Protein AF-A0A938T4F0-F1 (afdb_monomer)

Sequence (403 aa):
MKPKLIPVFLPGLLMVWSATAEQETPVAPSNDVLQAMVRTHTEGALIQEITDLEQAQARAQSGSAAELELRPGVSKTDADLSLRIYLPDRWSKTKLRNQLLLVKEAGTLRVEALEWTELMMVYRNFCTYRMLQKQIELYDQELALIAPYLAQANLGVQQHQLAVLDRAKLFGGYLALANDRDKANIARLEIIQDLYGLLGHDADLDALSREAFVEMPTQLDIEQLIQHALENRRDYRQLDVEAQSYHAATAVARSEDGFRFKYIEPGYNVDHETGDEAWNISAAFSLWGTRNPDVSVYQQQQLLALSTMHWRRKQIENRLRTLLKTTEAYHEQAVLRKDQVNPLVAQLQQDAEFLKNVPMSQLRDYLLVREHVLAAGLQESKVLCTRELLAVDLAEELGSLAP

Mean predicted aligned error: 16.48 Å

pLDDT: mean 72.39, std 22.49, range [22.62, 98.25]

Foldseek 3Di:
DDDDDDDDDDDDDDDDDDDDDDDPDDDDDDPVVVVVVVVPDDPVRVVVVVVVVVVVVCVVPPPDQWDWDWDFDDDPVDTDTDIDTRDGCLVPPVLVVVLVVLVVLLVVLVVLLVVLVLLLVLLLLLLLLQLLVLLLVLLVVVLVLLVVVLVVQVVCVVVVNDDPVVSVVSVVVSVVSVVVSVVSVVVNVVSVVVNCVSPNPPDPSVVVSVVSFFDDDPDQDLVVLLVLLCVQRSVLVSLVSLLVSLVSVLVSLLVDQFWDWDDKDWDWDADPVPRDIDIDIDTDIGGDHNDRVSNVVSVVSSVVSVVVSVVVSVVLSVLSVVLVVVVVVLVVVVVCCVVPVVVVLVVLVVVLVVCSPPPPVCVVVNVVSSVSNSVVSSVVSVSSSVSRSSSSSSCSSSNHSPD

Secondary structure (DSSP, 8-state):
------------------------PPPPPPHHHHHHHHTTS-HHHHHHHHHHHHHHHHHHH--SS-EEEEEEEE-SS-EEEEEEEE--GGG-HHHHHHHHHHHHHHHHHHHHHHHHHHHHHHHHHHHHHHHHHHHHHHHHHHHHHHHHHHHHHHHHHHTTSS-HHHHHHHHHHHHHHHHHHHHHHHHHHHHHHHHHHHH-TT--HHHHHHH---PPPS---HHHHHHHHHHH-HHHHHHHHHHHHHHHHHHHHHT--S-EEEEEEEEEEE-TTT--EEEEEEEEEE---S--HHHHHHHHHHHHHHHHHHHHHHHHHHHHHHHHHHHHHHHHHHHHIIIIIHHHHHHHHHHHHHHTT--GGGHHHHHHHHHHHHHHHHHHHHHHHHHHHHHHHHHHHHT-S--

Solvent-accessible surface area (backbone atoms only — not comparable to full-atom values): 22856 Å² total; per-residue (Å²): 138,87,83,91,78,90,83,90,80,86,88,89,82,85,80,87,89,84,86,87,79,86,79,79,75,81,76,77,79,55,73,68,58,56,56,53,56,64,74,73,50,56,74,69,53,52,51,49,51,51,51,52,49,51,50,51,50,48,64,73,68,51,94,56,71,61,50,78,47,78,44,80,42,77,54,102,87,50,78,45,78,48,78,43,78,45,70,32,78,92,60,32,70,65,60,55,47,52,48,51,48,34,53,49,50,27,52,50,26,51,50,53,36,50,52,49,52,53,50,50,49,53,42,49,45,34,32,51,43,55,28,33,53,52,42,39,53,54,39,54,52,50,51,64,63,47,52,64,54,57,58,51,39,54,51,27,40,75,69,70,74,38,58,68,66,60,41,51,50,53,54,49,52,52,52,51,50,52,50,52,35,48,50,38,49,52,56,38,51,53,47,49,51,53,47,32,73,74,66,38,85,87,53,61,60,76,62,47,49,72,67,55,70,52,75,68,70,91,74,85,57,64,70,61,50,48,52,47,15,62,74,43,21,33,66,58,47,23,35,54,37,46,26,51,36,25,49,52,50,26,56,52,43,69,67,52,85,34,72,43,86,72,56,76,46,79,44,80,48,66,43,87,88,80,70,50,77,46,81,47,74,50,71,47,71,47,76,39,66,102,63,56,68,63,33,56,53,26,49,52,51,22,52,50,29,52,53,48,47,57,52,47,52,53,48,50,50,53,49,50,55,52,50,50,56,50,52,50,56,47,51,55,51,51,51,51,36,62,72,58,46,48,59,52,48,54,47,41,52,51,50,35,63,69,40,69,83,54,61,79,91,50,46,65,60,36,50,53,38,48,50,52,47,49,53,50,54,50,53,46,37,54,49,54,28,50,52,41,42,52,20,45,55,48,24,61,62,30,43,36,85,67,124

Radius of gyration: 43.45 Å; Cα contacts (8 Å, |Δi|>4): 331; chains: 1; bounding box: 116×63×127 Å

Structure (mmCIF, N/CA/C/O backbone):
data_AF-A0A938T4F0-F1
#
_entry.id   AF-A0A938T4F0-F1
#
loop_
_atom_site.group_PDB
_atom_site.id
_atom_site.type_symbol
_atom_site.label_atom_id
_atom_site.label_alt_id
_atom_site.label_comp_id
_atom_site.label_asym_id
_atom_site.label_entity_id
_atom_site.label_seq_id
_atom_site.pdbx_PDB_ins_code
_atom_site.Cartn_x
_atom_site.Cartn_y
_atom_site.Cartn_z
_atom_site.occupancy
_atom_site.B_iso_or_equiv
_atom_site.auth_seq_id
_atom_site.auth_comp_id
_atom_site.auth_asym_id
_atom_site.auth_atom_id
_atom_site.pdbx_PDB_model_num
ATOM 1 N N . MET A 1 1 ? 83.327 -3.061 -25.277 1.00 35.75 1 MET A N 1
ATOM 2 C CA . MET A 1 1 ? 83.485 -4.195 -26.213 1.00 35.75 1 MET A CA 1
ATOM 3 C C . MET A 1 1 ? 82.545 -4.004 -27.404 1.00 35.75 1 MET A C 1
ATOM 5 O O . MET A 1 1 ? 81.342 -4.108 -27.233 1.00 35.75 1 MET A O 1
ATOM 9 N N . LYS A 1 2 ? 83.084 -3.664 -28.583 1.00 34.38 2 LYS A N 1
ATOM 10 C CA . LYS A 1 2 ? 82.529 -4.066 -29.899 1.00 34.38 2 LYS A CA 1
ATOM 11 C C . LYS A 1 2 ? 83.128 -5.449 -30.227 1.00 34.38 2 LYS A C 1
ATOM 13 O O . LYS A 1 2 ? 84.247 -5.675 -29.755 1.00 34.38 2 LYS A O 1
ATOM 18 N N . PRO A 1 3 ? 82.462 -6.357 -30.977 1.00 30.80 3 PRO A N 1
ATOM 19 C CA . PRO A 1 3 ? 82.486 -6.338 -32.464 1.00 30.80 3 PRO A CA 1
ATOM 20 C C . PRO A 1 3 ? 81.178 -6.869 -33.146 1.00 30.80 3 PRO A C 1
ATOM 22 O O . PRO A 1 3 ? 80.393 -7.539 -32.494 1.00 30.80 3 PRO A O 1
ATOM 25 N N . LYS A 1 4 ? 80.766 -6.354 -34.330 1.00 25.47 4 LYS A N 1
ATOM 26 C CA . LYS A 1 4 ? 80.959 -6.845 -35.741 1.00 25.47 4 LYS A CA 1
ATOM 27 C C . LYS A 1 4 ? 80.137 -8.108 -36.086 1.00 25.47 4 LYS A C 1
ATOM 29 O O . LYS A 1 4 ? 79.990 -8.946 -35.219 1.00 25.47 4 LYS A O 1
ATOM 34 N N . LEU A 1 5 ? 79.674 -8.422 -37.302 1.00 23.64 5 LEU A N 1
ATOM 35 C CA . LEU A 1 5 ? 79.535 -7.841 -38.654 1.00 23.64 5 LEU A CA 1
ATOM 36 C C . LEU A 1 5 ? 78.732 -8.911 -39.455 1.00 23.64 5 LEU A C 1
ATOM 38 O O . LEU A 1 5 ? 78.978 -10.093 -39.255 1.00 23.64 5 LEU A O 1
ATOM 42 N N . ILE A 1 6 ? 77.794 -8.482 -40.312 1.00 30.45 6 ILE A N 1
ATOM 43 C CA . ILE A 1 6 ? 77.534 -8.858 -41.734 1.00 30.45 6 ILE A CA 1
ATOM 44 C C . ILE A 1 6 ? 77.957 -10.270 -42.243 1.00 30.45 6 ILE A C 1
ATOM 46 O O . ILE A 1 6 ? 79.101 -10.672 -42.045 1.00 30.45 6 ILE A O 1
ATOM 50 N N . PRO A 1 7 ? 77.075 -10.983 -42.988 1.00 27.62 7 PRO A N 1
ATOM 51 C CA . PRO A 1 7 ? 77.135 -11.056 -44.476 1.00 27.62 7 PRO A CA 1
ATOM 52 C C . PRO A 1 7 ? 75.734 -10.890 -45.120 1.00 27.62 7 PRO A C 1
ATOM 54 O O . PRO A 1 7 ? 74.785 -11.544 -44.711 1.00 27.62 7 PRO A O 1
ATOM 57 N N . VAL A 1 8 ? 75.446 -9.887 -45.964 1.00 25.94 8 VAL A N 1
ATOM 58 C CA . VAL A 1 8 ? 75.631 -9.815 -47.438 1.00 25.94 8 VAL A CA 1
ATOM 59 C C . VAL A 1 8 ? 75.812 -11.167 -48.134 1.00 25.94 8 VAL A C 1
ATOM 61 O O . VAL A 1 8 ? 76.872 -11.758 -47.997 1.00 25.94 8 VAL A O 1
ATOM 64 N N . PHE A 1 9 ? 74.818 -11.580 -48.934 1.00 23.22 9 PHE A N 1
ATOM 65 C CA . PHE A 1 9 ? 74.968 -11.981 -50.347 1.00 23.22 9 PHE A CA 1
ATOM 66 C C . PHE A 1 9 ? 73.575 -12.152 -51.007 1.00 23.22 9 PHE A C 1
ATOM 68 O O . PHE A 1 9 ? 72.838 -13.081 -50.695 1.00 23.22 9 PHE A O 1
ATOM 75 N N . LEU A 1 10 ? 73.226 -11.234 -51.921 1.00 27.91 10 LEU A N 1
ATOM 76 C CA . LEU A 1 10 ? 72.420 -11.509 -53.129 1.00 27.91 10 LEU A CA 1
ATOM 77 C C . LEU A 1 10 ? 73.374 -12.191 -54.132 1.00 27.91 10 LEU A C 1
ATOM 79 O O . LEU A 1 10 ? 74.538 -11.783 -54.151 1.00 27.91 10 LEU A O 1
ATOM 83 N N . PRO A 1 11 ? 72.971 -13.171 -54.966 1.00 31.03 11 PRO A N 1
ATOM 84 C CA . PRO A 1 11 ? 72.080 -12.950 -56.124 1.00 31.03 11 PRO A CA 1
ATOM 85 C C . PRO A 1 11 ? 71.145 -14.170 -56.355 1.00 31.03 11 PRO A C 1
ATOM 87 O O . PRO A 1 11 ? 71.251 -15.166 -55.658 1.00 31.03 11 PRO A O 1
ATOM 90 N N . GLY A 1 12 ? 70.184 -14.253 -57.269 1.00 22.62 12 GLY A N 1
ATOM 91 C CA . GLY A 1 12 ? 69.795 -13.501 -58.451 1.00 22.62 12 GLY A CA 1
ATOM 92 C C . GLY A 1 12 ? 68.985 -14.457 -59.349 1.00 22.62 12 GLY A C 1
ATOM 93 O O . GLY A 1 12 ? 69.249 -15.654 -59.339 1.00 22.62 12 GLY A O 1
ATOM 94 N N . LEU A 1 13 ? 68.010 -13.898 -60.069 1.00 23.30 13 LEU A N 1
ATOM 95 C CA . LEU A 1 13 ? 67.354 -14.301 -61.332 1.00 23.30 13 LEU A CA 1
ATOM 96 C C . LEU A 1 13 ? 65.849 -14.006 -61.209 1.00 23.30 13 LEU A C 1
ATOM 98 O O . LEU A 1 13 ? 65.161 -14.616 -60.403 1.00 23.30 13 LEU A O 1
ATOM 102 N N . LEU A 1 14 ? 65.350 -12.907 -61.779 1.00 23.02 14 LEU A N 1
ATOM 103 C CA . LEU A 1 14 ? 65.061 -12.654 -63.201 1.00 23.02 14 LEU A CA 1
ATOM 104 C C . LEU A 1 14 ? 63.894 -13.478 -63.763 1.00 23.02 14 LEU A C 1
ATOM 106 O O . LEU A 1 14 ? 63.915 -14.701 -63.770 1.00 23.02 14 LEU A O 1
ATOM 110 N N . MET A 1 15 ? 62.999 -12.703 -64.380 1.00 24.48 15 MET A N 1
ATOM 111 C CA . MET A 1 15 ? 61.917 -13.034 -65.311 1.00 24.48 15 MET A CA 1
ATOM 112 C C . MET A 1 15 ? 60.584 -13.447 -64.676 1.00 24.48 15 MET A C 1
ATOM 114 O O . MET A 1 15 ? 60.455 -14.509 -64.088 1.00 24.48 15 MET A O 1
ATOM 118 N N . VAL A 1 16 ? 59.606 -12.533 -64.612 1.00 24.61 16 VAL A N 1
ATOM 119 C CA . VAL A 1 16 ? 58.784 -11.997 -65.728 1.00 24.61 16 VAL A CA 1
ATOM 120 C C . VAL A 1 16 ? 57.865 -13.082 -66.257 1.00 24.61 16 VAL A C 1
ATOM 122 O O . VAL A 1 16 ? 58.328 -13.924 -67.007 1.00 24.61 16 VAL A O 1
ATOM 125 N N . TRP A 1 17 ? 56.573 -12.982 -65.933 1.00 25.84 17 TRP A N 1
ATOM 126 C CA . TRP A 1 17 ? 55.499 -13.122 -66.915 1.00 25.84 17 TRP A CA 1
ATOM 127 C C . TRP A 1 17 ? 54.495 -11.989 -66.684 1.00 25.84 17 TRP A C 1
ATOM 129 O O . TRP A 1 17 ? 53.901 -11.841 -65.619 1.00 25.84 17 TRP A O 1
ATOM 139 N N . SER A 1 18 ? 54.419 -11.144 -67.699 1.00 27.00 18 SER A N 1
ATOM 140 C CA . SER A 1 18 ? 53.559 -9.989 -67.895 1.00 27.00 18 SER A CA 1
ATOM 141 C C . SER A 1 18 ? 52.354 -10.367 -68.757 1.00 27.00 18 SER A C 1
ATOM 143 O O . SER A 1 18 ? 52.510 -11.146 -69.693 1.00 27.00 18 SER A O 1
ATOM 145 N N . ALA A 1 19 ? 51.214 -9.724 -68.512 1.00 26.50 19 ALA A N 1
ATOM 146 C CA . ALA A 1 19 ? 50.211 -9.358 -69.522 1.00 26.50 19 ALA A CA 1
ATOM 147 C C . ALA A 1 19 ? 49.413 -8.166 -68.946 1.00 26.50 19 ALA A C 1
ATOM 149 O O . ALA A 1 19 ? 48.623 -8.340 -68.025 1.00 26.50 19 ALA A O 1
ATOM 150 N N . THR A 1 20 ? 49.892 -6.933 -69.143 1.00 28.42 20 THR A N 1
ATOM 151 C CA . THR A 1 20 ? 49.435 -5.953 -70.157 1.00 28.42 20 THR A CA 1
ATOM 152 C C . THR A 1 20 ? 47.996 -5.468 -69.965 1.00 28.42 20 THR A C 1
ATOM 154 O O . THR A 1 20 ? 47.052 -6.091 -70.440 1.00 28.42 20 THR A O 1
ATOM 157 N N . ALA A 1 21 ? 47.869 -4.285 -69.365 1.00 27.25 21 ALA A N 1
ATOM 158 C CA . ALA A 1 21 ? 46.922 -3.272 -69.810 1.00 27.25 21 ALA A CA 1
ATOM 159 C C . ALA A 1 21 ? 47.732 -1.980 -69.993 1.00 27.25 21 ALA A C 1
A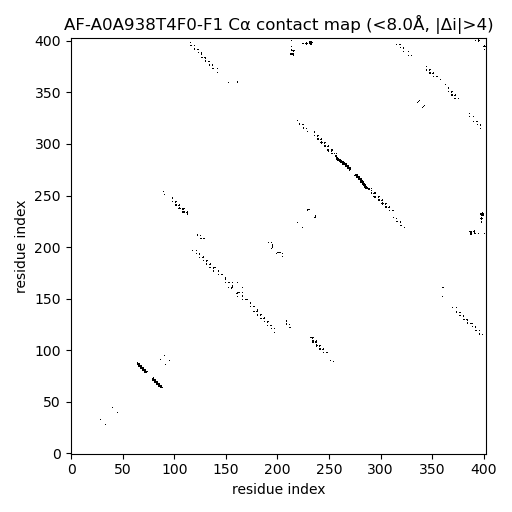TOM 161 O O . ALA A 1 21 ? 48.413 -1.534 -69.069 1.00 27.25 21 ALA A O 1
ATOM 162 N N . GLU A 1 22 ? 47.742 -1.470 -71.219 1.00 28.05 22 GLU A N 1
ATOM 163 C CA . GLU A 1 22 ? 48.374 -0.216 -71.615 1.00 28.05 22 GLU A CA 1
ATOM 164 C C . GLU A 1 22 ? 47.795 0.933 -70.781 1.00 28.05 22 GLU A C 1
ATOM 166 O O . GLU A 1 22 ? 46.606 1.231 -70.851 1.00 28.05 22 GLU A O 1
ATOM 171 N N . GLN A 1 23 ? 48.634 1.586 -69.977 1.00 32.09 23 GLN A N 1
ATOM 172 C CA . GLN A 1 23 ? 48.354 2.945 -69.534 1.00 32.09 23 GLN A CA 1
ATOM 173 C C . GLN A 1 23 ? 48.767 3.872 -70.674 1.00 32.09 23 GLN A C 1
ATOM 175 O O . GLN A 1 23 ? 49.941 4.210 -70.820 1.00 32.09 23 GLN A O 1
ATOM 180 N N . GLU A 1 24 ? 47.796 4.265 -71.495 1.00 29.83 24 GLU A N 1
ATOM 181 C CA . GLU A 1 24 ? 47.911 5.475 -72.301 1.00 29.83 24 GLU A CA 1
ATOM 182 C C . GLU A 1 24 ? 48.161 6.651 -71.346 1.00 29.83 24 GLU A C 1
ATOM 184 O O . GLU A 1 24 ? 47.290 7.051 -70.572 1.00 29.83 24 GLU A O 1
ATOM 189 N N . THR A 1 25 ? 49.377 7.195 -71.350 1.00 32.97 25 THR A N 1
ATOM 190 C CA . THR A 1 25 ? 49.635 8.496 -70.733 1.00 32.97 25 THR A CA 1
ATOM 191 C C . THR A 1 25 ? 48.901 9.554 -71.555 1.00 32.97 25 THR A C 1
ATOM 193 O O . THR A 1 25 ? 49.162 9.643 -72.759 1.00 32.97 25 THR A O 1
ATOM 196 N N . PRO A 1 26 ? 48.009 10.370 -70.963 1.00 37.16 26 PRO A N 1
ATOM 197 C CA . PRO A 1 26 ? 47.330 11.410 -71.716 1.00 37.16 26 PRO A CA 1
ATOM 198 C C . PRO A 1 26 ? 48.377 12.411 -72.205 1.00 37.16 26 PRO A C 1
ATOM 200 O O . PRO A 1 26 ? 49.115 13.010 -71.420 1.00 37.16 26 PRO A O 1
ATOM 203 N N . VAL A 1 27 ? 48.468 12.559 -73.526 1.00 44.91 27 VAL A N 1
ATOM 204 C CA . VAL A 1 27 ? 49.261 13.607 -74.168 1.00 44.91 27 VAL A CA 1
ATOM 205 C C . VAL A 1 27 ? 48.701 14.945 -73.692 1.00 44.91 27 VAL A C 1
ATOM 207 O O . VAL A 1 27 ? 47.527 15.238 -73.913 1.00 44.91 27 VAL A O 1
ATOM 210 N N . ALA A 1 28 ? 49.525 15.743 -73.010 1.00 40.25 28 ALA A N 1
ATOM 211 C CA . ALA A 1 28 ? 49.132 17.080 -72.583 1.00 40.25 28 ALA A CA 1
ATOM 212 C C . ALA A 1 28 ? 48.704 17.904 -73.816 1.00 40.25 28 ALA A C 1
ATOM 214 O O . ALA A 1 28 ? 49.447 17.929 -74.805 1.00 40.25 28 ALA A O 1
ATOM 215 N N . PRO A 1 29 ? 47.525 18.555 -73.801 1.00 46.62 29 PRO A N 1
ATOM 216 C CA . PRO A 1 29 ? 47.069 19.340 -74.939 1.00 46.62 29 PRO A CA 1
ATOM 217 C C . PRO A 1 29 ? 48.045 20.490 -75.211 1.00 46.62 29 PRO A C 1
ATOM 219 O O . PRO A 1 29 ? 48.599 21.089 -74.288 1.00 46.62 29 PRO A O 1
ATOM 222 N N . SER A 1 30 ? 48.273 20.798 -76.491 1.00 48.34 30 SER A N 1
ATOM 223 C CA . SER A 1 30 ? 49.132 21.916 -76.877 1.00 48.34 30 SER A CA 1
ATOM 224 C C . SER A 1 30 ? 48.559 23.242 -76.360 1.00 48.34 30 SER A C 1
ATOM 226 O O . SER A 1 30 ? 47.345 23.415 -76.235 1.00 48.34 30 SER A O 1
ATOM 228 N N . ASN A 1 31 ? 49.447 24.199 -76.075 1.00 49.19 31 ASN A N 1
ATOM 229 C CA . ASN A 1 31 ? 49.096 25.508 -75.508 1.00 49.19 31 ASN A CA 1
ATOM 230 C C . ASN A 1 31 ? 48.022 26.261 -76.324 1.00 49.19 31 ASN A C 1
ATOM 232 O O . ASN A 1 31 ? 47.231 27.014 -75.760 1.00 49.19 31 ASN A O 1
ATOM 236 N N . ASP A 1 32 ? 47.939 26.005 -77.632 1.00 49.53 32 ASP A N 1
ATOM 237 C CA . ASP A 1 32 ? 46.956 26.623 -78.528 1.00 49.53 32 ASP A CA 1
ATOM 238 C C . ASP A 1 32 ? 45.531 26.070 -78.324 1.00 49.53 32 ASP A C 1
ATOM 240 O O . ASP A 1 32 ? 44.551 26.800 -78.471 1.00 49.53 32 ASP A O 1
ATOM 244 N N . VAL A 1 33 ? 45.399 24.803 -77.913 1.00 51.97 33 VAL A N 1
ATOM 245 C CA . VAL A 1 33 ? 44.109 24.161 -77.597 1.00 51.97 33 VAL A CA 1
ATOM 246 C C . VAL A 1 33 ? 43.591 24.627 -76.231 1.00 51.97 33 VAL A C 1
ATOM 248 O O . VAL A 1 33 ? 42.397 24.889 -76.080 1.00 51.97 33 VAL A O 1
ATOM 251 N N . LEU A 1 34 ? 44.491 24.833 -75.264 1.00 45.62 34 LEU A N 1
ATOM 252 C CA . LEU A 1 34 ? 44.163 25.417 -73.957 1.00 45.62 34 LEU A CA 1
ATOM 253 C C . LEU A 1 34 ? 43.708 26.881 -74.082 1.00 45.62 34 LEU A C 1
ATOM 255 O O . LEU A 1 34 ? 42.711 27.270 -73.478 1.00 45.62 34 LEU A O 1
ATOM 259 N N . GLN A 1 35 ? 44.362 27.687 -74.926 1.00 48.50 35 GLN A N 1
ATOM 260 C CA . GLN A 1 35 ? 43.949 29.079 -75.159 1.00 48.50 35 GLN A CA 1
ATOM 261 C C . GLN A 1 35 ? 42.625 29.203 -75.933 1.00 48.50 35 GLN A C 1
ATOM 263 O O . GLN A 1 35 ? 41.887 30.170 -75.727 1.00 48.50 35 GLN A O 1
ATOM 268 N N . ALA A 1 36 ? 42.292 28.235 -76.793 1.00 48.41 36 ALA A N 1
ATOM 269 C CA . ALA A 1 36 ? 41.008 28.192 -77.495 1.00 48.41 36 ALA A CA 1
ATOM 270 C C . ALA A 1 36 ? 39.837 27.776 -76.578 1.00 48.41 36 ALA A C 1
ATOM 272 O O . ALA A 1 36 ? 38.744 28.340 -76.691 1.00 48.41 36 ALA A O 1
ATOM 273 N N . MET A 1 37 ? 40.066 26.857 -75.631 1.00 43.53 37 MET A N 1
ATOM 274 C CA . MET A 1 37 ? 39.066 26.471 -74.621 1.00 43.53 37 MET A CA 1
ATOM 275 C C . MET A 1 37 ? 38.750 27.613 -73.643 1.00 43.53 37 MET A C 1
ATOM 277 O O . MET A 1 37 ? 37.581 27.880 -73.372 1.00 43.53 37 MET A O 1
ATOM 281 N N . VAL A 1 38 ? 39.763 28.370 -73.207 1.00 47.53 38 VAL A N 1
ATOM 282 C CA . VAL A 1 38 ? 39.594 29.513 -72.285 1.00 47.53 38 VAL A CA 1
ATOM 283 C C . VAL A 1 38 ? 38.808 30.677 -72.911 1.00 47.53 38 VAL A C 1
ATOM 285 O O . VAL A 1 38 ? 38.155 31.435 -72.202 1.00 47.53 38 VAL A O 1
ATOM 288 N N . ARG A 1 39 ? 38.811 30.828 -74.243 1.00 50.09 39 ARG A N 1
ATOM 289 C CA . ARG A 1 39 ? 38.082 31.915 -74.932 1.00 50.09 39 ARG A CA 1
ATOM 290 C C . ARG A 1 39 ? 36.599 31.635 -75.184 1.00 50.09 39 ARG A C 1
ATOM 292 O O . ARG A 1 39 ? 35.879 32.558 -75.556 1.00 50.09 39 ARG A O 1
ATOM 299 N N . THR A 1 40 ? 36.148 30.392 -75.034 1.00 51.16 40 THR A N 1
ATOM 300 C CA . THR A 1 40 ? 34.781 29.969 -75.396 1.00 51.16 40 THR A CA 1
ATOM 301 C C . THR A 1 40 ? 33.865 29.734 -74.198 1.00 51.16 40 THR A C 1
ATOM 303 O O . THR A 1 40 ? 32.654 29.634 -74.383 1.00 51.16 40 THR A O 1
ATOM 306 N N . HIS A 1 41 ? 34.403 29.717 -72.979 1.00 48.31 41 HIS A N 1
ATOM 307 C CA . HIS A 1 41 ? 33.640 29.429 -71.769 1.00 48.31 41 HIS A CA 1
ATOM 308 C C . HIS A 1 41 ? 33.466 30.705 -70.939 1.00 48.31 41 HIS A C 1
ATOM 310 O O . HIS A 1 41 ? 34.432 31.391 -70.613 1.00 48.31 41 HIS A O 1
ATOM 316 N N . THR A 1 42 ? 32.217 31.056 -70.622 1.00 57.19 42 THR A N 1
ATOM 317 C CA . THR A 1 42 ? 31.923 32.118 -69.653 1.00 57.19 42 THR A CA 1
ATOM 318 C C . THR A 1 42 ? 32.403 31.684 -68.268 1.00 57.19 42 THR A C 1
ATOM 320 O O . THR A 1 42 ? 32.440 30.493 -67.967 1.00 57.19 42 THR A O 1
ATOM 323 N N . GLU A 1 43 ? 32.748 32.642 -67.408 1.00 48.41 43 GLU A N 1
ATOM 324 C CA . GLU A 1 43 ? 33.247 32.398 -66.042 1.00 48.41 43 GLU A CA 1
ATOM 325 C C . GLU A 1 43 ? 32.369 31.395 -65.265 1.00 48.41 43 GLU A C 1
ATOM 327 O O . GLU A 1 43 ? 32.877 30.502 -64.595 1.00 48.41 43 GLU A O 1
ATOM 332 N N . GLY A 1 44 ? 31.044 31.457 -65.455 1.00 47.12 44 GLY A N 1
ATOM 333 C CA . GLY A 1 44 ? 30.097 30.508 -64.864 1.00 47.12 44 GLY A CA 1
ATOM 334 C C . GLY A 1 44 ? 30.183 29.076 -65.410 1.00 47.12 44 GLY A C 1
ATOM 335 O O . GLY A 1 44 ? 29.948 28.137 -64.658 1.00 47.12 44 GLY A O 1
ATOM 336 N N . ALA A 1 45 ? 30.543 28.882 -66.682 1.00 51.47 45 ALA A N 1
ATOM 337 C CA . ALA A 1 45 ? 30.722 27.552 -67.268 1.00 51.47 45 ALA A CA 1
ATOM 338 C C . ALA A 1 45 ? 32.022 26.889 -66.784 1.00 51.47 45 ALA A C 1
ATOM 340 O O . ALA A 1 45 ? 32.013 25.703 -66.473 1.00 51.47 45 ALA A O 1
ATOM 341 N N . LEU A 1 46 ? 33.102 27.666 -66.635 1.00 45.75 46 LEU A N 1
ATOM 342 C CA . LEU A 1 46 ? 34.371 27.179 -66.077 1.00 45.75 46 LEU A CA 1
ATOM 343 C C . LEU A 1 46 ? 34.238 26.811 -64.598 1.00 45.75 46 LEU A C 1
ATOM 345 O O . LEU A 1 46 ? 34.761 25.786 -64.174 1.00 45.75 46 LEU A O 1
ATOM 349 N N . ILE A 1 47 ? 33.501 27.605 -63.816 1.00 51.38 47 ILE A N 1
ATOM 350 C CA . ILE A 1 47 ? 33.225 27.281 -62.410 1.00 51.38 47 ILE A CA 1
ATOM 351 C C . ILE A 1 47 ? 32.410 25.989 -62.315 1.00 51.38 47 ILE A C 1
ATOM 353 O O . ILE A 1 47 ? 32.743 25.127 -61.508 1.00 51.38 47 ILE A O 1
ATOM 357 N N . GLN A 1 48 ? 31.389 25.812 -63.158 1.00 49.75 48 GLN A N 1
ATOM 358 C CA . GLN A 1 48 ? 30.578 24.594 -63.168 1.00 49.75 48 GLN A CA 1
ATOM 359 C C . GLN A 1 48 ? 31.414 23.357 -63.531 1.00 49.75 48 GLN A C 1
ATOM 361 O O . GLN A 1 48 ? 31.328 22.341 -62.851 1.00 49.75 48 GLN A O 1
ATOM 366 N N . GLU A 1 49 ? 32.274 23.464 -64.542 1.00 45.75 49 GLU A N 1
ATOM 367 C CA . GLU A 1 49 ? 33.126 22.366 -65.005 1.00 45.75 49 GLU A CA 1
ATOM 368 C C . GLU A 1 49 ? 34.210 21.991 -63.978 1.00 45.75 49 GLU A C 1
ATOM 370 O O . GLU A 1 49 ? 34.457 20.809 -63.743 1.00 45.75 49 GLU A O 1
ATOM 375 N N . ILE A 1 50 ? 34.798 22.979 -63.291 1.00 49.22 50 ILE A N 1
ATOM 376 C CA . ILE A 1 50 ? 35.720 22.752 -62.164 1.00 49.22 50 ILE A CA 1
ATOM 377 C C . ILE A 1 50 ? 34.983 22.092 -60.993 1.00 49.22 50 ILE A C 1
ATOM 379 O O . ILE A 1 50 ? 35.497 21.143 -60.408 1.00 49.22 50 ILE A O 1
ATOM 383 N N . THR A 1 51 ? 33.756 22.529 -60.696 1.00 51.00 51 THR A N 1
ATOM 384 C CA . THR A 1 51 ? 32.927 21.938 -59.634 1.00 51.00 51 THR A CA 1
ATOM 385 C C . THR A 1 51 ? 32.570 20.485 -59.958 1.00 51.00 51 THR A C 1
ATOM 387 O O . THR A 1 51 ? 32.626 19.620 -59.085 1.00 51.00 51 THR A O 1
ATOM 390 N N . ASP A 1 52 ? 32.239 20.186 -61.214 1.00 52.09 52 ASP A N 1
ATOM 391 C CA . ASP A 1 52 ? 31.896 18.837 -61.663 1.00 52.09 52 ASP A CA 1
ATOM 392 C C . ASP A 1 52 ? 33.132 17.915 -61.681 1.00 52.09 52 ASP A C 1
ATOM 394 O O . ASP A 1 52 ? 33.030 16.739 -61.319 1.00 52.09 52 ASP A O 1
ATOM 398 N N . LEU A 1 53 ? 34.313 18.445 -62.019 1.00 46.12 53 LEU A N 1
ATOM 399 C CA . LEU A 1 53 ? 35.594 17.732 -61.937 1.00 46.12 53 LEU A CA 1
ATOM 400 C C . LEU A 1 53 ? 36.024 17.472 -60.491 1.00 46.12 53 LEU A C 1
ATOM 402 O O . LEU A 1 53 ? 36.445 16.357 -60.184 1.00 46.12 53 LEU A O 1
ATOM 406 N N . GLU A 1 54 ? 35.864 18.438 -59.586 1.00 46.72 54 GLU A N 1
ATOM 407 C CA . GLU A 1 54 ? 36.107 18.248 -58.152 1.00 46.72 54 GLU A CA 1
ATOM 408 C C . GLU A 1 54 ? 35.122 17.241 -57.547 1.00 46.72 54 GLU A C 1
ATOM 410 O O . GLU A 1 54 ? 35.530 16.380 -56.769 1.00 46.72 54 GLU A O 1
ATOM 415 N N . GLN A 1 55 ? 33.849 17.255 -57.959 1.00 52.75 55 GLN A N 1
ATOM 416 C CA . GLN A 1 55 ? 32.864 16.241 -57.563 1.00 52.75 55 GLN A CA 1
ATOM 417 C C . GLN A 1 55 ? 33.204 14.852 -58.111 1.00 52.75 55 GLN A C 1
ATOM 419 O O . GLN A 1 55 ? 33.048 13.855 -57.404 1.00 52.75 55 GLN A O 1
ATOM 424 N N . ALA A 1 56 ? 33.666 14.754 -59.358 1.00 43.81 56 ALA A N 1
ATOM 425 C CA . ALA A 1 56 ? 34.082 13.490 -59.957 1.00 43.81 56 ALA A CA 1
ATOM 426 C C . ALA A 1 56 ? 35.358 12.942 -59.296 1.00 43.81 56 ALA A C 1
ATOM 428 O O . ALA A 1 56 ? 35.446 11.743 -59.029 1.00 43.81 56 ALA A O 1
ATOM 429 N N . GLN A 1 57 ? 36.312 13.814 -58.967 1.00 43.75 57 GLN A N 1
ATOM 430 C CA . GLN A 1 57 ? 37.542 13.464 -58.263 1.00 43.75 57 GLN A CA 1
ATOM 431 C C . GLN A 1 57 ? 37.272 13.089 -56.799 1.00 43.75 57 GLN A C 1
ATOM 433 O O . GLN A 1 57 ? 37.834 12.106 -56.317 1.00 43.75 57 GLN A O 1
ATOM 438 N N . ALA A 1 58 ? 36.353 13.782 -56.122 1.00 44.53 58 ALA A N 1
ATOM 439 C CA . ALA A 1 58 ? 35.882 13.422 -54.788 1.00 44.53 58 ALA A CA 1
ATOM 440 C C . ALA A 1 58 ? 35.208 12.042 -54.793 1.00 44.53 58 ALA A C 1
ATOM 442 O O . ALA A 1 58 ? 35.591 11.193 -53.995 1.00 44.53 58 ALA A O 1
ATOM 443 N N . ARG A 1 59 ? 34.308 11.766 -55.750 1.00 47.41 59 ARG A N 1
ATOM 444 C CA . ARG A 1 59 ? 33.656 10.450 -55.926 1.00 47.41 59 ARG A CA 1
ATOM 445 C C . ARG A 1 59 ? 34.632 9.325 -56.280 1.00 47.41 59 ARG A C 1
ATOM 447 O O . ARG A 1 59 ? 34.391 8.176 -55.928 1.00 47.41 59 ARG A O 1
ATOM 454 N N . ALA A 1 60 ? 35.714 9.636 -56.992 1.00 41.41 60 ALA A N 1
ATOM 455 C CA . ALA A 1 60 ? 36.740 8.661 -57.359 1.00 41.41 60 ALA A CA 1
ATOM 456 C C . ALA A 1 60 ? 37.733 8.374 -56.215 1.00 41.41 60 ALA A C 1
ATOM 458 O O . ALA A 1 60 ? 38.316 7.291 -56.175 1.00 41.41 60 ALA A O 1
ATOM 459 N N . GLN A 1 61 ? 37.931 9.320 -55.288 1.00 41.09 61 GLN A N 1
ATOM 460 C CA . GLN A 1 61 ? 38.861 9.189 -54.158 1.00 41.09 61 GLN A CA 1
ATOM 461 C C . GLN A 1 61 ? 38.172 8.792 -52.835 1.00 41.09 61 GLN A C 1
ATOM 463 O O . GLN A 1 61 ? 38.843 8.272 -51.940 1.00 41.09 61 GLN A O 1
ATOM 468 N N . SER A 1 62 ? 36.849 8.955 -52.700 1.00 42.97 62 SER A N 1
ATOM 469 C CA . SER A 1 62 ? 36.080 8.598 -51.500 1.00 42.97 62 SER A CA 1
ATOM 470 C C . SER A 1 62 ? 35.536 7.160 -51.544 1.00 42.97 62 SER A C 1
ATOM 472 O O . SER A 1 62 ? 34.350 6.889 -51.694 1.00 42.97 62 SER A O 1
ATOM 474 N N . GLY A 1 63 ? 36.397 6.182 -51.263 1.00 42.50 63 GLY A N 1
ATOM 475 C CA . GLY A 1 63 ? 35.953 4.833 -50.869 1.00 42.50 63 GLY A CA 1
ATOM 476 C C . GLY A 1 63 ? 35.233 4.772 -49.503 1.00 42.50 63 GLY A C 1
ATOM 477 O O . GLY A 1 63 ? 35.070 3.685 -48.952 1.00 42.50 63 GLY A O 1
ATOM 478 N N . SER A 1 64 ? 34.839 5.909 -48.911 1.00 42.25 64 SER A N 1
ATOM 479 C CA . SER A 1 64 ? 34.244 6.017 -47.574 1.00 42.25 64 SER A CA 1
ATOM 480 C C . SER A 1 64 ? 32.852 6.655 -47.615 1.00 42.25 64 SER A C 1
ATOM 482 O O . SER A 1 64 ? 32.702 7.817 -47.970 1.00 42.25 64 SER A O 1
ATOM 484 N N . ALA A 1 65 ? 31.840 5.909 -47.167 1.00 47.44 65 ALA A N 1
ATOM 485 C CA . ALA A 1 65 ? 30.416 6.254 -47.227 1.00 47.44 65 ALA A CA 1
ATOM 486 C C . ALA A 1 65 ? 29.934 7.350 -46.243 1.00 47.44 65 ALA A C 1
ATOM 488 O O . ALA A 1 65 ? 28.763 7.351 -45.874 1.00 47.44 65 ALA A O 1
ATOM 489 N N . ALA A 1 66 ? 30.798 8.247 -45.765 1.00 45.97 66 ALA A N 1
ATOM 490 C CA . ALA A 1 66 ? 30.391 9.414 -44.978 1.00 45.97 66 ALA A CA 1
ATOM 491 C C . ALA A 1 66 ? 30.887 10.673 -45.690 1.00 45.97 66 ALA A C 1
ATOM 493 O O . ALA A 1 66 ? 32.094 10.878 -45.797 1.00 45.97 66 ALA A O 1
ATOM 494 N N . GLU A 1 67 ? 29.958 11.498 -46.169 1.00 47.31 67 GLU A N 1
ATOM 495 C CA . GLU A 1 67 ? 30.271 12.747 -46.862 1.00 47.31 67 GLU A CA 1
ATOM 496 C C . GLU A 1 67 ? 29.850 13.942 -46.002 1.00 47.31 67 GLU A C 1
ATOM 498 O O . GLU A 1 67 ? 28.772 13.966 -45.399 1.00 47.31 67 GLU A O 1
ATOM 503 N N . LEU A 1 68 ? 30.722 14.944 -45.935 1.00 44.09 68 LEU A N 1
ATOM 504 C CA . LEU A 1 68 ? 30.434 16.251 -45.359 1.00 44.09 68 LEU A CA 1
ATOM 505 C C . LEU A 1 68 ? 30.404 17.243 -46.511 1.00 44.09 68 LEU A C 1
ATOM 507 O O . LEU A 1 68 ? 31.422 17.460 -47.162 1.00 44.09 68 LEU A O 1
ATOM 511 N N . GLU A 1 69 ? 29.240 17.82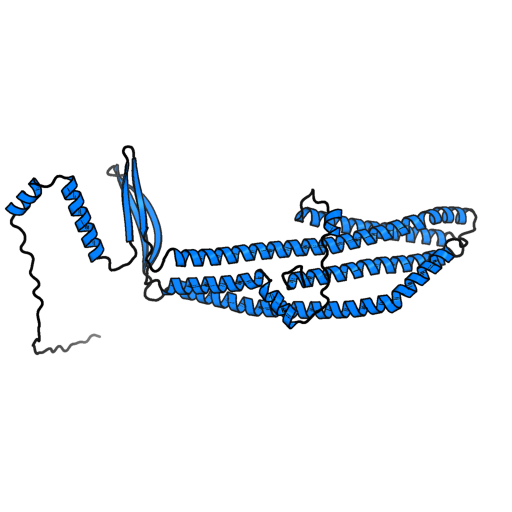6 -46.768 1.00 43.94 69 GLU A N 1
ATOM 512 C CA . GLU A 1 69 ? 29.066 18.812 -47.829 1.00 43.94 69 GLU A CA 1
ATOM 513 C C . GLU A 1 69 ? 28.820 20.176 -47.183 1.00 43.94 69 GLU A C 1
ATOM 515 O O . GLU A 1 69 ? 27.831 20.374 -46.473 1.00 43.94 69 GLU A O 1
ATOM 520 N N . LEU A 1 70 ? 29.732 21.117 -47.414 1.00 39.66 70 LEU A N 1
ATOM 521 C CA . LEU A 1 70 ? 29.513 22.530 -47.124 1.00 39.66 70 LEU A CA 1
ATOM 522 C C . LEU A 1 70 ? 28.877 23.159 -48.360 1.00 39.66 70 LEU A C 1
ATOM 524 O O . LEU A 1 70 ? 29.506 23.224 -49.414 1.00 39.66 70 LEU A O 1
ATOM 528 N N . ARG A 1 71 ? 27.628 23.615 -48.241 1.00 40.88 71 ARG A N 1
ATOM 529 C CA . ARG A 1 71 ? 26.961 24.360 -49.309 1.00 40.88 71 ARG A CA 1
ATOM 530 C C . ARG A 1 71 ? 26.920 25.844 -48.978 1.00 40.88 71 ARG A C 1
ATOM 532 O O . ARG A 1 71 ? 26.200 26.217 -48.045 1.00 40.88 71 ARG A O 1
ATOM 539 N N . PRO A 1 72 ? 27.611 26.688 -49.760 1.00 37.56 72 PRO A N 1
ATOM 540 C CA . PRO A 1 72 ? 27.343 28.112 -49.745 1.00 37.56 72 PRO A CA 1
ATOM 541 C C . PRO A 1 72 ? 25.968 28.366 -50.377 1.00 37.56 72 PRO A C 1
ATOM 543 O O . PRO A 1 72 ? 25.687 27.951 -51.503 1.00 37.56 72 PRO A O 1
ATOM 546 N N . GLY A 1 73 ? 25.091 29.024 -49.631 1.00 39.38 73 GLY A N 1
ATOM 547 C CA . GLY A 1 73 ? 23.820 29.549 -50.103 1.00 39.38 73 GLY A CA 1
ATOM 548 C C . GLY A 1 73 ? 23.932 31.058 -50.241 1.00 39.38 73 GLY A C 1
ATOM 549 O O . GLY A 1 73 ? 23.987 31.764 -49.244 1.00 39.38 73 GLY A O 1
ATOM 550 N N . VAL A 1 74 ? 23.952 31.571 -51.469 1.00 40.09 74 VAL A N 1
ATOM 551 C CA . VAL A 1 74 ? 23.931 33.020 -51.706 1.00 40.09 74 VAL A CA 1
ATOM 552 C C . VAL A 1 74 ? 22.496 33.428 -52.013 1.00 40.09 74 VAL A C 1
ATOM 554 O O . VAL A 1 74 ? 21.951 33.093 -53.067 1.00 40.09 74 VAL A O 1
ATOM 557 N N . SER A 1 75 ? 21.861 34.132 -51.082 1.00 43.25 75 SER A N 1
ATOM 558 C CA . SER A 1 75 ? 20.618 34.853 -51.348 1.00 43.25 75 SER A CA 1
ATOM 559 C C . SER A 1 75 ? 20.936 36.296 -51.753 1.00 43.25 75 SER A C 1
ATOM 561 O O . SER A 1 75 ? 22.057 36.771 -51.591 1.00 43.25 75 SER A O 1
ATOM 563 N N . LYS A 1 76 ? 19.950 37.031 -52.282 1.00 42.53 76 LYS A N 1
ATOM 564 C CA . LYS A 1 76 ? 20.152 38.426 -52.724 1.00 42.53 76 LYS A CA 1
ATOM 565 C C . LYS A 1 76 ? 20.563 39.388 -51.599 1.00 42.53 76 LYS A C 1
ATOM 567 O O . LYS A 1 76 ? 20.958 40.507 -51.911 1.00 42.53 76 LYS A O 1
ATOM 572 N N . THR A 1 77 ? 20.444 38.988 -50.333 1.00 33.12 77 THR A N 1
ATOM 573 C CA . THR A 1 77 ? 20.717 39.850 -49.174 1.00 33.12 77 THR A CA 1
ATOM 574 C C . THR A 1 77 ? 21.607 39.218 -48.105 1.00 33.12 77 THR A C 1
ATOM 576 O O . THR A 1 77 ? 21.990 39.941 -47.201 1.00 33.12 77 THR A O 1
ATOM 579 N N . ASP A 1 78 ? 21.961 37.933 -48.208 1.00 36.81 78 ASP A N 1
ATOM 580 C CA . ASP A 1 78 ? 22.851 37.244 -47.260 1.00 36.81 78 ASP A CA 1
ATOM 581 C C . ASP A 1 78 ? 23.517 36.022 -47.902 1.00 36.81 78 ASP A C 1
ATOM 583 O O . ASP A 1 78 ? 22.892 35.320 -48.708 1.00 36.81 78 ASP A O 1
ATOM 587 N N . ALA A 1 79 ? 24.762 35.755 -47.499 1.00 38.91 79 ALA A N 1
ATOM 588 C CA . ALA A 1 79 ? 25.463 34.502 -47.753 1.00 38.91 79 ALA A CA 1
ATOM 589 C C . ALA A 1 79 ? 25.379 33.619 -46.497 1.00 38.91 79 ALA A C 1
ATOM 591 O O . ALA A 1 79 ? 25.873 33.996 -45.439 1.00 38.91 79 ALA A O 1
ATOM 592 N N . ASP A 1 80 ? 24.752 32.454 -46.622 1.00 39.88 80 ASP A N 1
ATOM 593 C CA . ASP A 1 80 ? 24.677 31.429 -45.581 1.00 39.88 80 ASP A CA 1
ATOM 594 C C . ASP A 1 80 ? 25.608 30.261 -45.944 1.00 39.88 80 ASP A C 1
ATOM 596 O O . ASP A 1 80 ? 25.816 29.951 -47.121 1.00 39.88 80 ASP A O 1
ATOM 600 N N . LEU A 1 81 ? 26.176 29.599 -44.942 1.00 38.94 81 LEU A N 1
ATOM 601 C CA . LEU A 1 81 ? 27.001 28.411 -45.114 1.00 38.94 81 LEU A CA 1
ATOM 602 C C . LEU A 1 81 ? 26.341 27.258 -44.357 1.00 38.94 81 LEU A C 1
ATOM 604 O O . LEU A 1 81 ? 26.425 27.158 -43.134 1.00 38.94 81 LEU A O 1
ATOM 608 N N . SER A 1 82 ? 25.694 26.358 -45.096 1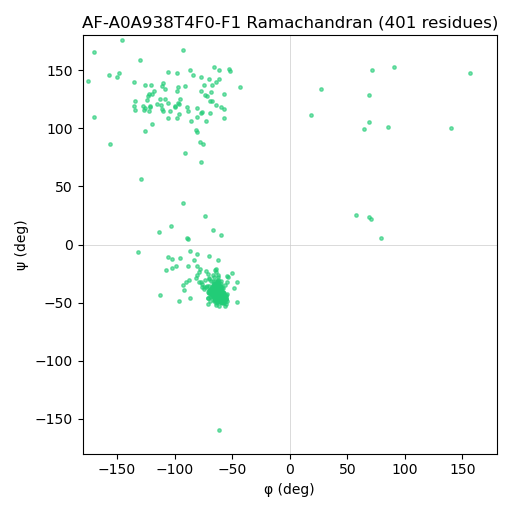.00 40.62 82 SER A N 1
ATOM 609 C CA . SER A 1 82 ? 25.029 25.195 -44.505 1.00 40.62 82 SER A CA 1
ATOM 610 C C . SER A 1 82 ? 25.931 23.964 -44.581 1.00 40.62 82 SER A C 1
ATOM 612 O O . SER A 1 82 ? 26.348 23.544 -45.661 1.00 40.62 82 SER A O 1
ATOM 614 N N . LEU A 1 83 ? 26.242 23.369 -43.428 1.00 42.88 83 LEU A N 1
ATOM 615 C CA . LEU A 1 83 ? 26.930 22.082 -43.358 1.00 42.88 83 LEU A CA 1
ATOM 616 C C . LEU A 1 83 ? 25.901 20.951 -43.364 1.00 42.88 83 LEU A C 1
ATOM 618 O O . LEU A 1 83 ? 25.099 20.820 -42.435 1.00 42.88 83 LEU A O 1
ATOM 622 N N . ARG A 1 84 ? 25.956 20.089 -44.378 1.00 45.62 84 ARG A N 1
ATOM 623 C CA . ARG A 1 84 ? 25.155 18.868 -44.443 1.00 45.62 84 ARG A CA 1
ATOM 624 C C . ARG A 1 84 ? 26.035 17.652 -44.174 1.00 45.62 84 ARG A C 1
ATOM 626 O O . ARG A 1 84 ? 27.002 17.393 -44.882 1.00 45.62 84 ARG A O 1
ATOM 633 N N . ILE A 1 85 ? 25.664 16.894 -43.146 1.00 50.62 85 ILE A N 1
ATOM 634 C CA . ILE A 1 85 ? 26.311 15.630 -42.786 1.00 50.62 85 ILE A CA 1
ATOM 635 C C . ILE A 1 85 ? 25.507 14.490 -43.411 1.00 50.62 85 ILE A C 1
ATOM 637 O O . ILE A 1 85 ? 24.365 14.243 -43.008 1.00 50.62 85 ILE A O 1
ATOM 641 N N . TYR A 1 86 ? 26.086 13.791 -44.385 1.00 47.09 86 TYR A N 1
ATOM 642 C CA . TYR A 1 86 ? 25.511 12.565 -44.925 1.00 47.09 86 TYR A CA 1
ATOM 643 C C . TYR A 1 86 ? 25.957 11.396 -44.055 1.00 47.09 86 TYR A C 1
ATOM 645 O O . TYR A 1 86 ? 27.112 10.968 -44.069 1.00 47.09 86 TYR A O 1
ATOM 653 N N . LEU A 1 87 ? 25.017 10.897 -43.252 1.00 50.06 87 LEU A N 1
ATOM 654 C CA . LEU A 1 87 ? 25.219 9.659 -42.517 1.00 50.06 87 LEU A CA 1
ATOM 655 C C . LEU A 1 87 ? 25.274 8.490 -43.520 1.00 50.06 87 LEU A C 1
ATOM 657 O O . LEU A 1 87 ? 24.434 8.451 -44.421 1.00 50.06 87 LEU A O 1
ATOM 661 N N . PRO A 1 88 ? 26.203 7.531 -43.361 1.00 50.88 88 PRO A N 1
ATOM 662 C CA . PRO A 1 88 ? 26.279 6.353 -44.224 1.00 50.88 88 PRO A CA 1
ATOM 663 C C . PRO A 1 88 ? 24.946 5.601 -44.329 1.00 50.88 88 PRO A C 1
ATOM 665 O O . PRO A 1 88 ? 24.216 5.536 -43.344 1.00 50.88 88 PRO A O 1
ATOM 668 N N . ASP A 1 89 ? 24.667 4.908 -45.438 1.00 49.41 89 ASP A N 1
ATOM 669 C CA . ASP A 1 89 ? 23.433 4.105 -45.612 1.00 49.41 89 ASP A CA 1
ATOM 670 C C . ASP A 1 89 ? 23.207 3.068 -44.491 1.00 49.41 89 ASP A C 1
ATOM 672 O O . ASP A 1 89 ? 22.076 2.721 -44.138 1.00 49.41 89 ASP A O 1
ATOM 676 N N . ARG A 1 90 ? 24.291 2.606 -43.853 1.00 49.72 90 ARG A N 1
ATOM 677 C CA . ARG A 1 90 ? 24.258 1.734 -42.662 1.00 49.72 90 ARG A CA 1
ATOM 678 C C . ARG A 1 90 ? 23.630 2.395 -41.423 1.00 49.72 90 ARG A C 1
ATOM 680 O O . ARG A 1 90 ? 23.069 1.675 -40.598 1.00 49.72 90 ARG A O 1
ATOM 687 N N . TRP A 1 91 ? 23.630 3.727 -41.361 1.00 49.50 91 TRP A N 1
ATOM 688 C CA . TRP A 1 91 ? 22.867 4.601 -40.460 1.00 49.50 91 TRP A CA 1
ATOM 689 C C . TRP A 1 91 ? 21.536 5.034 -41.091 1.00 49.50 91 TRP A C 1
ATOM 691 O O . TRP A 1 91 ? 21.083 6.163 -40.893 1.00 49.50 91 TRP A O 1
ATOM 701 N N . SER A 1 92 ? 20.898 4.147 -41.869 1.00 56.09 92 SER A N 1
ATOM 702 C CA . SER A 1 92 ? 19.584 4.417 -42.458 1.00 56.09 92 SER A CA 1
ATOM 703 C C . SER A 1 92 ? 18.672 5.083 -41.428 1.00 56.09 92 SER A C 1
ATOM 705 O O . SER A 1 92 ? 18.602 4.640 -40.273 1.00 56.09 92 SER A O 1
ATOM 707 N N . LYS A 1 93 ? 17.953 6.132 -41.846 1.00 60.12 93 LYS A N 1
ATOM 708 C CA . LYS A 1 93 ? 16.996 6.852 -40.989 1.00 60.12 93 LYS A CA 1
ATOM 709 C C . LYS A 1 93 ? 16.096 5.886 -40.210 1.00 60.12 93 LYS A C 1
ATOM 711 O O . LYS A 1 93 ? 15.749 6.166 -39.072 1.00 60.12 93 LYS A O 1
ATOM 716 N N . THR A 1 94 ? 15.775 4.732 -40.794 1.00 64.69 94 THR A N 1
ATOM 717 C CA . THR A 1 94 ? 14.995 3.646 -40.192 1.00 64.69 94 THR A CA 1
ATOM 718 C C . THR A 1 94 ? 15.659 3.008 -38.966 1.00 64.69 94 THR A C 1
ATOM 720 O O . THR A 1 94 ? 14.994 2.861 -37.948 1.00 64.69 94 THR A O 1
ATOM 723 N N . LYS A 1 95 ? 16.953 2.658 -39.005 1.00 63.16 95 LYS A N 1
ATOM 724 C CA . LYS A 1 95 ? 17.648 2.035 -37.857 1.00 63.16 95 LYS A CA 1
ATOM 725 C C . LYS A 1 95 ? 17.780 2.996 -36.676 1.00 63.16 95 LYS A C 1
ATOM 727 O O . LYS A 1 95 ? 17.464 2.621 -35.551 1.00 63.16 95 LYS A O 1
ATOM 732 N N . LEU A 1 96 ? 18.174 4.241 -36.948 1.00 59.75 96 LEU A N 1
ATOM 733 C CA . LEU A 1 96 ? 18.257 5.287 -35.926 1.00 59.75 96 LEU A CA 1
ATOM 734 C C . LEU A 1 96 ? 16.870 5.615 -35.354 1.00 59.75 96 LEU A C 1
ATOM 736 O O . LEU A 1 96 ? 16.711 5.739 -34.144 1.00 59.75 96 LEU A O 1
ATOM 740 N N . ARG A 1 97 ? 15.837 5.668 -36.205 1.00 63.09 97 ARG A N 1
ATOM 741 C CA . ARG A 1 97 ? 14.445 5.824 -35.766 1.00 63.09 97 ARG A CA 1
ATOM 742 C C . ARG A 1 97 ? 13.994 4.667 -34.876 1.00 63.09 97 ARG A C 1
ATOM 744 O O . ARG A 1 97 ? 13.393 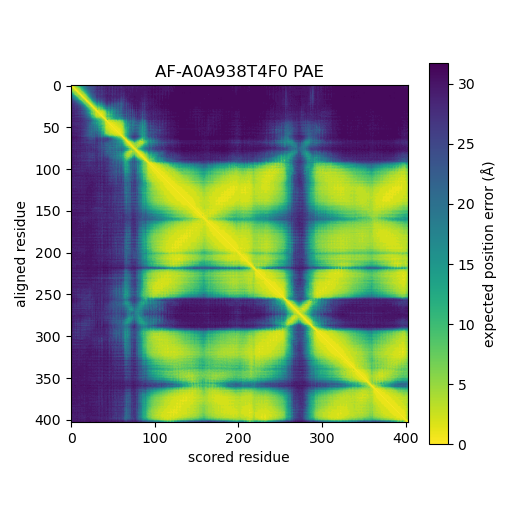4.934 -33.847 1.00 63.09 97 ARG A O 1
ATOM 751 N N . ASN A 1 98 ? 14.309 3.419 -35.220 1.00 69.94 98 ASN A N 1
ATOM 752 C CA . ASN A 1 98 ? 13.966 2.257 -34.395 1.00 69.94 98 ASN A CA 1
ATOM 753 C C . ASN A 1 98 ? 14.659 2.306 -33.026 1.00 69.94 98 ASN A C 1
ATOM 755 O O . ASN A 1 98 ? 14.021 2.050 -32.012 1.00 69.94 98 ASN A O 1
ATOM 759 N N . GLN A 1 99 ? 15.933 2.701 -32.976 1.00 64.56 99 GLN A N 1
ATOM 760 C CA . GLN A 1 99 ? 16.650 2.861 -31.710 1.00 64.56 99 GLN A CA 1
ATOM 761 C C . GLN A 1 99 ? 16.053 3.986 -30.849 1.00 64.56 99 GLN A C 1
ATOM 763 O O . GLN A 1 99 ? 15.845 3.801 -29.653 1.00 64.56 99 GLN A O 1
ATOM 768 N N . LEU A 1 100 ? 15.713 5.129 -31.452 1.00 62.28 100 LEU A N 1
ATOM 769 C CA . LEU A 1 100 ? 15.028 6.221 -30.753 1.00 62.28 100 LEU A CA 1
ATOM 770 C C . LEU A 1 100 ? 13.630 5.814 -30.265 1.00 62.28 100 LEU A C 1
ATOM 772 O O . LEU A 1 100 ? 13.212 6.266 -29.202 1.00 62.28 100 LEU A O 1
ATOM 776 N N . LEU A 1 101 ? 12.919 4.958 -31.007 1.00 68.56 101 LEU A N 1
ATOM 777 C CA . LEU A 1 101 ? 11.631 4.408 -30.581 1.00 68.56 101 LEU A CA 1
ATOM 778 C C . LEU A 1 101 ? 11.779 3.512 -29.345 1.00 68.56 101 LEU A C 1
ATOM 780 O O . LEU A 1 101 ? 11.017 3.700 -28.405 1.00 68.56 101 LEU A O 1
ATOM 784 N N . LEU A 1 102 ? 12.782 2.627 -29.300 1.00 67.06 102 LEU A N 1
ATOM 785 C CA . LEU A 1 102 ? 13.049 1.778 -28.128 1.00 67.06 102 LEU A CA 1
ATOM 786 C C . LEU A 1 102 ? 13.439 2.605 -26.894 1.00 67.06 102 LEU A C 1
ATOM 788 O O . LEU A 1 102 ? 12.933 2.371 -25.802 1.00 67.06 102 LEU A O 1
ATOM 792 N N . VAL A 1 103 ? 14.298 3.618 -27.055 1.00 63.84 103 VAL A N 1
ATOM 793 C CA . VAL A 1 103 ? 14.663 4.522 -25.947 1.00 63.84 103 VAL A CA 1
ATOM 794 C C . VAL A 1 103 ? 13.447 5.310 -25.456 1.00 63.84 103 VAL A C 1
ATOM 796 O O . VAL A 1 103 ? 13.261 5.467 -24.249 1.00 63.84 103 VAL A O 1
ATOM 799 N N . LYS A 1 104 ? 12.598 5.784 -26.376 1.00 63.56 104 LYS A N 1
ATOM 800 C CA . LYS A 1 104 ? 11.338 6.445 -26.027 1.00 63.56 104 LYS A CA 1
ATOM 801 C C . LYS A 1 104 ? 10.420 5.500 -25.251 1.00 63.56 104 LYS A C 1
ATOM 803 O O . LYS A 1 104 ? 9.892 5.911 -24.227 1.00 63.56 104 LYS A O 1
ATOM 808 N N . GLU A 1 105 ? 10.244 4.267 -25.717 1.00 70.38 105 GLU A N 1
ATOM 809 C CA . GLU A 1 105 ? 9.393 3.263 -25.070 1.00 70.38 105 GLU A CA 1
ATOM 810 C C . GLU A 1 105 ? 9.885 2.923 -23.658 1.00 70.38 105 GLU A C 1
ATOM 812 O O . GLU A 1 105 ? 9.090 2.952 -22.722 1.00 70.38 105 GLU A O 1
ATOM 817 N N . ALA A 1 106 ? 11.193 2.717 -23.467 1.00 66.81 106 ALA A N 1
ATOM 818 C CA . ALA A 1 106 ? 11.774 2.530 -22.135 1.00 66.81 106 ALA A CA 1
ATOM 819 C C . ALA A 1 106 ? 11.526 3.746 -21.223 1.00 66.81 106 ALA A C 1
ATOM 821 O O . ALA A 1 106 ? 11.189 3.592 -20.050 1.00 66.81 106 ALA A O 1
ATOM 822 N N . GLY A 1 107 ? 11.642 4.963 -21.768 1.00 58.62 107 GLY A N 1
ATOM 823 C CA . GLY A 1 107 ? 11.316 6.198 -21.055 1.00 58.62 107 GLY A CA 1
ATOM 824 C C . GLY A 1 107 ? 9.843 6.284 -20.646 1.00 58.62 107 GLY A C 1
ATOM 825 O O . GLY A 1 107 ? 9.551 6.641 -19.508 1.00 58.62 107 GLY A O 1
ATOM 826 N N . THR A 1 108 ? 8.922 5.918 -21.540 1.00 70.38 108 THR A N 1
ATOM 827 C CA . THR A 1 108 ? 7.481 5.866 -21.252 1.00 70.38 108 THR A CA 1
ATOM 828 C C . THR A 1 108 ? 7.170 4.840 -20.164 1.00 70.38 108 THR A C 1
ATOM 830 O O . THR A 1 108 ? 6.547 5.199 -19.171 1.00 70.38 108 THR A O 1
ATOM 833 N N . LEU A 1 109 ? 7.686 3.613 -20.275 1.00 75.94 109 LEU A N 1
ATOM 834 C CA . LEU A 1 109 ? 7.492 2.562 -19.268 1.00 75.94 109 LEU A CA 1
ATOM 835 C C . LEU A 1 109 ? 8.037 2.963 -17.892 1.00 75.94 109 LEU A C 1
ATOM 837 O O . LEU A 1 109 ? 7.439 2.638 -16.868 1.00 75.94 109 LEU A O 1
ATOM 841 N N . ARG A 1 110 ? 9.147 3.709 -17.849 1.00 74.12 110 ARG A N 1
ATOM 842 C CA . ARG A 1 110 ? 9.687 4.245 -16.596 1.00 74.12 110 ARG A CA 1
ATOM 843 C C . ARG A 1 110 ? 8.733 5.240 -15.936 1.00 74.12 110 ARG A C 1
ATOM 845 O O . ARG A 1 110 ? 8.571 5.190 -14.720 1.00 74.12 110 ARG A O 1
ATOM 852 N N . VAL A 1 111 ? 8.141 6.150 -16.710 1.00 73.06 111 VAL A N 1
ATOM 853 C CA . VAL A 1 111 ? 7.154 7.114 -16.193 1.00 73.06 111 VAL A CA 1
ATOM 854 C C . VAL A 1 111 ? 5.913 6.373 -15.704 1.00 73.06 111 VAL A C 1
ATOM 856 O O . VAL A 1 111 ? 5.523 6.557 -14.558 1.00 73.06 111 VAL A O 1
ATOM 859 N N . GLU A 1 112 ? 5.380 5.445 -16.499 1.00 81.19 112 GLU A N 1
ATOM 860 C CA . GLU A 1 112 ? 4.223 4.628 -16.114 1.00 81.19 112 GLU A CA 1
ATOM 861 C C . GLU A 1 112 ? 4.485 3.794 -14.847 1.00 81.19 112 GLU A C 1
ATOM 863 O O . GLU A 1 112 ? 3.583 3.584 -14.041 1.00 81.19 112 GLU A O 1
ATOM 868 N N . ALA A 1 113 ? 5.714 3.311 -14.630 1.00 81.88 113 ALA A N 1
ATOM 869 C CA . ALA A 1 113 ? 6.082 2.603 -13.402 1.00 81.88 113 ALA A CA 1
ATOM 870 C C . ALA A 1 113 ? 6.086 3.523 -12.165 1.00 81.88 113 ALA A C 1
ATOM 872 O O . ALA A 1 113 ? 5.711 3.089 -11.071 1.00 81.88 113 ALA A O 1
ATOM 873 N N . LEU A 1 114 ? 6.506 4.782 -12.325 1.00 80.12 114 LEU A N 1
ATOM 874 C CA . LEU A 1 114 ? 6.460 5.788 -11.260 1.00 80.12 114 LEU A CA 1
ATOM 875 C C . LEU A 1 114 ? 5.014 6.178 -10.947 1.00 80.12 114 LEU A C 1
ATOM 877 O O . LEU A 1 114 ? 4.615 6.105 -9.788 1.00 80.12 114 LEU A O 1
ATOM 881 N N . GLU A 1 115 ? 4.218 6.474 -11.975 1.00 86.31 115 GLU A N 1
ATOM 882 C CA . GLU A 1 115 ? 2.784 6.761 -11.845 1.00 86.31 115 GLU A CA 1
ATOM 883 C C . GLU A 1 115 ? 2.045 5.599 -11.176 1.00 86.31 115 GLU A C 1
ATOM 885 O O . GLU A 1 115 ? 1.226 5.807 -10.285 1.00 86.31 115 GLU A O 1
ATOM 890 N N . TRP A 1 116 ? 2.377 4.356 -11.540 1.00 92.25 116 TRP A N 1
ATOM 891 C CA . TRP A 1 116 ? 1.821 3.168 -10.896 1.00 92.25 116 TRP A CA 1
ATOM 892 C C . TRP A 1 116 ? 2.150 3.110 -9.401 1.00 92.25 116 TRP A C 1
ATOM 894 O O . TRP A 1 116 ? 1.286 2.796 -8.587 1.00 92.25 116 TRP A O 1
ATOM 904 N N . THR A 1 117 ? 3.382 3.451 -9.024 1.00 90.62 117 THR A N 1
ATOM 905 C CA . THR A 1 117 ? 3.812 3.468 -7.618 1.00 90.62 117 THR A CA 1
ATOM 906 C C . THR A 1 117 ? 3.063 4.541 -6.823 1.00 90.62 117 THR A C 1
ATOM 908 O O . THR A 1 117 ? 2.574 4.267 -5.724 1.00 90.62 117 THR A O 1
ATOM 911 N N . GLU A 1 118 ? 2.925 5.744 -7.384 1.00 90.06 118 GLU A N 1
ATOM 912 C CA . GLU A 1 118 ? 2.161 6.838 -6.772 1.00 90.06 118 GLU A CA 1
ATOM 913 C C . GLU A 1 118 ? 0.679 6.478 -6.637 1.00 90.06 118 GLU A C 1
ATOM 915 O O . GLU A 1 118 ? 0.092 6.661 -5.569 1.00 90.06 118 GLU A O 1
ATOM 920 N N . LEU A 1 119 ? 0.093 5.867 -7.671 1.00 93.81 119 LEU A N 1
ATOM 921 C CA . LEU A 1 119 ? -1.279 5.373 -7.635 1.00 93.81 119 LEU A CA 1
ATOM 922 C C . LEU A 1 119 ? -1.467 4.355 -6.503 1.00 93.81 119 LEU A C 1
ATOM 924 O O . LEU A 1 119 ? -2.393 4.487 -5.707 1.00 93.81 119 LEU A O 1
ATOM 928 N N . MET A 1 120 ? -0.577 3.368 -6.369 1.00 95.12 120 MET A N 1
ATOM 929 C CA . MET A 1 120 ? -0.674 2.370 -5.294 1.00 95.12 120 MET A CA 1
ATOM 930 C C . MET A 1 120 ? -0.552 3.005 -3.905 1.00 95.12 120 MET A C 1
ATOM 932 O O . MET A 1 120 ? -1.236 2.587 -2.970 1.00 95.12 120 MET A O 1
ATOM 936 N N . MET A 1 121 ? 0.263 4.051 -3.755 1.00 95.06 121 MET A N 1
ATOM 937 C CA . MET A 1 121 ? 0.355 4.817 -2.510 1.00 95.06 121 MET A CA 1
ATOM 938 C C . MET A 1 121 ? -0.958 5.535 -2.173 1.00 95.06 121 MET A C 1
ATOM 940 O O . MET A 1 121 ? -1.417 5.456 -1.033 1.00 95.06 121 MET A O 1
ATOM 944 N N . VAL A 1 122 ? -1.613 6.151 -3.162 1.00 96.12 122 VAL A N 1
ATOM 945 C CA . VAL A 1 122 ? -2.943 6.761 -2.993 1.00 96.12 122 VAL A CA 1
ATOM 946 C C . VAL A 1 122 ? -3.963 5.725 -2.509 1.00 96.12 122 VAL A C 1
ATOM 948 O O . VAL A 1 122 ? -4.674 5.971 -1.534 1.00 96.12 122 VAL A O 1
ATOM 951 N N . TYR A 1 123 ? -4.003 4.541 -3.124 1.00 96.88 123 TYR A N 1
ATOM 952 C CA . TYR A 1 123 ? -4.917 3.472 -2.709 1.00 96.88 123 TYR A CA 1
ATOM 953 C C . TYR A 1 123 ? -4.653 2.998 -1.269 1.00 96.88 123 TYR A C 1
ATOM 955 O O . TYR A 1 123 ? -5.602 2.843 -0.496 1.00 96.88 123 TYR A O 1
ATOM 963 N N . ARG A 1 124 ? -3.386 2.827 -0.862 1.00 96.94 124 ARG A N 1
ATOM 964 C CA . ARG A 1 124 ? -3.022 2.470 0.527 1.00 96.94 124 ARG A CA 1
ATOM 965 C C . ARG A 1 124 ? -3.450 3.543 1.531 1.00 96.94 124 ARG A C 1
ATOM 967 O O . ARG A 1 124 ? -3.998 3.221 2.592 1.00 96.94 124 ARG A O 1
ATOM 974 N N . ASN A 1 125 ? -3.264 4.813 1.180 1.00 97.44 125 ASN A N 1
ATOM 975 C CA . ASN A 1 125 ? -3.698 5.934 2.008 1.00 97.44 125 ASN A CA 1
ATOM 976 C C . ASN A 1 125 ? -5.223 5.969 2.139 1.00 97.44 125 ASN A C 1
ATOM 978 O O . ASN A 1 125 ? -5.726 6.149 3.246 1.00 97.44 125 ASN A O 1
ATOM 982 N N . PHE A 1 126 ? -5.971 5.692 1.067 1.00 97.81 126 PHE A N 1
ATOM 983 C CA . PHE A 1 126 ? -7.430 5.599 1.146 1.00 97.81 126 PHE A CA 1
ATOM 984 C C . PHE A 1 126 ? -7.930 4.420 1.994 1.00 97.81 126 PHE A C 1
ATOM 986 O O . PHE A 1 126 ? -8.920 4.584 2.711 1.00 97.81 126 PHE A O 1
ATOM 993 N N . CYS A 1 127 ? -7.236 3.275 2.010 1.00 96.94 127 CYS A N 1
ATOM 994 C CA . CYS A 1 127 ? -7.549 2.175 2.937 1.00 96.94 127 CYS A CA 1
ATOM 995 C C . CYS A 1 127 ? -7.464 2.652 4.398 1.00 96.94 127 CYS A C 1
ATOM 997 O O . CYS A 1 127 ? -8.385 2.460 5.198 1.00 96.94 127 CYS A O 1
ATOM 999 N N . THR A 1 128 ? -6.373 3.346 4.730 1.00 97.31 128 THR A N 1
ATOM 1000 C CA . THR A 1 128 ? -6.134 3.889 6.076 1.00 97.31 128 THR A CA 1
ATOM 1001 C C . THR A 1 128 ? -7.119 5.008 6.418 1.00 97.31 128 THR A C 1
ATOM 1003 O O . THR A 1 128 ? -7.655 5.038 7.526 1.00 97.31 128 THR A O 1
ATOM 1006 N N . TYR A 1 129 ? -7.424 5.884 5.459 1.00 97.75 129 TYR A N 1
ATOM 1007 C CA . TYR A 1 129 ? -8.411 6.954 5.596 1.00 97.75 129 TYR A CA 1
ATOM 1008 C C . TYR A 1 129 ? -9.787 6.404 5.991 1.00 97.75 129 TYR A C 1
ATOM 1010 O O . TYR A 1 129 ? -10.342 6.816 7.013 1.00 97.75 129 TYR A O 1
ATOM 1018 N N . ARG A 1 130 ? -10.302 5.417 5.241 1.00 97.12 130 ARG A N 1
ATOM 1019 C CA . ARG A 1 130 ? -11.594 4.766 5.522 1.00 97.12 130 ARG A CA 1
ATOM 1020 C C . ARG A 1 130 ? -11.603 4.082 6.887 1.00 97.12 130 ARG A C 1
ATOM 1022 O O . ARG A 1 130 ? -12.573 4.201 7.637 1.00 97.12 130 ARG A O 1
ATOM 1029 N N . MET A 1 131 ? -10.516 3.393 7.239 1.00 97.50 131 MET A N 1
ATOM 1030 C CA . MET A 1 131 ? -10.369 2.761 8.552 1.00 97.50 131 MET A CA 1
ATOM 1031 C C . MET A 1 131 ? -10.470 3.786 9.685 1.00 97.50 131 MET A C 1
ATOM 1033 O O . MET A 1 131 ? -11.231 3.581 10.630 1.00 97.50 131 MET A O 1
ATOM 1037 N N . LEU A 1 132 ? -9.708 4.879 9.601 1.00 98.12 132 LEU A N 1
ATOM 1038 C CA . LEU A 1 132 ? -9.675 5.916 10.631 1.00 98.12 132 LEU A CA 1
ATOM 1039 C C . LEU A 1 132 ? -11.016 6.638 10.734 1.00 98.12 132 LEU A C 1
ATOM 1041 O O . LEU A 1 132 ? -11.501 6.840 11.844 1.00 98.12 132 LEU A O 1
ATOM 1045 N N . GLN A 1 133 ? -11.654 6.950 9.603 1.00 97.12 133 GLN A N 1
ATOM 1046 C CA . GLN A 1 133 ? -13.011 7.496 9.578 1.00 97.12 133 GLN A CA 1
ATOM 1047 C C . GLN A 1 133 ? -13.977 6.580 10.332 1.00 97.12 133 GLN A C 1
ATOM 1049 O O . GLN A 1 133 ? -14.691 7.039 11.225 1.00 97.12 133 GLN A O 1
ATOM 1054 N N . LYS A 1 134 ? -13.920 5.268 10.071 1.00 97.44 134 LYS A N 1
ATOM 1055 C CA . LYS A 1 134 ? -14.768 4.306 10.773 1.00 97.44 134 LYS A CA 1
ATOM 1056 C C . LYS A 1 134 ? -14.478 4.233 12.273 1.00 97.44 134 LYS A C 1
ATOM 1058 O O . LYS A 1 134 ? -15.403 4.107 13.070 1.00 97.44 134 LYS A O 1
ATOM 1063 N N . GLN A 1 135 ? -13.211 4.297 12.676 1.00 98.06 135 GLN A N 1
ATOM 1064 C CA . GLN A 1 135 ? -12.835 4.294 14.093 1.00 98.06 135 GLN A CA 1
ATOM 1065 C C . GLN A 1 135 ? -13.324 5.552 14.810 1.00 98.06 135 GLN A C 1
ATOM 1067 O O . GLN A 1 135 ? -13.879 5.444 15.900 1.00 98.06 135 GLN A O 1
ATOM 1072 N N . ILE A 1 136 ? -13.177 6.725 14.190 1.00 98.25 136 ILE A N 1
ATOM 1073 C CA . ILE A 1 136 ? -13.674 7.995 14.731 1.00 98.25 136 ILE A CA 1
ATOM 1074 C C . ILE A 1 136 ? -15.194 7.937 14.910 1.00 98.25 136 ILE A C 1
ATOM 1076 O O . ILE A 1 136 ? -15.675 8.283 15.983 1.00 98.25 136 ILE A O 1
ATOM 1080 N N . GLU A 1 137 ? -15.939 7.423 13.926 1.00 97.62 137 GLU A N 1
ATOM 1081 C CA . GLU A 1 137 ? -17.390 7.219 14.053 1.00 97.62 137 GLU A CA 1
ATOM 1082 C C . GLU A 1 137 ? -17.754 6.335 15.253 1.00 97.62 137 GLU A C 1
ATOM 1084 O O . GLU A 1 137 ? -18.681 6.655 15.995 1.00 97.62 137 GLU A O 1
ATOM 1089 N N . LEU A 1 138 ? -17.034 5.225 15.452 1.00 97.25 138 LEU A N 1
ATOM 1090 C CA . LEU A 1 138 ? -17.264 4.321 16.582 1.00 97.25 138 LEU A CA 1
ATOM 1091 C C . LEU A 1 138 ? -16.973 5.012 17.920 1.00 97.25 138 LEU A C 1
ATOM 1093 O O . LEU A 1 138 ? -17.768 4.899 18.852 1.00 97.25 138 LEU A O 1
ATOM 1097 N N . TYR A 1 139 ? -15.876 5.765 18.016 1.00 97.88 139 TYR A N 1
ATOM 1098 C CA . TYR A 1 139 ? -15.568 6.536 19.219 1.00 97.88 139 TYR A CA 1
ATOM 1099 C C . TYR A 1 139 ? -16.606 7.627 19.493 1.00 97.88 139 TYR A C 1
ATOM 1101 O O . TYR A 1 139 ? -17.044 7.770 20.633 1.00 97.88 139 TYR A O 1
ATOM 1109 N N . ASP A 1 140 ? -17.028 8.372 18.470 1.00 97.81 140 ASP A N 1
ATOM 1110 C CA . ASP A 1 140 ? -18.029 9.433 18.604 1.00 97.81 140 ASP A CA 1
ATOM 1111 C C . ASP A 1 140 ? -19.379 8.860 19.082 1.00 97.81 140 ASP A C 1
ATOM 1113 O O . ASP A 1 140 ? -20.033 9.449 19.947 1.00 97.81 140 ASP A O 1
ATOM 1117 N N . GLN A 1 141 ? -19.765 7.673 18.596 1.00 95.06 141 GLN A N 1
ATOM 1118 C CA . GLN A 1 141 ? -20.955 6.953 19.062 1.00 95.06 141 GLN A CA 1
ATOM 1119 C C . GLN A 1 141 ? -20.856 6.553 20.542 1.00 95.06 141 GLN A C 1
ATOM 1121 O O . GLN A 1 141 ? -21.808 6.772 21.295 1.00 95.06 141 GLN A O 1
ATOM 1126 N N . GLU A 1 142 ? -19.720 6.007 20.987 1.00 94.00 142 GLU A N 1
ATOM 1127 C CA . GLU A 1 142 ? -19.536 5.621 22.396 1.00 94.00 142 GLU A CA 1
ATOM 1128 C C . GLU A 1 142 ? -19.448 6.831 23.332 1.00 94.00 142 GLU A C 1
ATOM 1130 O O . GLU A 1 142 ? -20.030 6.822 24.418 1.00 94.00 142 GLU A O 1
ATOM 1135 N N . LEU A 1 143 ? -18.778 7.910 22.917 1.00 95.06 143 LEU A N 1
ATOM 1136 C CA . LEU A 1 143 ? -18.721 9.153 23.690 1.00 95.06 143 LEU A CA 1
ATOM 1137 C C . LEU A 1 143 ? -20.121 9.748 23.882 1.00 95.06 143 LEU A C 1
ATOM 1139 O O . LEU A 1 143 ? -20.483 10.114 25.005 1.00 95.06 143 LEU A O 1
ATOM 1143 N N . ALA A 1 144 ? -20.926 9.793 22.816 1.00 93.19 144 ALA A N 1
ATOM 1144 C CA . ALA A 1 144 ? -22.311 10.258 22.879 1.00 93.19 144 ALA A CA 1
ATOM 1145 C C . ALA A 1 144 ? -23.180 9.377 23.793 1.00 93.19 144 ALA A C 1
ATOM 1147 O O . ALA A 1 144 ? -24.047 9.889 24.504 1.00 93.19 144 ALA A O 1
ATOM 1148 N N . LEU A 1 145 ? -22.922 8.067 23.814 1.00 89.50 145 LEU A N 1
ATOM 1149 C CA . LEU A 1 145 ? -23.615 7.108 24.672 1.00 89.50 145 LEU A CA 1
ATOM 1150 C C . LEU A 1 145 ? -23.244 7.275 26.152 1.00 89.50 145 LEU A C 1
ATOM 1152 O O . LEU A 1 145 ? -24.130 7.218 27.005 1.00 89.50 145 LEU A O 1
ATOM 1156 N N . ILE A 1 146 ? -21.967 7.501 26.477 1.00 89.12 146 ILE A N 1
ATOM 1157 C CA . ILE A 1 146 ? -21.479 7.621 27.864 1.00 89.12 146 ILE A CA 1
ATOM 1158 C C . ILE A 1 146 ? -21.814 8.989 28.479 1.00 89.12 146 ILE A C 1
ATOM 1160 O O . ILE A 1 146 ? -22.071 9.078 29.683 1.00 89.12 146 ILE A O 1
ATOM 1164 N N . ALA A 1 147 ? -21.855 10.053 27.672 1.00 90.56 147 ALA A N 1
ATOM 1165 C CA . ALA A 1 147 ? -22.117 11.425 28.114 1.00 90.56 147 ALA A CA 1
ATOM 1166 C C . ALA A 1 147 ? -23.299 11.594 29.103 1.00 90.56 147 ALA A C 1
ATOM 1168 O O . ALA A 1 147 ? -23.095 12.205 30.159 1.00 90.56 147 ALA A O 1
ATOM 1169 N N . PRO A 1 148 ? -24.514 11.053 28.860 1.00 88.19 148 PRO A N 1
ATOM 1170 C CA . PRO A 1 148 ? -25.625 11.175 29.810 1.00 88.19 148 PRO A CA 1
ATOM 1171 C C . PRO A 1 148 ? -25.353 10.491 31.160 1.00 88.19 148 PRO A C 1
ATOM 1173 O O . PRO A 1 148 ? -25.786 10.993 32.202 1.00 88.19 148 PRO A O 1
ATOM 1176 N N . TYR A 1 149 ? -24.594 9.392 31.182 1.00 86.62 149 TYR A N 1
ATOM 1177 C CA . TYR A 1 149 ? -24.266 8.674 32.417 1.00 86.62 149 TYR A CA 1
ATOM 1178 C C . TYR A 1 149 ? -23.283 9.448 33.303 1.00 86.62 149 TYR A C 1
ATOM 1180 O O . TYR A 1 149 ? -23.319 9.294 34.522 1.00 86.62 149 TYR A O 1
ATOM 1188 N N . LEU A 1 150 ? -22.455 10.339 32.742 1.00 89.00 150 LEU A N 1
ATOM 1189 C CA . LEU A 1 150 ? -21.588 11.224 33.535 1.00 89.00 150 LEU A CA 1
ATOM 1190 C C . LEU A 1 150 ? -22.407 12.171 34.422 1.00 89.00 150 LEU A C 1
ATOM 1192 O O . LEU A 1 150 ? -22.087 12.370 35.599 1.00 89.00 150 LEU A O 1
ATOM 1196 N N . ALA A 1 151 ? -23.488 12.731 33.874 1.00 87.25 151 ALA A N 1
ATOM 1197 C CA . ALA A 1 151 ? -24.398 13.597 34.616 1.00 87.25 151 ALA A CA 1
ATOM 1198 C C . ALA A 1 151 ? -25.149 12.814 35.705 1.00 87.25 151 ALA A C 1
ATOM 1200 O O . ALA A 1 151 ? -25.222 13.262 36.853 1.00 87.25 151 ALA A O 1
ATOM 1201 N N . GLN A 1 152 ? -25.632 11.613 35.378 1.00 85.38 152 GLN A N 1
ATOM 1202 C CA . GLN A 1 152 ? -26.289 10.724 36.341 1.00 85.38 152 GLN A CA 1
ATOM 1203 C C . GLN A 1 152 ? -25.337 10.277 37.458 1.00 85.38 152 GLN A C 1
ATOM 1205 O O . GLN A 1 152 ? -25.729 10.250 38.622 1.00 85.38 152 GLN A O 1
ATOM 1210 N N . ALA A 1 153 ? -24.069 10.002 37.146 1.00 85.31 153 ALA A N 1
ATOM 1211 C CA . ALA A 1 153 ? -23.062 9.638 38.138 1.00 85.31 153 ALA A CA 1
ATOM 1212 C C . ALA A 1 153 ? -22.745 10.789 39.105 1.00 85.31 153 ALA A C 1
ATOM 1214 O O . ALA A 1 153 ? -22.559 10.553 40.299 1.00 85.31 153 ALA A O 1
ATOM 1215 N N . ASN A 1 154 ? -22.721 12.039 38.625 1.00 87.06 154 ASN A N 1
ATOM 1216 C CA . ASN A 1 154 ? -22.581 13.210 39.497 1.00 87.06 154 ASN A CA 1
ATOM 1217 C C . ASN A 1 154 ? -23.746 13.307 40.497 1.00 87.06 154 ASN A C 1
ATOM 1219 O O . ASN A 1 154 ? -23.509 13.470 41.695 1.00 87.06 154 ASN A O 1
ATOM 1223 N N . LEU A 1 155 ? -24.985 13.164 40.014 1.00 86.50 155 LEU A N 1
ATOM 1224 C CA . LEU A 1 155 ? -26.188 13.183 40.854 1.00 86.50 155 LEU A CA 1
ATOM 1225 C C . LEU A 1 155 ? -26.212 12.006 41.841 1.00 86.50 155 LEU A C 1
ATOM 1227 O O . LEU A 1 155 ? -26.490 12.200 43.022 1.00 86.50 155 LEU A O 1
ATOM 1231 N N . GLY A 1 156 ? -25.843 10.805 41.391 1.00 83.31 156 GLY A N 1
ATOM 1232 C CA . GLY A 1 156 ? -25.786 9.605 42.228 1.00 83.31 156 GLY A CA 1
ATOM 1233 C C . GLY A 1 156 ? -24.795 9.729 43.388 1.00 83.31 156 GLY A C 1
ATOM 1234 O O . GLY A 1 156 ? -25.102 9.305 44.500 1.00 83.31 156 GLY A O 1
ATOM 1235 N N . VAL A 1 157 ? -23.638 10.370 43.182 1.00 85.50 157 VAL A N 1
ATOM 1236 C CA . VAL A 1 157 ? -22.684 10.647 44.274 1.00 85.50 157 VAL A CA 1
ATOM 1237 C C . VAL A 1 157 ? -23.250 11.667 45.267 1.00 85.50 157 VAL A C 1
ATOM 1239 O O . VAL A 1 157 ? -23.138 11.461 46.477 1.00 85.50 157 VAL A O 1
ATOM 1242 N N . GLN A 1 158 ? -23.887 12.739 44.779 1.00 87.81 158 GLN A N 1
ATOM 1243 C CA . GLN A 1 158 ? -24.522 13.754 45.634 1.00 87.81 158 GLN A CA 1
ATOM 1244 C C . GLN A 1 158 ? -25.645 13.165 46.496 1.00 87.81 158 GLN A C 1
ATOM 1246 O O . GLN A 1 158 ? -25.813 13.565 47.643 1.00 87.81 158 GLN A O 1
ATOM 1251 N N . GLN A 1 159 ? -26.381 12.193 45.958 1.00 88.19 159 GLN A N 1
ATOM 1252 C CA . GLN A 1 159 ? -27.470 11.497 46.647 1.00 88.19 159 GLN A CA 1
ATOM 1253 C C . GLN A 1 159 ? -27.003 10.274 47.455 1.00 88.19 159 GLN A C 1
ATOM 1255 O O . GLN A 1 159 ? -27.838 9.548 47.988 1.00 88.19 159 GLN A O 1
ATOM 1260 N N . HIS A 1 160 ? -25.690 10.022 47.540 1.00 82.44 160 HIS A N 1
ATOM 1261 C CA . HIS A 1 160 ? -25.090 8.852 48.203 1.00 82.44 160 HIS A CA 1
ATOM 1262 C C . HIS A 1 160 ? -25.562 7.489 47.658 1.00 82.44 160 HIS A C 1
ATOM 1264 O O . HIS A 1 160 ? -25.498 6.475 48.347 1.00 82.44 160 HIS A O 1
ATOM 1270 N N . GLN A 1 161 ? -26.007 7.459 46.402 1.00 78.69 161 GLN A N 1
ATOM 1271 C CA . GLN A 1 161 ? -26.455 6.263 45.682 1.00 78.69 161 GLN A CA 1
ATOM 1272 C C . GLN A 1 161 ? -25.343 5.631 44.829 1.00 78.69 161 GLN A C 1
ATOM 1274 O O . GLN A 1 161 ? -25.506 4.519 44.334 1.00 78.69 161 GLN A O 1
ATOM 1279 N N . LEU A 1 162 ? -24.216 6.329 44.649 1.00 79.81 162 LEU A N 1
ATOM 1280 C CA . LEU A 1 162 ? -23.052 5.863 43.895 1.00 79.81 162 LEU A CA 1
ATOM 1281 C C . LEU A 1 162 ? -21.760 6.159 44.664 1.00 79.81 162 LEU A C 1
ATOM 1283 O O . LEU A 1 162 ? -21.597 7.244 45.228 1.00 79.81 162 LEU A O 1
ATOM 1287 N N . ALA A 1 163 ? -20.810 5.222 44.650 1.00 83.94 163 ALA A N 1
ATOM 1288 C CA . ALA A 1 163 ? -19.493 5.458 45.224 1.00 83.94 163 ALA A CA 1
ATOM 1289 C C . ALA A 1 163 ? -18.692 6.462 44.376 1.00 83.94 163 ALA A C 1
ATOM 1291 O O . ALA A 1 163 ? -18.701 6.426 43.144 1.00 83.94 163 ALA A O 1
ATOM 1292 N N . VAL A 1 164 ? -17.915 7.325 45.040 1.00 86.50 164 VAL A N 1
ATOM 1293 C CA . VAL A 1 164 ? -17.024 8.296 44.373 1.00 86.50 164 VAL A CA 1
ATOM 1294 C C . VAL A 1 164 ? -16.046 7.599 43.418 1.00 86.50 164 VAL A C 1
ATOM 1296 O O . VAL A 1 164 ? -15.737 8.132 42.353 1.00 86.50 164 VAL A O 1
ATOM 1299 N N . LEU A 1 165 ? -15.594 6.391 43.773 1.00 85.44 165 LEU A N 1
ATOM 1300 C CA . LEU A 1 165 ? -14.695 5.587 42.948 1.00 85.44 165 LEU A CA 1
ATOM 1301 C C . LEU A 1 165 ? -15.327 5.184 41.608 1.00 85.44 165 LEU A C 1
ATOM 1303 O O . LEU A 1 165 ? -14.655 5.243 40.582 1.00 85.44 165 LEU A O 1
ATOM 1307 N N . ASP A 1 166 ? -16.604 4.803 41.596 1.00 82.56 166 ASP A N 1
ATOM 1308 C CA . ASP A 1 166 ? -17.283 4.367 40.371 1.00 82.56 166 ASP A CA 1
ATOM 1309 C C . ASP A 1 166 ? -17.538 5.547 39.431 1.00 82.56 166 ASP A C 1
ATOM 1311 O O . ASP A 1 166 ? -17.330 5.439 38.222 1.00 82.56 166 ASP A O 1
ATOM 1315 N N . ARG A 1 167 ? -17.844 6.724 39.994 1.00 86.81 167 ARG A N 1
ATOM 1316 C CA . ARG A 1 167 ? -17.830 7.984 39.243 1.00 86.81 167 ARG A CA 1
ATOM 1317 C C . ARG A 1 167 ? -16.450 8.251 38.636 1.00 86.81 167 ARG A C 1
ATOM 1319 O O . ARG A 1 167 ? -16.360 8.538 37.449 1.00 86.81 167 ARG A O 1
ATOM 1326 N N . ALA A 1 168 ? -15.375 8.158 39.419 1.00 87.81 168 ALA A N 1
ATOM 1327 C CA . ALA A 1 168 ? -14.024 8.418 38.918 1.00 87.81 168 ALA A CA 1
ATOM 1328 C C . ALA A 1 168 ? -13.638 7.475 37.763 1.00 87.81 168 ALA A C 1
ATOM 1330 O O . ALA A 1 168 ? -13.065 7.931 36.776 1.00 87.81 168 ALA A O 1
ATOM 1331 N N . LYS A 1 169 ? -14.010 6.190 37.843 1.00 86.06 169 LYS A N 1
ATOM 1332 C CA . LYS A 1 169 ? -13.809 5.219 36.754 1.00 86.06 169 LYS A CA 1
ATOM 1333 C C . LYS A 1 169 ? -14.566 5.601 35.484 1.00 86.06 169 LYS A C 1
ATOM 1335 O O . LYS A 1 169 ? -13.978 5.551 34.411 1.00 86.06 169 LYS A O 1
ATOM 1340 N N . LEU A 1 170 ? -15.827 6.024 35.601 1.00 87.06 170 LEU A N 1
ATOM 1341 C CA . LEU A 1 170 ? -16.630 6.454 34.453 1.00 87.06 170 LEU A CA 1
ATOM 1342 C C . LEU A 1 170 ? -16.011 7.663 33.738 1.00 87.06 170 LEU A C 1
ATOM 1344 O O . LEU A 1 170 ? -15.870 7.663 32.517 1.00 87.06 170 LEU A O 1
ATOM 1348 N N . PHE A 1 171 ? -15.592 8.674 34.504 1.00 91.50 171 PHE A N 1
ATOM 1349 C CA . PHE A 1 171 ? -14.897 9.843 33.958 1.00 91.50 171 PHE A CA 1
ATOM 1350 C C . PHE A 1 171 ? -13.546 9.465 33.338 1.00 91.50 171 PHE A C 1
ATOM 1352 O O . PHE A 1 171 ? -13.207 9.964 32.269 1.00 91.50 171 PHE A O 1
ATOM 1359 N N . GLY A 1 172 ? -12.791 8.565 33.975 1.00 90.44 172 GLY A N 1
ATOM 1360 C CA . GLY A 1 172 ? -11.533 8.049 33.437 1.00 90.44 172 GLY A CA 1
ATOM 1361 C C . GLY A 1 172 ? -11.715 7.329 32.100 1.00 90.44 172 GLY A C 1
ATOM 1362 O O . GLY A 1 172 ? -10.978 7.612 31.160 1.00 90.44 172 GLY A O 1
ATOM 1363 N N . GLY A 1 173 ? -12.729 6.464 31.988 1.00 90.50 173 GLY A N 1
ATOM 1364 C CA . GLY A 1 173 ? -13.072 5.773 30.742 1.00 90.50 173 GLY A CA 1
ATOM 1365 C C . GLY A 1 173 ? -13.486 6.738 29.629 1.00 90.50 173 GLY A C 1
ATOM 1366 O O . GLY A 1 173 ? -12.994 6.631 28.510 1.00 90.50 173 GLY A O 1
ATOM 1367 N N . TYR A 1 174 ? -14.307 7.742 29.949 1.00 93.69 174 TYR A N 1
ATOM 1368 C CA . TYR A 1 174 ? -14.683 8.785 28.990 1.00 93.69 174 TYR A CA 1
ATOM 1369 C C . TYR A 1 174 ? -13.467 9.569 28.472 1.00 93.69 174 TYR A C 1
ATOM 1371 O O . TYR A 1 174 ? -13.323 9.771 27.268 1.00 93.69 174 TYR A O 1
ATOM 1379 N N . LEU A 1 175 ? -12.564 9.989 29.366 1.00 95.25 175 LEU A N 1
ATOM 1380 C CA . LEU A 1 175 ? -11.349 10.714 28.979 1.00 95.25 175 LEU A CA 1
ATOM 1381 C C . LEU A 1 175 ? -10.391 9.846 28.155 1.00 95.25 175 LEU A C 1
ATOM 1383 O O . LEU A 1 175 ? -9.760 10.357 27.231 1.00 95.25 175 LEU A O 1
ATOM 1387 N N . ALA A 1 176 ? -10.289 8.550 28.460 1.00 94.88 176 ALA A N 1
ATOM 1388 C CA . ALA A 1 176 ? -9.498 7.614 27.667 1.00 94.88 176 ALA A CA 1
ATOM 1389 C C . ALA A 1 176 ? -10.048 7.490 26.237 1.00 94.88 176 ALA A C 1
ATOM 1391 O O . ALA A 1 176 ? -9.286 7.637 25.284 1.00 94.88 176 ALA A O 1
ATOM 1392 N N . LEU A 1 177 ? -11.368 7.330 26.086 1.00 95.50 177 LEU A N 1
ATOM 1393 C CA . LEU A 1 177 ? -12.030 7.285 24.778 1.00 95.50 177 LEU A CA 1
ATOM 1394 C C . LEU A 1 177 ? -11.851 8.586 23.992 1.00 95.50 177 LEU A C 1
ATOM 1396 O O . LEU A 1 177 ? -11.550 8.537 22.803 1.00 95.50 177 LEU A O 1
ATOM 1400 N N . ALA A 1 178 ? -11.985 9.743 24.645 1.00 96.88 178 ALA A N 1
ATOM 1401 C CA . ALA A 1 178 ? -11.764 11.038 24.004 1.00 96.88 178 ALA A CA 1
ATOM 1402 C C . ALA A 1 178 ? -10.318 11.180 23.502 1.00 96.88 178 ALA A C 1
ATOM 1404 O O . ALA A 1 178 ? -10.090 11.617 22.378 1.00 96.88 178 ALA A O 1
ATOM 1405 N N . ASN A 1 179 ? -9.343 10.736 24.298 1.00 97.88 179 ASN A N 1
ATOM 1406 C CA . ASN A 1 179 ? -7.938 10.749 23.904 1.00 97.88 179 ASN A CA 1
ATOM 1407 C C . ASN A 1 179 ? -7.665 9.807 22.718 1.00 97.88 179 ASN A C 1
ATOM 1409 O O . ASN A 1 179 ? -6.963 10.174 21.780 1.00 97.88 179 ASN A O 1
ATOM 1413 N N . ASP A 1 180 ? -8.235 8.602 22.718 1.00 97.38 180 ASP A N 1
ATOM 1414 C CA . ASP A 1 180 ? -8.065 7.663 21.604 1.00 97.38 180 ASP A CA 1
ATOM 1415 C C . ASP A 1 180 ? -8.751 8.154 20.320 1.00 97.38 180 ASP A C 1
ATOM 1417 O O . ASP A 1 180 ? -8.186 8.037 19.229 1.00 97.38 180 ASP A O 1
ATOM 1421 N N . ARG A 1 181 ? -9.909 8.806 20.451 1.00 97.81 181 ARG A N 1
ATOM 1422 C CA . ARG A 1 181 ? -10.591 9.514 19.363 1.00 97.81 181 ARG A CA 1
ATOM 1423 C C . ARG A 1 181 ? -9.739 10.646 18.792 1.00 97.81 181 ARG A C 1
ATOM 1425 O O . ARG A 1 181 ? -9.674 10.807 17.573 1.00 97.81 181 ARG A O 1
ATOM 1432 N N . ASP A 1 182 ? -9.065 11.419 19.635 1.00 98.06 182 ASP A N 1
ATOM 1433 C CA . ASP A 1 182 ? -8.181 12.499 19.187 1.00 98.06 182 ASP A CA 1
ATOM 1434 C C . ASP A 1 182 ? -6.924 11.959 18.495 1.00 98.06 182 ASP A C 1
ATOM 1436 O O . ASP A 1 182 ? -6.548 12.474 17.442 1.00 98.06 182 ASP A O 1
ATOM 1440 N N . LYS A 1 183 ? -6.331 10.863 18.986 1.00 98.06 183 LYS A N 1
ATOM 1441 C CA . LYS A 1 183 ? -5.235 10.172 18.281 1.00 98.06 183 LYS A CA 1
ATOM 1442 C C . LYS A 1 183 ? -5.661 9.698 16.892 1.00 98.06 183 LYS A C 1
ATOM 1444 O O . LYS A 1 183 ? -4.920 9.898 15.933 1.00 98.06 183 LYS A O 1
ATOM 1449 N N . ALA A 1 184 ? -6.847 9.098 16.772 1.00 97.69 184 ALA A N 1
ATOM 1450 C CA . ALA A 1 184 ? -7.376 8.661 15.481 1.00 97.69 184 ALA A CA 1
ATOM 1451 C C . ALA A 1 184 ? -7.608 9.846 14.526 1.00 97.69 184 ALA A C 1
ATOM 1453 O O . ALA A 1 184 ? -7.323 9.742 13.334 1.00 97.69 184 ALA A O 1
ATOM 1454 N N . ASN A 1 185 ? -8.061 10.994 15.043 1.00 97.94 185 ASN A N 1
ATOM 1455 C CA . ASN A 1 185 ? -8.198 12.217 14.250 1.00 97.94 185 ASN A CA 1
ATOM 1456 C C . ASN A 1 185 ? -6.854 12.791 13.801 1.00 97.94 185 ASN A C 1
ATOM 1458 O O . ASN A 1 185 ? -6.743 13.192 12.647 1.00 97.94 185 ASN A O 1
ATOM 1462 N N . ILE A 1 186 ? -5.841 12.814 14.668 1.00 98.19 186 ILE A N 1
ATOM 1463 C CA . ILE A 1 186 ? -4.491 13.264 14.300 1.00 98.19 186 ILE A CA 1
ATOM 1464 C C . ILE A 1 186 ? -3.936 12.382 13.179 1.00 98.19 186 ILE A C 1
ATOM 1466 O O . ILE A 1 186 ? -3.555 12.905 12.137 1.00 98.19 186 ILE A O 1
ATOM 1470 N N . ALA A 1 187 ? -4.006 11.056 13.331 1.00 97.94 187 ALA A N 1
ATOM 1471 C CA . ALA A 1 187 ? -3.589 10.126 12.282 1.00 97.94 187 ALA A CA 1
ATOM 1472 C C . ALA A 1 187 ? -4.378 10.336 10.976 1.00 97.94 187 ALA A C 1
ATOM 1474 O O . ALA A 1 187 ? -3.828 10.249 9.882 1.00 97.94 187 ALA A O 1
ATOM 1475 N N . ARG A 1 188 ? -5.678 10.653 11.064 1.00 97.88 188 ARG A N 1
ATOM 1476 C CA . ARG A 1 188 ? -6.492 10.945 9.876 1.00 97.88 188 ARG A CA 1
ATOM 1477 C C . ARG A 1 188 ? -6.047 12.239 9.201 1.00 97.88 188 ARG A C 1
ATOM 1479 O O . ARG A 1 188 ? -6.028 12.289 7.977 1.00 97.88 188 ARG A O 1
ATOM 1486 N N . LEU A 1 189 ? -5.700 13.269 9.971 1.00 97.31 189 LEU A N 1
ATOM 1487 C CA . LEU A 1 189 ? -5.187 14.531 9.436 1.00 97.31 189 LEU A CA 1
ATOM 1488 C C . LEU A 1 189 ? -3.847 14.340 8.720 1.00 97.31 189 LEU A C 1
ATOM 1490 O O . LEU A 1 189 ? -3.662 14.939 7.666 1.00 97.31 189 LEU A O 1
ATOM 1494 N N . GLU A 1 190 ? -2.961 13.490 9.239 1.00 97.44 190 GLU A N 1
ATOM 1495 C CA . GLU A 1 190 ? -1.706 13.117 8.566 1.00 97.44 190 GLU A CA 1
ATOM 1496 C C . GLU A 1 190 ? -1.993 12.465 7.203 1.00 97.44 190 GLU A C 1
ATOM 1498 O O . GLU A 1 190 ? -1.511 12.937 6.177 1.00 97.44 190 GLU A O 1
ATOM 1503 N N . ILE A 1 191 ? -2.895 11.477 7.157 1.00 97.69 191 ILE A N 1
ATOM 1504 C CA . ILE A 1 191 ? -3.300 10.833 5.895 1.00 97.69 191 ILE A CA 1
ATOM 1505 C C . ILE A 1 191 ? -3.965 11.818 4.922 1.00 97.69 191 ILE A C 1
ATOM 1507 O O . ILE A 1 191 ? -3.745 11.740 3.715 1.00 97.69 191 ILE A O 1
ATOM 1511 N N . ILE A 1 192 ? -4.774 12.759 5.419 1.00 97.31 192 ILE A N 1
ATOM 1512 C CA . ILE A 1 192 ? -5.379 13.815 4.593 1.00 97.31 192 ILE A CA 1
ATOM 1513 C C . ILE A 1 192 ? -4.296 14.712 3.981 1.00 97.31 192 ILE A C 1
ATOM 1515 O O . ILE A 1 192 ? -4.389 15.057 2.804 1.00 97.31 192 ILE A O 1
ATOM 1519 N N . GLN A 1 193 ? -3.277 15.091 4.757 1.00 96.06 193 GLN A N 1
ATOM 1520 C CA . GLN A 1 193 ? -2.160 15.895 4.259 1.00 96.06 193 GLN A CA 1
ATOM 1521 C C . GLN A 1 193 ? -1.391 15.155 3.164 1.00 96.06 193 GLN A C 1
ATOM 1523 O O . GLN A 1 193 ? -1.132 15.743 2.113 1.00 96.06 193 GLN A O 1
ATOM 1528 N N . ASP A 1 194 ? -1.109 13.868 3.365 1.00 95.62 194 ASP A N 1
ATOM 1529 C CA . ASP A 1 194 ? -0.446 13.032 2.362 1.00 95.62 194 ASP A CA 1
ATOM 1530 C C . ASP A 1 194 ? -1.287 12.917 1.081 1.00 95.62 194 ASP A C 1
ATOM 1532 O O . ASP A 1 194 ? -0.772 13.080 -0.026 1.00 95.62 194 ASP A O 1
ATOM 1536 N N . LEU A 1 195 ? -2.599 12.695 1.210 1.00 95.94 195 LEU A N 1
ATOM 1537 C CA . LEU A 1 195 ? -3.514 12.610 0.069 1.00 95.94 195 LEU A CA 1
ATOM 1538 C C . LEU A 1 195 ? -3.609 13.929 -0.702 1.00 95.94 195 LEU A C 1
ATOM 1540 O O . LEU A 1 195 ? -3.560 13.904 -1.929 1.00 95.94 195 LEU A O 1
ATOM 1544 N N . TYR A 1 196 ? -3.685 15.078 -0.027 1.00 96.38 196 TYR A N 1
ATOM 1545 C CA . TYR A 1 196 ? -3.653 16.379 -0.706 1.00 96.38 196 TYR A CA 1
ATOM 1546 C C . TYR A 1 196 ? -2.301 16.672 -1.360 1.00 96.38 196 TYR A C 1
ATOM 1548 O O . TYR A 1 196 ? -2.266 17.329 -2.400 1.00 96.38 196 TYR A O 1
ATOM 1556 N N . GLY A 1 197 ? -1.202 16.167 -0.793 1.00 92.31 197 GLY A N 1
ATOM 1557 C CA . GLY A 1 197 ? 0.117 16.224 -1.420 1.00 92.31 197 GLY A CA 1
ATOM 1558 C C . GLY A 1 197 ? 0.178 15.471 -2.752 1.00 92.31 197 GLY A C 1
ATOM 1559 O O . GLY A 1 197 ? 0.873 15.917 -3.661 1.00 92.31 197 GLY A O 1
ATOM 1560 N N . LEU A 1 198 ? -0.575 14.372 -2.884 1.00 90.56 198 LEU A N 1
ATOM 1561 C CA . LEU A 1 198 ? -0.601 13.525 -4.085 1.00 90.56 198 LEU A CA 1
ATOM 1562 C C . LEU A 1 198 ? -1.679 13.923 -5.101 1.00 90.56 198 LEU A C 1
ATOM 1564 O O . LEU A 1 198 ? -1.442 13.861 -6.303 1.00 90.56 198 LEU A O 1
ATOM 1568 N N . LEU A 1 199 ? -2.865 14.311 -4.632 1.00 92.00 199 LEU A N 1
ATOM 1569 C CA . LEU A 1 199 ? -4.053 14.533 -5.467 1.00 92.00 199 LEU A CA 1
ATOM 1570 C C . LEU A 1 199 ? -4.344 16.017 -5.729 1.00 92.00 199 LEU A C 1
ATOM 1572 O O . LEU A 1 199 ? -5.151 16.342 -6.599 1.00 92.00 199 LEU A O 1
ATOM 1576 N N . GLY A 1 200 ? -3.687 16.915 -4.993 1.00 90.38 200 GLY A N 1
ATOM 1577 C CA . GLY A 1 200 ? -3.952 18.349 -5.012 1.00 90.38 200 GLY A CA 1
ATOM 1578 C C . GLY A 1 200 ? -4.994 18.773 -3.974 1.00 90.38 200 GLY A C 1
ATOM 1579 O O . GLY A 1 200 ? -5.864 18.003 -3.581 1.00 90.38 200 GLY A O 1
ATOM 1580 N N . HIS A 1 201 ? -4.899 20.027 -3.525 1.00 91.06 201 HIS A N 1
ATOM 1581 C CA . HIS A 1 201 ? -5.674 20.562 -2.397 1.00 91.06 201 HIS A CA 1
ATOM 1582 C C . HIS A 1 201 ? -7.198 20.569 -2.607 1.00 91.06 201 HIS A C 1
ATOM 1584 O O . HIS A 1 201 ? -7.945 20.467 -1.639 1.00 91.06 201 HIS A O 1
ATOM 1590 N N . ASP A 1 202 ? -7.653 20.660 -3.858 1.00 93.44 202 ASP A N 1
ATOM 1591 C CA . ASP A 1 202 ? -9.076 20.751 -4.205 1.00 93.44 202 ASP A CA 1
ATOM 1592 C C . ASP A 1 202 ? -9.734 19.371 -4.413 1.00 93.44 202 ASP A C 1
ATOM 1594 O O . ASP A 1 202 ? -10.885 19.285 -4.846 1.00 93.44 202 ASP A O 1
ATOM 1598 N N . ALA A 1 203 ? -9.008 18.278 -4.150 1.00 92.12 203 ALA A N 1
ATOM 1599 C CA . ALA A 1 203 ? -9.509 16.922 -4.338 1.00 92.12 203 ALA A CA 1
ATOM 1600 C C . ALA A 1 203 ? -10.627 16.578 -3.337 1.00 92.12 203 ALA A C 1
ATOM 1602 O O . ALA A 1 203 ? -10.467 16.717 -2.124 1.00 92.12 203 ALA A O 1
ATOM 1603 N N . ASP A 1 204 ? -11.744 16.040 -3.834 1.00 95.38 204 ASP A N 1
ATOM 1604 C CA . ASP A 1 204 ? -12.806 15.493 -2.986 1.00 95.38 204 ASP A CA 1
ATOM 1605 C C . ASP A 1 204 ? -12.405 14.101 -2.469 1.00 95.38 204 ASP A C 1
ATOM 1607 O O . ASP A 1 204 ? -12.679 13.068 -3.087 1.00 95.38 204 ASP A O 1
ATOM 1611 N N . LEU A 1 205 ? -11.715 14.077 -1.325 1.00 94.69 205 LEU A N 1
ATOM 1612 C CA . LEU A 1 205 ? -11.223 12.842 -0.710 1.00 94.69 205 LEU A CA 1
ATOM 1613 C C . LEU A 1 205 ? -12.359 11.884 -0.315 1.00 94.69 205 LEU A C 1
ATOM 1615 O O . LEU A 1 205 ? -12.179 10.666 -0.355 1.00 94.69 205 LEU A O 1
ATOM 1619 N N . ASP A 1 206 ? -13.538 12.399 0.041 1.00 93.19 206 ASP A N 1
ATOM 1620 C CA . ASP A 1 206 ? -14.673 11.571 0.454 1.00 93.19 206 ASP A CA 1
ATOM 1621 C C . ASP A 1 206 ? -15.353 10.894 -0.739 1.00 93.19 206 ASP A C 1
ATOM 1623 O O . ASP A 1 206 ? -15.834 9.766 -0.600 1.00 93.19 206 ASP A O 1
ATOM 1627 N N . ALA A 1 207 ? -15.398 11.547 -1.901 1.00 93.06 207 ALA A N 1
ATOM 1628 C CA . ALA A 1 207 ? -15.846 10.917 -3.139 1.00 93.06 207 ALA A CA 1
ATOM 1629 C C . ALA A 1 207 ? -14.816 9.893 -3.637 1.00 93.06 207 ALA A C 1
ATOM 1631 O O . ALA A 1 207 ? -15.151 8.723 -3.832 1.00 93.06 207 ALA A O 1
ATOM 1632 N N . LEU A 1 208 ? -13.546 10.299 -3.745 1.00 93.62 208 LEU A N 1
ATOM 1633 C CA . LEU A 1 208 ? -12.467 9.445 -4.254 1.00 93.62 208 LEU A CA 1
ATOM 1634 C C . LEU A 1 208 ? -12.242 8.206 -3.385 1.00 93.62 208 LEU A C 1
ATOM 1636 O O . LEU A 1 208 ? -12.036 7.113 -3.908 1.00 93.62 208 LEU A O 1
ATOM 1640 N N . SER A 1 209 ? -12.352 8.332 -2.061 1.00 94.19 209 SER A N 1
ATOM 1641 C CA . SER A 1 209 ? -12.213 7.188 -1.154 1.00 94.19 209 SER A CA 1
ATOM 1642 C C . SER A 1 209 ? -13.295 6.122 -1.341 1.00 94.19 209 SER A C 1
ATOM 1644 O O . SER A 1 209 ? -13.070 4.979 -0.952 1.00 94.19 209 SER A O 1
ATOM 1646 N N . ARG A 1 210 ? -14.456 6.434 -1.927 1.00 90.38 210 ARG A N 1
ATOM 1647 C CA . ARG A 1 210 ? -15.494 5.424 -2.210 1.00 90.38 210 ARG A CA 1
ATOM 1648 C C . ARG A 1 210 ? -15.212 4.650 -3.490 1.00 90.38 210 ARG A C 1
ATOM 1650 O O . ARG A 1 210 ? -15.620 3.499 -3.592 1.00 90.38 210 ARG A O 1
ATOM 1657 N N . GLU A 1 211 ? -14.532 5.280 -4.440 1.00 88.75 211 GLU A N 1
ATOM 1658 C CA . GLU A 1 211 ? -14.207 4.695 -5.742 1.00 88.75 211 GLU A CA 1
ATOM 1659 C C . GLU A 1 211 ? -12.860 3.960 -5.729 1.00 88.75 211 GLU A C 1
ATOM 1661 O O . GLU A 1 211 ? -12.703 2.944 -6.402 1.00 88.75 211 GLU A O 1
ATOM 1666 N N . ALA A 1 212 ? -11.898 4.427 -4.927 1.00 88.62 212 ALA A N 1
ATOM 1667 C CA . ALA A 1 212 ? -10.563 3.845 -4.800 1.00 88.62 212 ALA A CA 1
ATOM 1668 C C . ALA A 1 212 ? -10.569 2.564 -3.942 1.00 88.62 212 ALA A C 1
ATOM 1670 O O . ALA A 1 212 ? -10.083 2.540 -2.801 1.00 88.62 212 ALA A O 1
ATOM 1671 N N . PHE A 1 213 ? -11.141 1.495 -4.493 1.00 87.94 213 PHE A N 1
ATOM 1672 C CA . PHE A 1 213 ? -11.204 0.162 -3.898 1.00 87.94 213 PHE A CA 1
ATOM 1673 C C . PHE A 1 213 ? -10.641 -0.888 -4.861 1.00 87.94 213 PHE A C 1
ATOM 1675 O O . PHE A 1 213 ? -10.927 -0.863 -6.055 1.00 87.94 213 PHE A O 1
ATOM 1682 N N . VAL A 1 214 ? -9.843 -1.816 -4.327 1.00 88.62 214 VAL A N 1
ATOM 1683 C CA . VAL A 1 214 ? -9.302 -2.958 -5.075 1.00 88.62 214 VAL A CA 1
ATOM 1684 C C . VAL A 1 214 ? -9.928 -4.229 -4.528 1.00 88.62 214 VAL A C 1
ATOM 1686 O O . VAL A 1 214 ? -9.863 -4.504 -3.328 1.00 88.62 214 VAL A O 1
ATOM 1689 N N . GLU A 1 215 ? -10.533 -5.006 -5.419 1.00 84.75 215 GLU A N 1
ATOM 1690 C CA . GLU A 1 215 ? -11.094 -6.303 -5.070 1.00 84.75 215 GLU A CA 1
ATOM 1691 C C . GLU A 1 215 ? -9.989 -7.343 -4.875 1.00 84.75 215 GLU A C 1
ATOM 1693 O O . GLU A 1 215 ? -9.034 -7.434 -5.644 1.00 84.75 215 GLU A O 1
ATOM 1698 N N . MET A 1 216 ? -10.130 -8.159 -3.829 1.00 83.50 216 MET A N 1
ATOM 1699 C CA . MET A 1 216 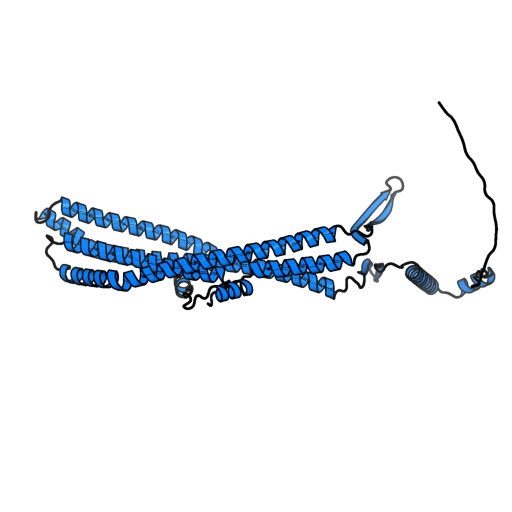? -9.234 -9.287 -3.603 1.00 83.50 216 MET A CA 1
ATOM 1700 C C . MET A 1 216 ? -9.531 -10.382 -4.646 1.00 83.50 216 MET A C 1
ATOM 1702 O O . MET A 1 216 ? -10.687 -10.805 -4.741 1.00 83.50 216 MET A O 1
ATOM 1706 N N . PRO A 1 217 ? -8.534 -10.895 -5.388 1.00 76.94 217 PRO A N 1
ATOM 1707 C CA . PRO A 1 217 ? -8.760 -11.942 -6.377 1.00 76.94 217 PRO A CA 1
ATOM 1708 C C . PRO A 1 217 ? -9.244 -13.242 -5.731 1.00 76.94 217 PRO A C 1
ATOM 1710 O O . PRO A 1 217 ? -8.751 -13.658 -4.681 1.00 76.94 217 PRO A O 1
ATOM 1713 N N . THR A 1 218 ? -10.195 -13.910 -6.384 1.00 70.50 218 THR A N 1
ATOM 1714 C CA . THR A 1 218 ? -10.805 -15.161 -5.901 1.00 70.50 218 THR A CA 1
ATOM 1715 C C . THR A 1 218 ? -10.057 -16.425 -6.329 1.00 70.50 218 THR A C 1
ATOM 1717 O O . THR A 1 218 ? -10.279 -17.486 -5.751 1.00 70.50 218 THR A O 1
ATOM 1720 N N . GLN A 1 219 ? -9.202 -16.342 -7.354 1.00 66.44 219 GLN A N 1
ATOM 1721 C CA . GLN A 1 219 ? -8.376 -17.446 -7.848 1.00 66.44 219 GLN A CA 1
ATOM 1722 C C . GLN A 1 219 ? -6.909 -17.028 -7.797 1.00 66.44 219 GLN A C 1
ATOM 1724 O O . GLN A 1 219 ? -6.546 -15.963 -8.282 1.00 66.44 219 GLN A O 1
ATOM 1729 N N . LEU A 1 220 ? -6.082 -17.860 -7.165 1.00 70.31 220 LEU A N 1
ATOM 1730 C CA . LEU A 1 220 ? -4.705 -17.528 -6.814 1.00 70.31 220 LEU A CA 1
ATOM 1731 C C . LEU A 1 220 ? -3.750 -18.634 -7.286 1.00 70.31 220 LEU A C 1
ATOM 1733 O O . LEU A 1 220 ? -3.023 -19.227 -6.491 1.00 70.31 220 LEU A O 1
ATOM 1737 N N . ASP A 1 221 ? -3.776 -18.951 -8.584 1.00 85.50 221 ASP A N 1
ATOM 1738 C CA . ASP A 1 221 ? -2.738 -19.802 -9.171 1.00 85.50 221 ASP A CA 1
ATOM 1739 C C . ASP A 1 221 ? -1.462 -18.980 -9.351 1.00 85.50 221 ASP A C 1
ATOM 1741 O O . ASP A 1 221 ? -1.404 -18.033 -10.137 1.00 85.50 221 ASP A O 1
ATOM 1745 N N . ILE A 1 222 ? -0.424 -19.344 -8.604 1.00 87.19 222 ILE A N 1
ATOM 1746 C CA . ILE A 1 222 ? 0.812 -18.578 -8.575 1.00 87.19 222 ILE A CA 1
ATOM 1747 C C . ILE A 1 222 ? 1.511 -18.516 -9.932 1.00 87.19 222 ILE A C 1
ATOM 1749 O O . ILE A 1 222 ? 2.133 -17.501 -10.239 1.00 87.19 222 ILE A O 1
ATOM 1753 N N . GLU A 1 223 ? 1.411 -19.559 -10.754 1.00 89.69 223 GLU A N 1
ATOM 1754 C CA . GLU A 1 223 ? 2.050 -19.551 -12.072 1.00 89.69 223 GLU A CA 1
ATOM 1755 C C . GLU A 1 223 ? 1.372 -18.537 -12.998 1.00 89.69 223 GLU A C 1
ATOM 1757 O O . GLU A 1 223 ? 2.055 -17.773 -13.683 1.00 89.69 223 GLU A O 1
ATOM 1762 N N . GLN A 1 224 ? 0.041 -18.455 -12.939 1.00 89.62 224 GLN A N 1
ATOM 1763 C CA . GLN A 1 224 ? -0.743 -17.471 -13.686 1.00 89.62 224 GLN A CA 1
ATOM 1764 C C . GLN A 1 224 ? -0.472 -16.047 -13.193 1.00 89.62 224 GLN A C 1
ATOM 1766 O O . GLN A 1 224 ? -0.258 -15.154 -14.009 1.00 89.62 224 GLN A O 1
ATOM 1771 N N . LEU A 1 225 ? -0.396 -15.842 -11.874 1.00 90.50 225 LEU A N 1
ATOM 1772 C CA . LEU A 1 225 ? -0.086 -14.535 -11.284 1.00 90.50 225 LEU A CA 1
ATOM 1773 C C . LEU A 1 225 ? 1.323 -14.059 -11.653 1.00 90.50 225 LEU A C 1
ATOM 1775 O O . LEU A 1 225 ? 1.516 -12.885 -11.962 1.00 90.50 225 LEU A O 1
ATOM 1779 N N . ILE A 1 226 ? 2.311 -14.961 -11.662 1.00 92.31 226 ILE A N 1
ATOM 1780 C CA . ILE A 1 226 ? 3.664 -14.629 -12.121 1.00 92.31 226 ILE A CA 1
ATOM 1781 C C . ILE A 1 226 ? 3.622 -14.236 -13.595 1.00 92.31 226 ILE A C 1
ATOM 1783 O O . ILE A 1 226 ? 4.185 -13.205 -13.949 1.00 92.31 226 ILE A O 1
ATOM 1787 N N . GLN A 1 227 ? 2.963 -15.019 -14.450 1.00 92.44 227 GLN A N 1
ATOM 1788 C CA . GLN A 1 227 ? 2.892 -14.711 -15.877 1.00 92.44 227 GLN A CA 1
ATOM 1789 C C . GLN A 1 227 ? 2.228 -13.351 -16.125 1.00 92.44 227 GLN A C 1
ATOM 1791 O O . GLN A 1 227 ? 2.792 -12.513 -16.827 1.00 92.44 227 GLN A O 1
ATOM 1796 N N . HIS A 1 228 ? 1.100 -13.097 -15.465 1.00 92.56 228 HIS A N 1
ATOM 1797 C CA . HIS A 1 228 ? 0.393 -11.823 -15.530 1.00 92.56 228 HIS A CA 1
ATOM 1798 C C . HIS A 1 228 ? 1.274 -10.653 -15.067 1.00 92.56 228 HIS A C 1
ATOM 1800 O O . HIS A 1 228 ? 1.356 -9.627 -15.742 1.00 92.56 228 HIS A O 1
ATOM 1806 N N . ALA A 1 229 ? 1.996 -10.814 -13.952 1.00 93.06 229 ALA A N 1
ATOM 1807 C CA . ALA A 1 229 ? 2.923 -9.798 -13.464 1.00 93.06 229 ALA A CA 1
ATOM 1808 C C . ALA A 1 229 ? 4.032 -9.499 -14.481 1.00 93.06 229 ALA A C 1
ATOM 1810 O O . ALA A 1 229 ? 4.341 -8.337 -14.730 1.00 93.06 229 ALA A O 1
ATOM 1811 N N . LEU A 1 230 ? 4.628 -10.521 -15.099 1.00 93.25 230 LEU A N 1
ATOM 1812 C CA . LEU A 1 230 ? 5.684 -10.326 -16.099 1.00 93.25 230 LEU A CA 1
ATOM 1813 C C . LEU A 1 230 ? 5.170 -9.604 -17.357 1.00 93.25 230 LEU A C 1
ATOM 1815 O O . LEU A 1 230 ? 5.923 -8.850 -17.973 1.00 93.25 230 LEU A O 1
ATOM 1819 N N . GLU A 1 231 ? 3.901 -9.796 -17.715 1.00 92.75 231 GLU A N 1
ATOM 1820 C CA . GLU A 1 231 ? 3.258 -9.151 -18.866 1.00 92.75 231 GLU A CA 1
ATOM 1821 C C . GLU A 1 231 ? 2.835 -7.700 -18.597 1.00 92.75 231 GLU A C 1
ATOM 1823 O O . GLU A 1 231 ? 2.882 -6.869 -19.506 1.00 92.75 231 GLU A O 1
ATOM 1828 N N . ASN A 1 232 ? 2.450 -7.364 -17.364 1.00 93.38 232 ASN A N 1
ATOM 1829 C CA . ASN A 1 232 ? 1.834 -6.068 -17.055 1.00 93.38 232 ASN A CA 1
ATOM 1830 C C . ASN A 1 232 ? 2.738 -5.102 -16.284 1.00 93.38 232 ASN A C 1
ATOM 1832 O O . ASN A 1 232 ? 2.551 -3.882 -16.353 1.00 93.38 232 ASN A O 1
ATOM 1836 N N . ARG A 1 233 ? 3.760 -5.603 -15.584 1.00 93.19 233 ARG A N 1
ATOM 1837 C CA . ARG A 1 233 ? 4.686 -4.757 -14.831 1.00 93.19 233 ARG A CA 1
ATOM 1838 C C . ARG A 1 233 ? 5.571 -3.915 -15.746 1.00 93.19 233 ARG A C 1
ATOM 1840 O O . ARG A 1 233 ? 6.464 -4.420 -16.430 1.00 93.19 233 ARG A O 1
ATOM 1847 N N . ARG A 1 234 ? 5.366 -2.596 -15.695 1.00 90.56 234 ARG A N 1
ATOM 1848 C CA . ARG A 1 234 ? 6.111 -1.622 -16.509 1.00 90.56 234 ARG A CA 1
ATOM 1849 C C . ARG A 1 234 ? 7.606 -1.625 -16.216 1.00 90.56 234 ARG A C 1
ATOM 1851 O O . ARG A 1 234 ? 8.399 -1.568 -17.147 1.00 90.56 234 ARG A O 1
ATOM 1858 N N . ASP A 1 235 ? 7.996 -1.787 -14.954 1.00 86.19 235 ASP A N 1
ATOM 1859 C CA . ASP A 1 235 ? 9.402 -1.877 -14.549 1.00 86.19 235 ASP A CA 1
ATOM 1860 C C . ASP A 1 235 ? 10.094 -3.141 -15.084 1.00 86.19 235 ASP A C 1
ATOM 1862 O O . ASP A 1 235 ? 11.270 -3.101 -15.441 1.00 86.19 235 ASP A O 1
ATOM 1866 N N . TYR A 1 236 ? 9.372 -4.261 -15.183 1.00 92.62 236 TYR A N 1
ATOM 1867 C CA . TYR A 1 236 ? 9.897 -5.482 -15.796 1.00 92.62 236 TYR A CA 1
ATOM 1868 C C . TYR A 1 236 ? 10.034 -5.336 -17.317 1.00 92.62 236 TYR A C 1
ATOM 1870 O O . TYR A 1 236 ? 11.085 -5.648 -17.877 1.00 92.62 236 TYR A O 1
ATOM 1878 N N . ARG A 1 237 ? 9.000 -4.805 -17.981 1.00 91.94 237 ARG A N 1
ATOM 1879 C CA . ARG A 1 237 ? 9.004 -4.553 -19.431 1.00 91.94 237 ARG A CA 1
ATOM 1880 C C . ARG A 1 237 ? 10.056 -3.534 -19.855 1.00 91.94 237 ARG A C 1
ATOM 1882 O O . ARG A 1 237 ? 10.664 -3.699 -20.907 1.00 91.94 237 ARG A O 1
ATOM 1889 N N . GLN A 1 238 ? 10.307 -2.515 -19.034 1.00 85.50 238 GLN A N 1
ATOM 1890 C CA . GLN A 1 238 ? 11.351 -1.523 -19.283 1.00 85.50 238 GLN A CA 1
ATOM 1891 C C . GLN A 1 238 ? 12.713 -2.201 -19.487 1.00 85.50 238 GLN A C 1
ATOM 1893 O O . GLN A 1 238 ? 13.423 -1.865 -20.430 1.00 85.50 238 GLN A O 1
ATOM 1898 N N . LEU A 1 239 ? 13.056 -3.183 -18.648 1.00 84.81 239 LEU A N 1
ATOM 1899 C CA . LEU A 1 239 ? 14.334 -3.894 -18.734 1.00 84.81 239 LEU A CA 1
ATOM 1900 C C . LEU A 1 239 ? 14.468 -4.727 -20.020 1.00 84.81 239 LEU A C 1
ATOM 1902 O O . LEU A 1 239 ? 15.569 -4.833 -20.562 1.00 84.81 239 LEU A O 1
ATOM 1906 N N . ASP A 1 240 ? 13.367 -5.292 -20.527 1.00 90.19 240 ASP A N 1
ATOM 1907 C CA . ASP A 1 240 ? 13.355 -5.995 -21.817 1.00 90.19 240 ASP A CA 1
ATOM 1908 C C . ASP A 1 240 ? 13.636 -5.020 -22.970 1.00 90.19 240 ASP A C 1
ATOM 1910 O O . ASP A 1 240 ? 14.543 -5.234 -23.778 1.00 90.19 240 ASP A O 1
ATOM 1914 N N . VAL A 1 241 ? 12.937 -3.881 -22.990 1.00 80.19 241 VAL A N 1
ATOM 1915 C CA . VAL A 1 241 ? 13.144 -2.825 -23.995 1.00 80.19 241 VAL A CA 1
ATOM 1916 C C . VAL A 1 241 ? 14.566 -2.253 -23.919 1.00 80.19 241 VAL A C 1
ATOM 1918 O O . VAL A 1 241 ? 15.197 -2.017 -24.953 1.00 80.19 241 VAL A O 1
ATOM 1921 N N . GLU A 1 242 ? 15.125 -2.081 -22.720 1.00 77.50 242 GLU A N 1
ATOM 1922 C CA . GLU A 1 242 ? 16.521 -1.674 -22.521 1.00 77.50 242 GLU A CA 1
ATOM 1923 C C . GLU A 1 242 ? 17.502 -2.714 -23.077 1.00 77.50 242 GLU A C 1
ATOM 1925 O O . GLU A 1 242 ? 18.419 -2.359 -23.823 1.00 77.50 242 GLU A O 1
ATOM 1930 N N . ALA A 1 243 ? 17.296 -4.002 -22.793 1.00 82.75 243 ALA A N 1
ATOM 1931 C CA . ALA A 1 243 ? 18.131 -5.074 -23.332 1.00 82.75 243 ALA A CA 1
ATOM 193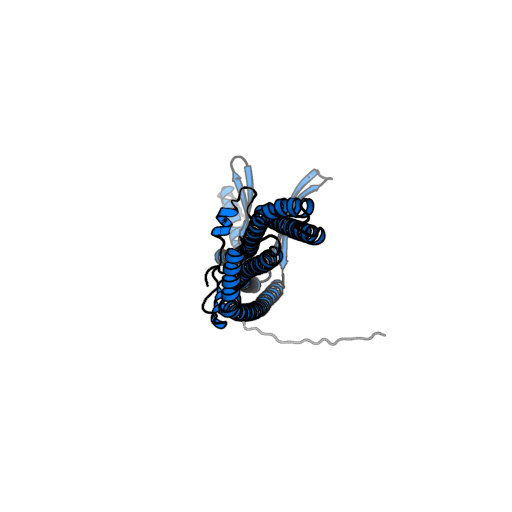2 C C . ALA A 1 243 ? 18.085 -5.116 -24.871 1.00 82.75 243 ALA A C 1
ATOM 1934 O O . ALA A 1 243 ? 19.129 -5.267 -25.517 1.00 82.75 243 ALA A O 1
ATOM 1935 N N . GLN A 1 244 ? 16.905 -4.926 -25.467 1.00 83.00 244 GLN A N 1
ATOM 1936 C CA . GLN A 1 244 ? 16.723 -4.826 -26.919 1.00 83.00 244 GLN A CA 1
ATOM 1937 C C . GLN A 1 244 ? 17.402 -3.578 -27.498 1.00 83.00 244 GLN A C 1
ATOM 1939 O O . GLN A 1 244 ? 18.065 -3.660 -28.536 1.00 83.00 244 GLN A O 1
ATOM 1944 N N . SER A 1 245 ? 17.311 -2.439 -26.808 1.00 74.19 245 SER A N 1
ATOM 1945 C CA . SER A 1 245 ? 17.991 -1.193 -27.177 1.00 74.19 245 SER A CA 1
ATOM 1946 C C . SER A 1 245 ? 19.512 -1.363 -27.192 1.00 74.19 245 SER A C 1
ATOM 1948 O O . SER A 1 245 ? 20.163 -1.019 -28.182 1.00 74.19 245 SER A O 1
ATOM 1950 N N . TYR A 1 246 ? 20.095 -1.981 -26.159 1.00 78.31 246 TYR A N 1
ATOM 1951 C CA . TYR A 1 246 ? 21.533 -2.268 -26.114 1.00 78.31 246 TYR A CA 1
ATOM 1952 C C . TYR A 1 246 ? 21.963 -3.298 -27.159 1.00 78.31 246 TYR A C 1
ATOM 1954 O O . TYR A 1 246 ? 23.049 -3.180 -27.736 1.00 78.31 246 TYR A O 1
ATOM 1962 N N . HIS A 1 247 ? 21.117 -4.283 -27.458 1.00 82.12 247 HIS A N 1
ATOM 1963 C CA . HIS A 1 247 ? 21.370 -5.226 -28.542 1.00 82.12 247 HIS A CA 1
ATOM 1964 C C . HIS A 1 247 ? 21.420 -4.520 -29.905 1.00 82.12 247 HIS A C 1
ATOM 1966 O O . HIS A 1 247 ? 22.369 -4.709 -30.672 1.00 82.12 247 HIS A O 1
ATOM 1972 N N . ALA A 1 248 ? 20.444 -3.650 -30.181 1.00 74.38 248 ALA A N 1
ATOM 1973 C CA . ALA A 1 248 ? 20.402 -2.841 -31.394 1.00 74.38 248 ALA A CA 1
ATOM 1974 C C . ALA A 1 248 ? 21.608 -1.891 -31.482 1.00 74.38 248 ALA A C 1
ATOM 1976 O O . ALA A 1 248 ? 22.262 -1.830 -32.524 1.00 74.38 248 ALA A O 1
ATOM 1977 N N . ALA A 1 249 ? 21.966 -1.227 -30.379 1.00 69.19 249 ALA A N 1
ATOM 1978 C CA . ALA A 1 249 ? 23.147 -0.369 -30.290 1.00 69.19 249 ALA A CA 1
ATOM 1979 C C . ALA A 1 249 ? 24.445 -1.151 -30.550 1.00 69.19 249 ALA A C 1
ATOM 1981 O O . ALA A 1 249 ? 25.314 -0.687 -31.282 1.00 69.19 249 ALA A O 1
ATOM 1982 N N . THR A 1 250 ? 24.552 -2.381 -30.038 1.00 77.56 250 THR A N 1
ATOM 1983 C CA . THR A 1 250 ? 25.681 -3.281 -30.318 1.00 77.56 250 THR A CA 1
ATOM 1984 C C . THR A 1 250 ? 25.762 -3.628 -31.804 1.00 77.56 250 THR A C 1
ATOM 1986 O O . THR A 1 250 ? 26.855 -3.645 -32.369 1.00 77.56 250 THR A O 1
ATOM 1989 N N . ALA A 1 251 ? 24.629 -3.908 -32.453 1.00 76.94 251 ALA A N 1
ATOM 1990 C CA . ALA A 1 251 ? 24.587 -4.210 -33.882 1.00 76.94 251 ALA A CA 1
ATOM 1991 C C . ALA A 1 251 ? 25.002 -3.002 -34.740 1.00 76.94 251 ALA A C 1
ATOM 1993 O O . ALA A 1 251 ? 25.739 -3.174 -35.712 1.00 76.94 251 ALA A O 1
ATOM 1994 N N . VAL A 1 252 ? 24.589 -1.789 -34.354 1.00 69.25 252 VAL A N 1
ATOM 1995 C CA . VAL A 1 252 ? 25.037 -0.537 -34.985 1.00 69.25 252 VAL A CA 1
ATOM 1996 C C . VAL A 1 252 ? 26.541 -0.348 -34.777 1.00 69.25 252 VAL A C 1
ATOM 1998 O O . VAL A 1 252 ? 27.270 -0.257 -35.762 1.00 69.25 252 VAL A O 1
ATOM 2001 N N . ALA A 1 253 ? 27.025 -0.429 -33.537 1.00 68.31 253 ALA A N 1
ATOM 2002 C CA . ALA A 1 253 ? 28.436 -0.242 -33.192 1.00 68.31 253 ALA A CA 1
ATOM 2003 C C . ALA A 1 253 ? 29.369 -1.278 -33.849 1.00 68.31 253 ALA A C 1
ATOM 2005 O O . ALA A 1 253 ? 30.507 -0.966 -34.193 1.00 68.31 253 ALA A O 1
ATOM 2006 N N . ARG A 1 254 ? 28.899 -2.514 -34.076 1.00 71.00 254 ARG A N 1
ATOM 2007 C CA . ARG A 1 254 ? 29.636 -3.547 -34.834 1.00 71.00 254 ARG A CA 1
ATOM 2008 C C . ARG A 1 254 ? 29.680 -3.283 -36.340 1.00 71.00 254 ARG A C 1
ATOM 2010 O O . ARG A 1 254 ? 30.547 -3.828 -37.010 1.00 71.00 254 ARG A O 1
ATOM 2017 N N . SER A 1 255 ? 28.743 -2.497 -36.869 1.00 62.16 255 SER A N 1
ATOM 2018 C CA . SER A 1 255 ? 28.716 -2.092 -38.282 1.00 62.16 255 SER A CA 1
ATOM 2019 C C . SER A 1 255 ? 29.545 -0.832 -38.572 1.00 62.16 255 SER A C 1
ATOM 2021 O O . SER A 1 255 ? 29.686 -0.432 -39.732 1.00 62.16 255 SER A O 1
ATOM 2023 N N . GLU A 1 256 ? 30.084 -0.197 -37.527 1.00 57.44 256 GLU A N 1
ATOM 2024 C CA . GLU A 1 256 ? 30.973 0.957 -37.620 1.00 57.44 256 GLU A CA 1
ATOM 2025 C C . GLU A 1 256 ? 32.407 0.507 -37.924 1.00 57.44 256 GLU A C 1
ATOM 2027 O O . GLU A 1 256 ? 33.177 0.166 -37.027 1.00 57.44 256 GLU A O 1
ATOM 2032 N N . ASP A 1 257 ? 32.800 0.571 -39.196 1.00 52.44 257 ASP A N 1
ATOM 2033 C CA . ASP A 1 257 ? 34.218 0.587 -39.561 1.00 52.44 257 ASP A CA 1
ATOM 2034 C C . ASP A 1 257 ? 34.800 1.973 -39.255 1.00 52.44 257 ASP A C 1
ATOM 2036 O O . ASP A 1 257 ? 34.802 2.869 -40.099 1.00 52.44 257 ASP A O 1
ATOM 2040 N N . GLY A 1 258 ? 35.249 2.153 -38.013 1.00 51.22 258 GLY A N 1
ATOM 2041 C CA . GLY A 1 258 ? 36.363 3.038 -37.679 1.00 51.22 258 GLY A CA 1
ATOM 2042 C C . GLY A 1 258 ? 36.174 4.552 -37.788 1.00 51.22 258 GLY A C 1
ATOM 2043 O O . GLY A 1 258 ? 37.184 5.241 -37.861 1.00 51.22 258 GLY A O 1
ATOM 2044 N N . PHE A 1 259 ? 34.956 5.104 -37.748 1.00 50.69 259 PHE A N 1
ATOM 2045 C CA . PHE A 1 259 ? 34.771 6.563 -37.688 1.00 50.69 259 PHE A CA 1
ATOM 2046 C C . PHE A 1 259 ? 33.730 6.994 -36.655 1.00 50.69 259 PHE A C 1
ATOM 2048 O O . PHE A 1 259 ? 32.560 6.633 -36.755 1.00 50.69 259 PHE A O 1
ATOM 2055 N N . ARG A 1 260 ? 34.150 7.859 -35.720 1.00 55.00 260 ARG A N 1
ATOM 2056 C CA . ARG A 1 260 ? 33.256 8.636 -34.849 1.00 55.00 260 ARG A CA 1
ATOM 2057 C C . ARG A 1 260 ? 33.465 10.132 -35.066 1.00 55.00 260 ARG A C 1
ATOM 2059 O O . ARG A 1 260 ? 34.590 10.627 -34.981 1.00 55.00 260 ARG A O 1
ATOM 2066 N N . PHE A 1 261 ? 32.368 10.847 -35.294 1.00 48.47 261 PHE A N 1
ATOM 2067 C CA . PHE A 1 261 ? 32.328 12.306 -35.321 1.00 48.47 261 PHE A CA 1
ATOM 2068 C C . PHE A 1 261 ? 32.278 12.839 -33.883 1.00 48.47 261 PHE A C 1
ATOM 2070 O O . PHE A 1 261 ? 31.358 12.497 -33.134 1.00 48.47 261 PHE A O 1
ATOM 2077 N N . LYS A 1 262 ? 33.295 13.602 -33.463 1.00 45.47 262 LYS A N 1
ATOM 2078 C CA . LYS A 1 262 ? 33.443 14.023 -32.060 1.00 45.47 262 LYS A CA 1
ATOM 2079 C C . LYS A 1 262 ? 32.869 15.417 -31.807 1.00 45.47 262 LYS A C 1
ATOM 2081 O O . LYS A 1 262 ? 32.121 15.575 -30.850 1.00 45.47 262 LYS A O 1
ATOM 2086 N N . TYR A 1 263 ? 33.215 16.396 -32.643 1.00 44.34 263 TYR A N 1
ATOM 2087 C CA . TYR A 1 263 ? 32.656 17.753 -32.632 1.00 44.34 263 TYR A CA 1
ATOM 2088 C C . TYR A 1 263 ? 33.088 18.541 -33.882 1.00 44.34 263 TYR A C 1
ATOM 2090 O O . TYR A 1 263 ? 34.027 18.143 -34.580 1.00 44.34 263 TYR A O 1
ATOM 2098 N N . ILE A 1 264 ? 32.409 19.668 -34.114 1.00 41.94 264 ILE A N 1
ATOM 2099 C CA . ILE A 1 264 ? 32.833 20.761 -34.995 1.00 41.94 264 ILE A CA 1
ATOM 2100 C C . ILE A 1 264 ? 32.883 22.033 -34.160 1.00 41.94 264 ILE A C 1
ATOM 2102 O O . ILE A 1 264 ? 31.915 22.352 -33.472 1.00 41.94 264 ILE A O 1
ATOM 2106 N N . GLU A 1 265 ? 34.000 22.742 -34.235 1.00 31.94 265 GLU A N 1
ATOM 2107 C CA . GLU A 1 265 ? 34.207 24.011 -33.551 1.00 31.94 265 GLU A CA 1
ATOM 2108 C C . GLU A 1 265 ? 34.653 25.065 -34.572 1.00 31.94 265 GLU A C 1
ATOM 2110 O O . GLU A 1 265 ? 35.706 24.900 -35.197 1.00 31.94 265 GLU A O 1
ATOM 2115 N N . PRO A 1 266 ? 33.856 26.121 -34.803 1.00 42.41 266 PRO A N 1
ATOM 2116 C CA . PRO A 1 266 ? 34.306 27.265 -35.579 1.00 42.41 266 PRO A CA 1
ATOM 2117 C C . PRO A 1 266 ? 35.296 28.084 -34.743 1.00 42.41 266 PRO A C 1
ATOM 2119 O O . PRO A 1 266 ? 35.007 28.446 -33.603 1.00 42.41 266 PRO A O 1
ATOM 2122 N N . GLY A 1 267 ? 36.461 28.376 -35.310 1.00 36.81 267 GLY A N 1
ATOM 2123 C CA . GLY A 1 267 ? 37.462 29.256 -34.725 1.00 36.81 267 GLY A CA 1
ATOM 2124 C C . GLY A 1 267 ? 37.562 30.555 -35.512 1.00 36.81 267 GLY A C 1
ATOM 2125 O O . GLY A 1 267 ? 37.533 30.566 -36.741 1.00 36.81 267 GLY A O 1
ATOM 2126 N N . TYR A 1 268 ? 37.696 31.659 -34.791 1.00 41.09 268 TYR A N 1
ATOM 2127 C CA . TYR A 1 268 ? 37.952 32.975 -35.356 1.00 41.09 268 TYR A CA 1
ATOM 2128 C C . TYR A 1 268 ? 39.258 33.498 -34.768 1.00 41.09 268 TYR A C 1
ATOM 2130 O O . TYR A 1 268 ? 39.363 33.645 -33.550 1.00 41.09 268 TYR A O 1
ATOM 2138 N N . ASN A 1 269 ? 40.249 33.736 -35.623 1.00 44.38 269 ASN A N 1
ATOM 2139 C CA . ASN A 1 269 ? 41.547 34.271 -35.233 1.00 44.38 269 ASN A CA 1
ATOM 2140 C C . ASN A 1 269 ? 41.791 35.588 -35.959 1.00 44.38 269 ASN A C 1
ATOM 2142 O O . ASN A 1 269 ? 41.557 35.695 -37.158 1.00 44.38 269 ASN A O 1
ATOM 2146 N N . VAL A 1 270 ? 42.320 36.565 -35.231 1.00 42.94 270 VAL A N 1
ATOM 2147 C CA . VAL A 1 270 ? 42.796 37.826 -35.797 1.00 42.94 270 VAL A CA 1
ATOM 2148 C C . VAL A 1 270 ? 44.293 37.876 -35.562 1.00 42.94 270 VAL A C 1
ATOM 2150 O O . VAL A 1 270 ? 44.739 37.783 -34.415 1.00 42.94 270 VAL A O 1
ATOM 2153 N N . ASP A 1 271 ? 45.070 37.974 -36.634 1.00 50.38 271 ASP A N 1
ATOM 2154 C CA . ASP A 1 271 ? 46.510 38.168 -36.523 1.00 50.38 271 ASP A CA 1
ATOM 2155 C C . ASP A 1 271 ? 46.771 39.607 -36.065 1.00 50.38 271 ASP A C 1
ATOM 2157 O O . ASP A 1 271 ? 46.572 40.574 -36.798 1.00 50.38 271 ASP A O 1
ATOM 2161 N N . HIS A 1 272 ? 47.160 39.762 -34.800 1.00 49.34 272 HIS A N 1
ATOM 2162 C CA . HIS A 1 272 ? 47.296 41.069 -34.164 1.00 49.34 272 HIS A CA 1
ATOM 2163 C C . HIS A 1 272 ? 48.476 41.902 -34.695 1.00 49.34 272 HIS A C 1
ATOM 2165 O O . HIS A 1 272 ? 48.560 43.084 -34.358 1.00 49.34 272 HIS A O 1
ATOM 2171 N N . GLU A 1 273 ? 49.367 41.328 -35.513 1.00 52.44 273 GLU A N 1
ATOM 2172 C CA . GLU A 1 273 ? 50.471 42.063 -36.148 1.00 52.44 273 GLU A CA 1
ATOM 2173 C C . GLU A 1 273 ? 50.116 42.588 -37.548 1.00 52.44 273 GLU A C 1
ATOM 2175 O O . GLU A 1 273 ? 50.547 43.681 -37.918 1.00 52.44 273 GLU A O 1
ATOM 2180 N N . THR A 1 274 ? 49.317 41.844 -38.317 1.00 61.16 274 THR A N 1
ATOM 2181 C CA . THR A 1 274 ? 48.937 42.195 -39.699 1.00 61.16 274 THR A CA 1
ATOM 2182 C C . THR A 1 274 ? 47.522 42.766 -39.810 1.00 61.16 274 THR A C 1
ATOM 2184 O O . THR A 1 274 ? 47.228 43.491 -40.758 1.00 61.16 274 THR A O 1
ATOM 2187 N N . GLY A 1 275 ? 46.668 42.514 -38.814 1.00 50.19 275 GLY A N 1
ATOM 2188 C CA . GLY A 1 275 ? 45.257 42.898 -38.809 1.00 50.19 275 GLY A CA 1
ATOM 2189 C C . GLY A 1 275 ? 44.363 41.970 -39.634 1.00 50.19 275 GLY A C 1
ATOM 2190 O O . GLY A 1 275 ? 43.176 42.259 -39.769 1.00 50.19 275 GLY A O 1
ATOM 2191 N N . ASP A 1 276 ? 44.908 40.877 -40.171 1.00 45.31 276 ASP A N 1
ATOM 2192 C CA . ASP A 1 276 ? 44.157 39.947 -41.006 1.00 45.31 276 ASP A CA 1
ATOM 2193 C C . ASP A 1 276 ? 43.250 39.045 -40.158 1.00 45.31 276 ASP A C 1
ATOM 2195 O O . ASP A 1 276 ? 43.655 38.443 -39.157 1.00 45.31 276 ASP A O 1
ATOM 2199 N N . GLU A 1 277 ? 41.993 38.946 -40.584 1.00 46.31 277 GLU A N 1
ATOM 2200 C CA . GLU A 1 277 ? 40.965 38.123 -39.956 1.00 46.31 277 GLU A CA 1
ATOM 2201 C C . GLU A 1 277 ? 40.878 36.767 -40.670 1.00 46.31 277 GLU A C 1
ATOM 2203 O O . GLU A 1 277 ? 40.674 36.692 -41.884 1.00 46.31 277 GLU A O 1
ATOM 2208 N N . ALA A 1 278 ? 41.001 35.676 -39.915 1.00 43.84 278 ALA A N 1
ATOM 2209 C CA . ALA A 1 278 ? 40.924 34.316 -40.427 1.00 43.84 278 ALA A CA 1
ATOM 2210 C C . ALA A 1 278 ? 39.848 33.509 -39.692 1.00 43.84 278 ALA A C 1
ATOM 2212 O O . ALA A 1 278 ? 39.876 33.329 -38.472 1.00 43.84 278 ALA A O 1
ATOM 2213 N N . TRP A 1 279 ? 38.924 32.954 -40.471 1.00 40.53 279 TRP A N 1
ATOM 2214 C CA . TRP A 1 279 ? 37.900 32.026 -40.006 1.00 40.53 279 TRP A CA 1
ATOM 2215 C C . TRP A 1 279 ? 38.363 30.598 -40.285 1.00 40.53 279 TRP A C 1
ATOM 2217 O O . TRP A 1 279 ? 38.795 30.283 -41.394 1.00 40.53 279 TRP A O 1
ATOM 2227 N N . ASN A 1 280 ? 38.271 29.718 -39.295 1.00 44.25 280 ASN A N 1
ATOM 2228 C CA . ASN A 1 280 ? 38.544 28.299 -39.458 1.00 44.25 280 ASN A CA 1
ATOM 2229 C C . ASN A 1 280 ? 37.406 27.451 -38.888 1.00 44.25 280 ASN A C 1
ATOM 2231 O O . ASN A 1 280 ? 36.601 27.891 -38.071 1.00 44.25 280 ASN A O 1
ATOM 2235 N N . ILE A 1 281 ? 37.332 26.212 -39.354 1.00 40.28 281 ILE A N 1
ATOM 2236 C CA . ILE A 1 281 ? 36.429 25.201 -38.819 1.00 40.28 281 ILE A CA 1
ATOM 2237 C C . ILE A 1 281 ? 37.299 24.004 -38.463 1.00 40.28 281 ILE A C 1
ATOM 2239 O O . ILE A 1 281 ? 37.930 23.404 -39.334 1.00 40.28 281 ILE A O 1
ATOM 2243 N N . SER A 1 282 ? 37.337 23.664 -37.180 1.00 38.91 282 SER A N 1
ATOM 2244 C CA . SER A 1 282 ? 38.036 22.487 -36.676 1.00 38.91 282 SER A CA 1
ATOM 2245 C C . SER A 1 282 ? 37.041 21.341 -36.522 1.00 38.91 282 SER A C 1
ATOM 2247 O O . SER A 1 282 ? 36.068 21.449 -35.780 1.00 38.91 282 SER A O 1
ATOM 2249 N N . ALA A 1 283 ? 37.280 20.230 -37.218 1.00 41.56 283 ALA A N 1
ATOM 2250 C CA . ALA A 1 283 ? 36.503 19.001 -37.080 1.00 41.56 283 ALA A CA 1
ATOM 2251 C C . ALA A 1 283 ? 37.409 17.870 -36.586 1.00 41.56 283 ALA A C 1
ATOM 2253 O O . ALA A 1 283 ? 38.494 17.651 -37.128 1.00 41.56 283 ALA A O 1
ATOM 2254 N N . ALA A 1 284 ? 36.958 17.135 -35.569 1.00 40.16 284 ALA A N 1
ATOM 2255 C CA . ALA A 1 284 ? 37.697 16.001 -35.023 1.00 40.16 284 AL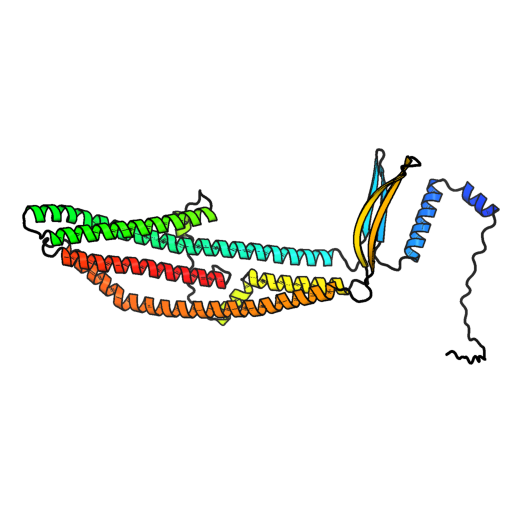A A CA 1
ATOM 2256 C C . ALA A 1 284 ? 36.977 14.678 -35.316 1.00 40.16 284 ALA A C 1
ATOM 2258 O O . ALA A 1 284 ? 35.856 14.438 -34.853 1.00 40.16 284 ALA A O 1
ATOM 2259 N N . PHE A 1 285 ? 37.672 13.792 -36.030 1.00 46.09 285 PHE A N 1
ATOM 2260 C CA . PHE A 1 285 ? 37.267 12.408 -36.269 1.00 46.09 285 PHE A CA 1
ATOM 2261 C C . PHE A 1 285 ? 38.166 11.486 -35.455 1.00 46.09 285 PHE A C 1
ATOM 2263 O O . PHE A 1 285 ? 39.386 11.651 -35.467 1.00 46.09 285 PHE A O 1
ATOM 2270 N N . SER A 1 286 ? 37.594 10.500 -34.762 1.00 49.75 286 SER A N 1
ATOM 2271 C CA . SER A 1 286 ? 38.411 9.425 -34.195 1.00 49.75 286 SER A CA 1
ATOM 2272 C C . SER A 1 286 ? 38.348 8.188 -35.078 1.00 49.75 286 SER A C 1
ATOM 2274 O O . SER A 1 286 ? 37.276 7.601 -35.243 1.00 49.75 286 SER A O 1
ATOM 2276 N N . LEU A 1 287 ? 39.517 7.790 -35.583 1.00 47.84 287 LEU A N 1
ATOM 2277 C CA . LEU A 1 287 ? 39.754 6.470 -36.148 1.00 47.84 287 LEU A CA 1
ATOM 2278 C C . LEU A 1 287 ? 39.997 5.488 -35.010 1.00 47.84 287 LEU A C 1
ATOM 2280 O O . LEU A 1 287 ? 41.019 5.540 -34.326 1.00 47.84 287 LEU A O 1
ATOM 2284 N N . TRP A 1 288 ? 39.046 4.593 -34.794 1.00 55.22 288 TRP A N 1
ATOM 2285 C CA . TRP A 1 288 ? 39.293 3.389 -34.016 1.00 55.22 288 TRP A CA 1
ATOM 2286 C C . TRP A 1 288 ? 39.575 2.279 -35.027 1.00 55.22 288 TRP A C 1
ATOM 2288 O O . TRP A 1 288 ? 38.909 2.204 -36.054 1.00 55.22 288 TRP A O 1
ATOM 2298 N N . GLY A 1 289 ? 40.600 1.452 -34.802 1.00 50.66 289 GLY A N 1
ATOM 2299 C CA . GLY A 1 289 ? 40.819 0.263 -35.636 1.00 50.66 289 GLY A CA 1
ATOM 2300 C C . GLY A 1 289 ? 39.629 -0.712 -35.555 1.00 50.66 289 GLY A C 1
ATOM 2301 O O . GLY A 1 289 ? 38.547 -0.367 -35.093 1.00 50.66 289 GLY A O 1
ATOM 2302 N N . THR A 1 290 ? 39.826 -1.985 -35.896 1.00 50.06 290 THR A N 1
ATOM 2303 C CA . THR A 1 290 ? 38.788 -3.049 -35.887 1.00 50.06 290 THR A CA 1
ATOM 2304 C C . THR A 1 290 ? 38.112 -3.345 -34.528 1.00 50.06 290 THR A C 1
ATOM 2306 O O . THR A 1 290 ? 37.371 -4.319 -34.404 1.00 50.06 290 THR A O 1
ATOM 2309 N N . ARG A 1 291 ? 38.356 -2.547 -33.479 1.00 55.94 291 ARG A N 1
ATOM 2310 C CA . ARG A 1 291 ? 37.769 -2.690 -32.140 1.00 55.94 291 ARG A CA 1
ATOM 2311 C C . ARG A 1 291 ? 37.092 -1.393 -31.705 1.00 55.94 291 ARG A C 1
ATOM 2313 O O . ARG A 1 291 ? 37.744 -0.502 -31.169 1.00 55.94 291 ARG A O 1
ATOM 2320 N N . ASN A 1 292 ? 35.778 -1.336 -31.887 1.00 64.50 292 ASN A N 1
ATOM 2321 C CA . ASN A 1 292 ? 34.927 -0.300 -31.314 1.00 64.50 292 ASN A CA 1
ATOM 2322 C C . ASN A 1 292 ? 34.686 -0.598 -29.809 1.00 64.50 292 ASN A C 1
ATOM 2324 O O . ASN A 1 292 ? 34.055 -1.613 -29.500 1.00 64.50 292 ASN A O 1
ATOM 2328 N N . PRO A 1 293 ? 35.192 0.216 -28.859 1.00 62.03 293 PRO A N 1
ATOM 2329 C CA . PRO A 1 293 ? 35.005 0.001 -27.422 1.00 62.03 293 PRO A CA 1
ATOM 2330 C C . PRO A 1 293 ? 33.534 0.067 -26.990 1.00 62.03 293 PRO A C 1
ATOM 2332 O O . PRO A 1 293 ? 33.161 -0.623 -26.038 1.00 62.03 293 PRO A O 1
ATOM 2335 N N . ASP A 1 294 ? 32.682 0.792 -27.720 1.00 66.44 294 ASP A N 1
ATOM 2336 C CA . ASP A 1 294 ? 31.259 0.943 -27.394 1.00 66.44 294 ASP A CA 1
ATOM 2337 C C . ASP A 1 294 ? 30.514 -0.398 -27.512 1.00 66.44 294 ASP A C 1
ATOM 2339 O O . ASP A 1 294 ? 29.602 -0.682 -26.738 1.00 66.44 294 ASP A O 1
ATOM 2343 N N . VAL A 1 295 ? 30.986 -1.304 -28.379 1.00 73.56 295 VAL A N 1
ATOM 2344 C CA . VAL A 1 295 ? 30.476 -2.682 -28.492 1.00 73.56 295 VAL A CA 1
ATOM 2345 C C . VAL A 1 295 ? 30.590 -3.434 -27.165 1.00 73.56 295 VAL A C 1
ATOM 2347 O O . VAL A 1 295 ? 29.676 -4.172 -26.799 1.00 73.56 295 VAL A O 1
ATOM 2350 N N . SER A 1 296 ? 31.703 -3.266 -26.445 1.00 72.12 296 SER A N 1
ATOM 2351 C CA . SER A 1 296 ? 31.901 -3.924 -25.148 1.00 72.12 296 SER A CA 1
ATOM 2352 C C . SER A 1 296 ? 31.034 -3.299 -24.056 1.00 72.12 296 SER A C 1
ATOM 2354 O O . SER A 1 296 ? 30.471 -4.025 -23.239 1.00 72.12 296 SER A O 1
ATOM 2356 N N . VAL A 1 297 ? 30.855 -1.975 -24.095 1.00 73.88 297 VAL A N 1
ATOM 2357 C CA . VAL A 1 297 ? 29.991 -1.243 -23.163 1.00 73.88 297 VAL A CA 1
ATOM 2358 C C . VAL A 1 297 ? 28.537 -1.669 -23.348 1.00 73.88 297 VAL A C 1
ATOM 2360 O O . VAL A 1 297 ? 27.894 -2.064 -22.379 1.00 73.88 297 VAL A O 1
ATOM 2363 N N . TYR A 1 298 ? 28.019 -1.677 -24.579 1.00 75.56 298 TYR A N 1
ATOM 2364 C CA . TYR A 1 298 ? 26.639 -2.086 -24.848 1.00 75.56 298 TYR A CA 1
ATOM 2365 C C . TYR A 1 298 ? 26.381 -3.554 -24.502 1.00 75.56 298 TYR A C 1
ATOM 2367 O O . TYR A 1 298 ? 25.335 -3.863 -23.942 1.00 75.56 298 TYR A O 1
ATOM 2375 N N . GLN A 1 299 ? 27.340 -4.453 -24.739 1.00 79.81 299 GLN A N 1
ATOM 2376 C CA . GLN A 1 299 ? 27.219 -5.853 -24.311 1.00 79.81 299 GLN A CA 1
ATOM 2377 C C . GLN A 1 299 ? 27.175 -5.996 -22.789 1.00 79.81 299 GLN A C 1
ATOM 2379 O O . GLN A 1 299 ? 26.367 -6.766 -22.273 1.00 79.81 299 GLN A O 1
ATOM 2384 N N . GLN A 1 300 ? 28.015 -5.254 -22.063 1.00 75.12 300 GLN A N 1
ATOM 2385 C CA . GLN A 1 300 ? 27.984 -5.248 -20.600 1.00 75.12 300 GLN A CA 1
ATOM 2386 C C . GLN A 1 300 ? 26.649 -4.715 -20.073 1.00 75.12 300 GLN A C 1
ATOM 2388 O O . GLN A 1 300 ? 26.066 -5.332 -19.185 1.00 75.12 300 GLN A O 1
ATOM 2393 N N . GLN A 1 301 ? 26.130 -3.627 -20.650 1.00 78.56 301 GLN A N 1
ATOM 2394 C CA . GLN A 1 301 ? 24.828 -3.069 -20.268 1.00 78.56 301 GLN A CA 1
ATOM 2395 C C . GLN A 1 301 ? 23.668 -4.013 -20.613 1.00 78.56 301 GLN A C 1
ATOM 2397 O O . GLN A 1 301 ? 22.768 -4.202 -19.799 1.00 78.56 301 GLN A O 1
ATOM 2402 N N . GLN A 1 302 ? 23.722 -4.696 -21.760 1.00 83.25 302 GLN A N 1
ATOM 2403 C CA . GLN A 1 302 ? 22.743 -5.723 -22.122 1.00 83.25 302 GLN A CA 1
ATOM 2404 C C . GLN A 1 302 ? 22.737 -6.882 -21.112 1.00 83.25 302 GLN A C 1
ATOM 2406 O O . GLN A 1 302 ? 21.675 -7.303 -20.657 1.00 83.25 302 GLN A O 1
ATOM 2411 N N . LEU A 1 303 ? 23.912 -7.397 -20.736 1.00 82.38 303 LEU A N 1
ATOM 2412 C CA . LEU A 1 303 ? 24.026 -8.457 -19.728 1.00 82.38 303 LEU A CA 1
ATOM 2413 C C . LEU A 1 303 ? 23.530 -7.993 -18.353 1.00 82.38 303 LEU A C 1
ATOM 2415 O O . LEU A 1 303 ? 22.886 -8.762 -17.635 1.00 82.38 303 LEU A O 1
ATOM 2419 N N . LEU A 1 304 ? 23.793 -6.735 -17.991 1.00 79.38 304 LEU A N 1
ATOM 2420 C CA . LEU A 1 304 ? 23.290 -6.143 -16.757 1.00 79.38 304 LEU A CA 1
ATOM 2421 C C . LEU A 1 304 ? 21.756 -6.080 -16.761 1.00 79.38 304 LEU A C 1
ATOM 2423 O O . LEU A 1 304 ? 21.143 -6.535 -15.797 1.00 79.38 304 LEU A O 1
ATOM 2427 N N . ALA A 1 305 ? 21.135 -5.613 -17.846 1.00 77.25 305 ALA A N 1
ATOM 2428 C CA . ALA A 1 305 ? 19.678 -5.579 -17.982 1.00 77.25 305 ALA A CA 1
ATOM 2429 C C . ALA A 1 305 ? 19.065 -6.986 -17.855 1.00 77.25 305 ALA A C 1
ATOM 2431 O O . ALA A 1 305 ? 18.195 -7.206 -17.013 1.00 77.25 305 ALA A O 1
ATOM 2432 N N . LEU A 1 306 ? 19.593 -7.977 -18.584 1.00 87.38 306 LEU A N 1
ATOM 2433 C CA . LEU A 1 306 ? 19.108 -9.364 -18.530 1.00 87.38 306 LEU A CA 1
ATOM 2434 C C . LEU A 1 306 ? 19.271 -10.003 -17.140 1.00 87.38 306 LEU A C 1
ATOM 2436 O O . LEU A 1 306 ? 18.362 -10.665 -16.637 1.00 87.38 306 LEU A O 1
ATOM 2440 N N . SER A 1 307 ? 20.415 -9.798 -16.483 1.00 85.88 307 SER A N 1
ATOM 2441 C CA . SER A 1 307 ? 20.627 -10.304 -15.119 1.00 85.88 307 SER A CA 1
ATOM 2442 C C . SER A 1 307 ? 19.702 -9.623 -14.103 1.00 85.88 307 SER A C 1
ATOM 2444 O O . SER A 1 307 ? 19.163 -10.292 -13.216 1.00 85.88 307 SER A O 1
ATOM 2446 N N . THR A 1 308 ? 19.435 -8.328 -14.287 1.00 83.62 308 THR A N 1
ATOM 2447 C CA . THR A 1 308 ? 18.465 -7.569 -13.491 1.00 83.62 308 THR A CA 1
ATOM 2448 C C . THR A 1 308 ? 17.047 -8.092 -13.713 1.00 83.62 308 THR A C 1
ATOM 2450 O O . THR A 1 308 ? 16.328 -8.280 -12.736 1.00 83.62 308 THR A O 1
ATOM 2453 N N . MET A 1 309 ? 16.656 -8.438 -14.947 1.00 88.56 309 MET A N 1
ATOM 2454 C CA . MET A 1 309 ? 15.361 -9.079 -15.229 1.00 88.56 309 MET A CA 1
ATOM 2455 C C . MET A 1 309 ? 15.212 -10.412 -14.499 1.00 88.56 309 MET A C 1
ATOM 2457 O O . MET A 1 309 ? 14.182 -10.662 -13.873 1.00 88.56 309 MET A O 1
ATOM 2461 N N . HIS A 1 310 ? 16.229 -11.276 -14.545 1.00 91.38 310 HIS A N 1
ATOM 2462 C CA . HIS A 1 310 ? 16.190 -12.558 -13.837 1.00 91.38 310 HIS A CA 1
ATOM 2463 C C . HIS A 1 310 ? 16.038 -12.373 -12.327 1.00 91.38 310 HIS A C 1
ATOM 2465 O O . HIS A 1 310 ? 15.234 -13.060 -11.690 1.00 91.38 310 HIS A O 1
ATOM 2471 N N . TRP A 1 311 ? 16.774 -11.422 -11.755 1.00 91.25 311 TRP A N 1
ATOM 2472 C CA . TRP A 1 311 ? 16.642 -11.076 -10.347 1.00 91.25 311 TRP A CA 1
ATOM 2473 C C . TRP A 1 311 ? 15.255 -10.501 -10.029 1.00 91.25 311 TRP A C 1
ATOM 2475 O O . TRP A 1 311 ? 14.626 -10.943 -9.066 1.00 91.25 311 TRP A O 1
ATOM 2485 N N . ARG A 1 312 ? 14.729 -9.598 -10.867 1.00 89.69 312 ARG A N 1
ATOM 2486 C CA . ARG A 1 312 ? 13.409 -8.975 -10.692 1.00 89.69 312 ARG A CA 1
ATOM 2487 C C . ARG A 1 312 ? 12.284 -10.000 -10.752 1.00 89.69 312 ARG A C 1
ATOM 2489 O O . ARG A 1 312 ? 11.425 -9.991 -9.879 1.00 89.69 312 ARG A O 1
ATOM 2496 N N . ARG A 1 313 ? 12.340 -10.950 -11.690 1.00 93.56 313 ARG A N 1
ATOM 2497 C CA . ARG A 1 313 ? 11.406 -12.087 -11.750 1.00 93.56 313 ARG A CA 1
ATOM 2498 C C . ARG A 1 313 ? 11.385 -12.867 -10.436 1.00 93.56 313 ARG A C 1
ATOM 2500 O O . ARG A 1 313 ? 10.315 -13.154 -9.913 1.00 93.56 313 ARG A O 1
ATOM 2507 N N . LYS A 1 314 ? 12.559 -13.182 -9.880 1.00 93.62 314 LYS A N 1
ATOM 2508 C CA . LYS A 1 314 ? 12.657 -13.897 -8.600 1.00 93.62 314 LYS A CA 1
ATOM 2509 C C . LYS A 1 314 ? 12.095 -13.075 -7.437 1.00 93.62 314 LYS A C 1
ATOM 2511 O O . LYS A 1 314 ? 11.492 -13.636 -6.527 1.00 93.62 314 LYS A O 1
ATOM 2516 N N . GLN A 1 315 ? 12.290 -11.756 -7.447 1.00 94.06 315 GLN A N 1
ATOM 2517 C CA . GLN A 1 315 ? 11.675 -10.878 -6.453 1.00 94.06 315 GLN A CA 1
ATOM 2518 C C . GLN A 1 315 ? 10.150 -10.890 -6.542 1.00 94.06 315 GLN A C 1
ATOM 2520 O O . GLN A 1 315 ? 9.514 -11.074 -5.508 1.00 94.06 315 GLN A O 1
ATOM 2525 N N . ILE A 1 316 ? 9.593 -10.736 -7.747 1.00 93.69 316 ILE A N 1
ATOM 2526 C CA . ILE A 1 316 ? 8.146 -10.791 -8.008 1.00 93.69 316 ILE A CA 1
ATOM 2527 C C . ILE A 1 316 ? 7.580 -12.111 -7.487 1.00 93.69 316 ILE A C 1
ATOM 2529 O O . ILE A 1 316 ? 6.658 -12.119 -6.680 1.00 93.69 316 ILE A O 1
ATOM 2533 N N . GLU A 1 317 ? 8.195 -13.235 -7.861 1.00 94.62 317 GLU A N 1
ATOM 2534 C CA . GLU A 1 317 ? 7.782 -14.556 -7.385 1.00 94.62 317 GLU A CA 1
ATOM 2535 C C . GLU A 1 317 ? 7.789 -14.643 -5.850 1.00 94.62 317 GLU A C 1
ATOM 2537 O O . GLU A 1 317 ? 6.809 -15.076 -5.247 1.00 94.62 317 GLU A O 1
ATOM 2542 N N . ASN A 1 318 ? 8.868 -14.210 -5.195 1.00 95.19 318 ASN A N 1
ATOM 2543 C CA . ASN A 1 318 ? 8.963 -14.256 -3.736 1.00 95.19 318 ASN A CA 1
ATOM 2544 C C . ASN A 1 318 ? 7.925 -13.356 -3.048 1.00 95.19 318 ASN A C 1
ATOM 2546 O O . ASN A 1 318 ? 7.360 -13.748 -2.021 1.00 95.19 318 ASN A O 1
ATOM 2550 N N . ARG A 1 319 ? 7.676 -12.157 -3.591 1.00 94.94 319 ARG A N 1
ATOM 2551 C CA . ARG A 1 319 ? 6.666 -11.227 -3.069 1.00 94.94 319 ARG A CA 1
ATOM 2552 C C . ARG A 1 319 ? 5.269 -11.812 -3.237 1.00 94.94 319 ARG A C 1
ATOM 2554 O O . ARG A 1 319 ? 4.557 -11.901 -2.243 1.00 94.94 319 ARG A O 1
ATOM 2561 N N . LEU A 1 320 ? 4.928 -12.323 -4.421 1.00 93.88 320 LEU A N 1
ATOM 2562 C CA . LEU A 1 320 ? 3.655 -13.002 -4.673 1.00 93.88 320 LEU A CA 1
ATOM 2563 C C . LEU A 1 320 ? 3.459 -14.202 -3.738 1.00 93.88 320 LEU A C 1
ATOM 2565 O O . LEU A 1 320 ? 2.432 -14.278 -3.076 1.00 93.88 320 LEU A O 1
ATOM 2569 N N . ARG A 1 321 ? 4.455 -15.086 -3.570 1.00 93.88 321 ARG A N 1
ATOM 2570 C CA . ARG A 1 321 ? 4.382 -16.202 -2.597 1.00 93.88 321 ARG A CA 1
ATOM 2571 C C . ARG A 1 321 ? 4.066 -15.720 -1.182 1.00 93.88 321 ARG A C 1
ATOM 2573 O O . ARG A 1 321 ? 3.278 -16.342 -0.473 1.00 93.88 321 ARG A O 1
ATOM 2580 N N . THR A 1 322 ? 4.699 -14.626 -0.768 1.00 93.81 322 THR A N 1
ATOM 2581 C CA . THR A 1 322 ? 4.503 -14.048 0.566 1.00 93.81 322 THR A CA 1
ATOM 2582 C C . THR A 1 322 ? 3.101 -13.465 0.711 1.00 93.81 322 THR A C 1
ATOM 2584 O O . THR A 1 322 ? 2.438 -13.729 1.713 1.00 93.81 322 THR A O 1
ATOM 2587 N N . LEU A 1 323 ? 2.632 -12.725 -0.295 1.00 92.50 323 LEU A N 1
ATOM 2588 C CA . LEU A 1 323 ? 1.289 -12.151 -0.321 1.00 92.50 323 LEU A CA 1
ATOM 2589 C C . LEU A 1 323 ? 0.226 -13.247 -0.294 1.00 92.50 323 LEU A C 1
ATOM 2591 O O . LEU A 1 323 ? -0.647 -13.199 0.561 1.00 92.50 323 LEU A O 1
ATOM 2595 N N . LEU A 1 324 ? 0.357 -14.286 -1.122 1.00 90.25 324 LEU A N 1
ATOM 2596 C CA . LEU A 1 324 ? -0.568 -15.423 -1.148 1.00 90.25 324 LEU A CA 1
ATOM 2597 C C . LEU A 1 324 ? -0.686 -16.107 0.213 1.00 90.25 324 LEU A C 1
ATOM 2599 O O . LEU A 1 324 ? -1.786 -16.242 0.742 1.00 90.25 324 LEU A O 1
ATOM 2603 N N . LYS A 1 325 ? 0.450 -16.442 0.832 1.00 90.62 325 LYS A N 1
ATOM 2604 C CA . LYS A 1 325 ? 0.474 -17.030 2.177 1.00 90.62 325 LYS A CA 1
ATOM 2605 C C . LYS A 1 325 ? -0.174 -16.116 3.223 1.00 90.62 325 LYS A C 1
ATOM 2607 O O . LYS A 1 325 ? -0.828 -16.588 4.150 1.00 90.62 325 LYS A O 1
ATOM 2612 N N . THR A 1 326 ? 0.023 -14.805 3.095 1.00 90.94 326 THR A N 1
ATOM 2613 C CA . THR A 1 326 ? -0.568 -13.817 4.008 1.00 90.94 326 THR A CA 1
ATOM 2614 C C . THR A 1 326 ? -2.081 -13.715 3.801 1.00 90.94 326 THR A C 1
ATOM 2616 O O . THR A 1 326 ? -2.828 -13.672 4.777 1.00 90.94 326 THR A O 1
ATOM 2619 N N . THR A 1 327 ? -2.547 -13.760 2.553 1.00 88.31 327 THR A N 1
ATOM 2620 C CA . THR A 1 327 ? -3.969 -13.766 2.186 1.00 88.31 327 THR A CA 1
ATOM 2621 C C . THR A 1 327 ? -4.680 -15.036 2.651 1.00 88.31 327 THR A C 1
ATOM 2623 O O . THR A 1 327 ? -5.812 -14.948 3.129 1.00 88.31 327 THR A O 1
ATOM 2626 N N . GLU A 1 328 ? -4.031 -16.199 2.565 1.00 86.69 328 GLU A N 1
ATOM 2627 C CA . GLU A 1 328 ? -4.539 -17.469 3.105 1.00 86.69 328 GLU A CA 1
ATOM 2628 C C . GLU A 1 328 ? -4.712 -17.395 4.625 1.00 86.69 328 GLU A C 1
ATOM 2630 O O . GLU A 1 328 ? -5.813 -17.613 5.133 1.00 86.69 328 GLU A O 1
ATOM 2635 N N . ALA A 1 329 ? -3.664 -16.989 5.350 1.00 86.75 329 ALA A N 1
ATOM 2636 C CA . ALA A 1 329 ? -3.726 -16.815 6.802 1.00 86.75 329 ALA A CA 1
ATOM 2637 C C . ALA A 1 329 ? -4.810 -15.803 7.216 1.00 86.75 329 ALA A C 1
ATOM 2639 O O . ALA A 1 329 ? -5.516 -15.991 8.211 1.00 86.75 329 ALA A O 1
ATOM 2640 N N . TYR A 1 330 ? -4.980 -14.738 6.429 1.00 86.19 330 TYR A N 1
ATOM 2641 C CA . TYR A 1 330 ? -6.053 -13.773 6.630 1.00 86.19 330 TYR A CA 1
ATOM 2642 C C . TYR A 1 330 ? -7.440 -14.401 6.416 1.00 86.19 330 TYR A C 1
ATOM 2644 O O . TYR A 1 330 ? -8.340 -14.168 7.223 1.00 86.19 330 TYR A O 1
ATOM 2652 N N . HIS A 1 331 ? -7.632 -15.211 5.370 1.00 83.62 331 HIS A N 1
ATOM 2653 C CA . HIS A 1 331 ? -8.898 -15.909 5.123 1.00 83.62 331 HIS A CA 1
ATOM 2654 C C . HIS A 1 331 ? -9.251 -16.865 6.263 1.00 83.62 331 HIS A C 1
ATOM 2656 O O . HIS A 1 331 ? -10.389 -16.851 6.732 1.00 83.62 331 HIS A O 1
ATOM 2662 N N . GLU A 1 332 ? -8.285 -17.635 6.765 1.00 84.69 332 GLU A N 1
ATOM 2663 C CA . GLU A 1 332 ? -8.480 -18.501 7.933 1.00 84.69 332 GLU A CA 1
ATOM 2664 C C . GLU A 1 332 ? -8.922 -17.693 9.162 1.00 84.69 332 GLU A C 1
ATOM 2666 O O . GLU A 1 332 ? -9.890 -18.049 9.842 1.00 84.69 332 GLU A O 1
ATOM 2671 N N . GLN A 1 333 ? -8.276 -16.551 9.418 1.00 85.19 333 GLN A N 1
ATOM 2672 C CA . GLN A 1 333 ? -8.656 -15.660 10.512 1.00 85.19 333 GLN A CA 1
ATOM 2673 C C . GLN A 1 333 ? -10.052 -15.048 10.312 1.00 85.19 333 GLN A C 1
ATOM 2675 O O . GLN A 1 333 ? -10.807 -14.902 11.278 1.00 85.19 333 GLN A O 1
ATOM 2680 N N . ALA A 1 334 ? -10.411 -14.687 9.080 1.00 84.00 334 ALA A N 1
ATOM 2681 C CA . ALA A 1 334 ? -11.720 -14.136 8.747 1.00 84.00 334 ALA A CA 1
ATOM 2682 C C . ALA A 1 334 ? -12.840 -15.169 8.954 1.00 84.00 334 ALA A C 1
ATOM 2684 O O . ALA A 1 334 ? -13.886 -14.821 9.505 1.00 84.00 334 ALA A O 1
ATOM 2685 N N . VAL A 1 335 ? -12.608 -16.434 8.587 1.00 84.12 335 VAL A N 1
ATOM 2686 C CA . VAL A 1 335 ? -13.535 -17.549 8.852 1.00 84.12 335 VAL A CA 1
ATOM 2687 C C . VAL A 1 335 ? -13.708 -17.755 10.356 1.00 84.12 335 VAL A C 1
ATOM 2689 O O . VAL A 1 335 ? -14.834 -17.727 10.846 1.00 84.12 335 VAL A O 1
ATOM 2692 N N . LEU A 1 336 ? -12.607 -17.841 11.114 1.00 84.00 336 LEU A N 1
ATOM 2693 C CA . LEU A 1 336 ? -12.661 -17.959 12.577 1.00 84.00 336 LEU A CA 1
ATOM 2694 C C . LEU A 1 336 ? -13.463 -16.821 13.218 1.00 84.00 336 LEU A C 1
ATOM 2696 O O . LEU A 1 336 ? -14.284 -17.058 14.102 1.00 84.00 336 LEU A O 1
ATOM 2700 N N . ARG A 1 337 ? -13.269 -15.579 12.764 1.00 82.56 337 ARG A N 1
ATOM 2701 C CA . ARG A 1 337 ? -14.051 -14.439 13.261 1.00 82.56 337 ARG A CA 1
ATOM 2702 C C . ARG A 1 337 ? -15.524 -14.541 12.923 1.00 82.56 337 ARG A C 1
ATOM 2704 O O . ARG A 1 337 ? -16.353 -14.317 13.803 1.00 82.56 337 ARG A O 1
ATOM 2711 N N . LYS A 1 338 ? -15.841 -14.868 11.673 1.00 85.25 338 LYS A N 1
ATOM 2712 C CA . LYS A 1 338 ? -17.219 -15.013 11.211 1.00 85.25 338 LYS A CA 1
ATOM 2713 C C . LYS A 1 338 ? -17.969 -16.064 12.030 1.00 85.25 338 LYS A C 1
ATOM 2715 O O . LYS A 1 338 ? -19.110 -15.815 12.408 1.00 85.25 338 LYS A O 1
ATOM 2720 N N . ASP A 1 339 ? -17.312 -17.177 12.339 1.00 85.56 339 ASP A N 1
ATOM 2721 C CA . ASP A 1 339 ? -17.949 -18.321 12.989 1.00 85.56 339 ASP A CA 1
ATOM 2722 C C . ASP A 1 339 ? -17.951 -18.222 14.522 1.00 85.56 339 ASP A C 1
ATOM 2724 O O . ASP A 1 339 ? -18.875 -18.721 15.161 1.00 85.56 339 ASP A O 1
ATOM 2728 N N . GLN A 1 340 ? -16.947 -17.579 15.133 1.00 85.19 340 GLN A N 1
ATOM 2729 C CA . GLN A 1 340 ? -16.787 -17.551 16.596 1.00 85.19 340 GLN A CA 1
ATOM 2730 C C . GLN A 1 340 ? -17.006 -16.168 17.212 1.00 85.19 340 GLN A C 1
ATOM 2732 O O . GLN A 1 340 ? -17.653 -16.053 18.249 1.00 85.19 340 GLN A O 1
ATOM 2737 N N . VAL A 1 341 ? -16.472 -15.108 16.601 1.00 83.62 341 VAL A N 1
ATOM 2738 C CA . VAL A 1 341 ? -16.463 -13.763 17.202 1.00 83.62 341 VAL A CA 1
ATOM 2739 C C . VAL A 1 341 ? -17.752 -13.012 16.894 1.00 83.62 341 VAL A C 1
ATOM 2741 O O . VAL A 1 341 ? -18.358 -12.447 17.800 1.00 83.62 341 VAL A O 1
ATOM 2744 N N . ASN A 1 342 ? -18.213 -13.033 15.644 1.00 86.94 342 ASN A N 1
ATOM 2745 C CA . ASN A 1 342 ? -19.402 -12.286 15.232 1.00 86.94 342 ASN A CA 1
ATOM 2746 C C . ASN A 1 342 ? -20.675 -12.693 16.001 1.00 86.94 342 ASN A C 1
ATOM 2748 O O . ASN A 1 342 ? -21.413 -11.792 16.405 1.00 86.94 342 ASN A O 1
ATOM 2752 N N . PRO A 1 343 ? -20.937 -13.988 16.280 1.00 89.94 343 PRO A N 1
ATOM 2753 C CA . PRO A 1 343 ? -22.078 -14.379 17.107 1.00 89.94 343 PRO A CA 1
ATOM 2754 C C . PRO A 1 343 ? -21.983 -13.839 18.538 1.00 89.94 343 PRO A C 1
ATOM 2756 O O . PRO A 1 343 ? -22.981 -13.371 19.080 1.00 89.94 343 PRO A O 1
ATOM 2759 N N . LEU A 1 344 ? -20.784 -13.846 19.131 1.00 87.69 344 LEU A N 1
ATOM 2760 C CA . LEU A 1 344 ? -20.556 -13.310 20.476 1.00 87.69 344 LEU A CA 1
ATOM 2761 C C . LEU A 1 344 ? -20.745 -11.793 20.516 1.00 87.69 344 LEU A C 1
ATOM 2763 O O . LEU A 1 344 ? -21.366 -11.283 21.440 1.00 87.69 344 LEU A O 1
ATOM 2767 N N . VAL A 1 345 ? -20.263 -11.064 19.508 1.00 87.06 345 VAL A N 1
ATOM 2768 C CA . VAL A 1 345 ? -20.477 -9.612 19.403 1.00 87.06 345 VAL A CA 1
ATOM 2769 C C . VAL A 1 345 ? -21.961 -9.295 19.239 1.00 87.06 345 VAL A C 1
ATOM 2771 O O . VAL A 1 345 ? -22.460 -8.390 19.902 1.00 87.06 345 VAL A O 1
ATOM 2774 N N . ALA A 1 346 ? -22.684 -10.058 18.415 1.00 88.25 346 ALA A N 1
ATOM 2775 C CA . ALA A 1 346 ? -24.128 -9.901 18.261 1.00 88.25 346 ALA A CA 1
ATOM 2776 C C . ALA A 1 346 ? -24.872 -10.168 19.581 1.00 88.25 346 ALA A C 1
ATOM 2778 O O . ALA A 1 346 ? -25.791 -9.427 19.927 1.00 88.25 346 ALA A O 1
ATOM 2779 N N . GLN A 1 347 ? -24.445 -11.175 20.348 1.00 88.50 347 GLN A N 1
ATOM 2780 C CA . GLN A 1 347 ? -24.984 -11.442 21.679 1.00 88.50 347 GLN A CA 1
ATOM 2781 C C . GLN A 1 347 ? -24.675 -10.299 22.656 1.00 88.50 347 GLN A C 1
ATOM 2783 O O . GLN A 1 347 ? -25.587 -9.802 23.303 1.00 88.50 347 GLN A O 1
ATOM 2788 N N . LEU A 1 348 ? -23.435 -9.802 22.702 1.00 87.75 348 LEU A N 1
ATOM 2789 C CA . LEU A 1 348 ? -23.058 -8.657 23.541 1.00 87.75 348 LEU A CA 1
ATOM 2790 C C . LEU A 1 348 ? -23.843 -7.388 23.177 1.00 87.75 348 LEU A C 1
ATOM 2792 O O . LEU A 1 348 ? -24.196 -6.605 24.053 1.00 87.75 348 LEU A O 1
ATOM 2796 N N . GLN A 1 349 ? -24.152 -7.175 21.898 1.00 87.12 349 GLN A N 1
ATOM 2797 C CA . GLN A 1 349 ? -25.010 -6.069 21.467 1.00 87.12 349 GLN A CA 1
ATOM 2798 C C . GLN A 1 349 ? -26.453 -6.233 21.963 1.00 87.12 349 GLN A C 1
ATOM 2800 O O . GLN A 1 349 ? -27.059 -5.254 22.398 1.00 87.12 349 GLN A O 1
ATOM 2805 N N . GLN A 1 350 ? -26.995 -7.454 21.942 1.00 87.56 350 GLN A N 1
ATOM 2806 C CA . GLN A 1 350 ? -28.314 -7.749 22.514 1.00 87.56 350 GLN A CA 1
ATOM 2807 C C . GLN A 1 350 ? -28.323 -7.561 24.035 1.00 87.56 350 GLN A C 1
ATOM 2809 O O . GLN A 1 350 ? -29.234 -6.926 24.569 1.00 87.56 350 GLN A O 1
ATOM 2814 N N . ASP A 1 351 ? -27.285 -8.043 24.718 1.00 83.81 351 ASP A N 1
ATOM 2815 C CA . ASP A 1 351 ? -27.107 -7.870 26.159 1.00 83.81 351 ASP A CA 1
ATOM 2816 C C . ASP A 1 351 ? -26.995 -6.382 26.513 1.00 83.81 351 ASP A C 1
ATOM 2818 O O . ASP A 1 351 ? -27.621 -5.926 27.467 1.00 83.81 351 ASP A O 1
ATOM 2822 N N . ALA A 1 352 ? -26.279 -5.584 25.714 1.00 81.69 352 ALA A N 1
ATOM 2823 C CA . ALA A 1 352 ? -26.201 -4.138 25.896 1.00 81.69 352 ALA A CA 1
ATOM 2824 C C . ALA A 1 352 ? -27.580 -3.464 25.786 1.00 81.69 352 ALA A C 1
ATOM 2826 O O . ALA A 1 352 ? -27.910 -2.618 26.615 1.00 81.69 352 ALA A O 1
ATOM 2827 N N . GLU A 1 353 ? -28.411 -3.839 24.810 1.00 84.00 353 GLU A N 1
ATOM 2828 C CA . GLU A 1 353 ? -29.773 -3.296 24.694 1.00 84.00 353 GLU A CA 1
ATOM 2829 C C . GLU A 1 353 ? -30.657 -3.698 25.884 1.00 84.00 353 GLU A C 1
ATOM 2831 O O . GLU A 1 353 ? -31.407 -2.865 26.400 1.00 84.00 353 GLU A O 1
ATOM 2836 N N . PHE A 1 354 ? -30.528 -4.930 26.386 1.00 79.88 354 PHE A N 1
ATOM 2837 C CA . PHE A 1 354 ? -31.216 -5.358 27.609 1.00 79.88 354 PHE A CA 1
ATOM 2838 C C . PHE A 1 354 ? -30.740 -4.564 28.836 1.00 79.88 354 PHE A C 1
ATOM 2840 O O . PHE A 1 354 ? -31.544 -4.171 29.687 1.00 79.88 354 PHE A O 1
ATOM 2847 N N . LEU A 1 355 ? -29.439 -4.273 28.902 1.00 75.81 355 LEU A N 1
ATOM 2848 C CA . LEU A 1 355 ? -28.801 -3.576 30.016 1.00 75.81 355 LEU A CA 1
ATOM 2849 C C . LEU A 1 355 ? -28.962 -2.040 29.984 1.00 75.81 355 LEU A C 1
ATOM 2851 O O . LEU A 1 355 ? -28.659 -1.358 30.964 1.00 75.81 355 LEU A O 1
ATOM 2855 N N . LYS A 1 356 ? -29.493 -1.476 28.896 1.00 71.31 356 LYS A N 1
ATOM 2856 C CA . LYS A 1 356 ? -29.628 -0.025 28.674 1.00 71.31 356 LYS A CA 1
ATOM 2857 C C . LYS A 1 356 ? -30.483 0.701 29.719 1.00 71.31 356 LYS A C 1
ATOM 2859 O O . LYS A 1 356 ? -30.230 1.866 30.021 1.00 71.31 356 LYS A O 1
ATOM 2864 N N . ASN A 1 357 ? -31.479 0.009 30.277 1.00 72.75 357 ASN A N 1
ATOM 2865 C CA . ASN A 1 357 ? -32.445 0.555 31.243 1.00 72.75 357 ASN A CA 1
ATOM 2866 C C . ASN A 1 357 ? -32.159 0.138 32.692 1.00 72.75 357 ASN A C 1
ATOM 2868 O O . ASN A 1 357 ? -33.037 0.207 33.555 1.00 72.75 357 ASN A O 1
ATOM 2872 N N . VAL A 1 358 ? -30.959 -0.360 32.961 1.00 68.62 358 VAL A N 1
ATOM 2873 C CA . VAL A 1 358 ? -30.646 -0.985 34.240 1.00 68.62 358 VAL A CA 1
ATOM 2874 C C . VAL A 1 358 ? -30.267 0.067 35.289 1.00 68.62 358 VAL A C 1
ATOM 2876 O O . VAL A 1 358 ? -29.681 1.097 34.948 1.00 68.62 358 VAL A O 1
ATOM 2879 N N . PRO A 1 359 ? -30.609 -0.143 36.577 1.00 69.44 359 PRO A N 1
ATOM 2880 C CA . PRO A 1 359 ? -30.206 0.749 37.660 1.00 69.44 359 PRO A CA 1
ATOM 2881 C C . PRO A 1 359 ? -28.695 1.020 37.679 1.00 69.44 359 PRO A C 1
ATOM 2883 O O . PRO A 1 359 ? -27.886 0.147 37.371 1.00 69.44 359 PRO A O 1
ATOM 2886 N N . MET A 1 360 ? -28.314 2.219 38.141 1.00 66.44 360 MET A N 1
ATOM 2887 C CA . MET A 1 360 ? -26.919 2.697 38.216 1.00 66.44 360 MET A CA 1
ATOM 2888 C C . MET A 1 360 ? -25.945 1.721 38.899 1.00 66.44 360 MET A C 1
ATOM 2890 O O . MET A 1 360 ? -24.751 1.756 38.618 1.00 66.44 360 MET A O 1
ATOM 2894 N N . SER A 1 361 ? -26.438 0.831 39.765 1.00 64.38 361 SER A N 1
ATOM 2895 C CA . SER A 1 361 ? -25.646 -0.214 40.420 1.00 64.38 361 SER A CA 1
ATOM 2896 C C . SER A 1 361 ? -25.074 -1.268 39.463 1.00 64.38 361 SER A C 1
ATOM 2898 O O . SER A 1 361 ? -24.075 -1.892 39.810 1.00 64.38 361 SER A O 1
ATOM 2900 N N . GLN A 1 362 ? -25.651 -1.452 38.271 1.00 73.62 362 GLN A N 1
ATOM 2901 C CA . GLN A 1 362 ? -25.152 -2.380 37.242 1.00 73.62 362 GLN A CA 1
ATOM 2902 C C . GLN A 1 362 ? -24.647 -1.641 35.987 1.00 73.62 362 GLN A C 1
ATOM 2904 O O . GLN A 1 362 ? -24.322 -2.267 34.980 1.00 73.62 362 GLN A O 1
ATOM 2909 N N . LEU A 1 363 ? -24.512 -0.307 36.049 1.00 75.31 363 LEU A N 1
ATOM 2910 C CA . LEU A 1 363 ? -23.923 0.503 34.973 1.00 75.31 363 LEU A CA 1
ATOM 2911 C C . LEU A 1 363 ? -22.524 -0.003 34.587 1.00 75.31 363 LEU A C 1
ATOM 2913 O O . LEU A 1 363 ? -22.128 0.066 33.429 1.00 75.31 363 LEU A O 1
ATOM 2917 N N . ARG A 1 364 ? -21.782 -0.547 35.557 1.00 77.00 364 ARG A N 1
ATOM 2918 C CA . ARG A 1 364 ? -20.471 -1.156 35.327 1.00 77.00 364 ARG A CA 1
ATOM 2919 C C . ARG A 1 364 ? -20.531 -2.310 34.325 1.00 77.00 364 ARG A C 1
ATOM 2921 O O . ARG A 1 364 ? -19.670 -2.378 33.454 1.00 77.00 364 ARG A O 1
ATOM 2928 N N . ASP A 1 365 ? -21.516 -3.192 34.458 1.00 80.31 365 ASP A N 1
ATOM 2929 C CA . ASP A 1 365 ? -21.637 -4.377 33.608 1.00 80.31 365 ASP A CA 1
ATOM 2930 C C . ASP A 1 365 ? -22.041 -3.962 32.192 1.00 80.31 365 ASP A C 1
ATOM 2932 O O . ASP A 1 365 ? -21.446 -4.418 31.218 1.00 80.31 365 ASP A O 1
ATOM 2936 N N . TYR A 1 366 ? -22.953 -2.991 32.077 1.00 83.38 366 TYR A N 1
ATOM 2937 C CA . TYR A 1 366 ? -23.303 -2.375 30.798 1.00 83.38 366 TYR A CA 1
ATOM 2938 C C . TYR A 1 366 ? -22.087 -1.755 30.091 1.00 83.38 366 TYR A C 1
ATOM 2940 O O . TYR A 1 366 ? -21.845 -2.031 28.918 1.00 83.38 366 TYR A O 1
ATOM 2948 N N . LEU A 1 367 ? -21.288 -0.949 30.798 1.00 83.00 367 LEU A N 1
ATOM 2949 C CA . LEU A 1 367 ? -20.111 -0.293 30.218 1.00 83.00 367 LEU A CA 1
ATOM 2950 C C . LEU A 1 367 ? -19.022 -1.286 29.810 1.00 83.00 367 LEU A C 1
ATOM 2952 O O . LEU A 1 367 ? -18.380 -1.080 28.786 1.00 83.00 367 LEU A O 1
ATOM 2956 N N . LEU A 1 368 ? -18.842 -2.369 30.569 1.00 86.25 368 LEU A N 1
ATOM 2957 C CA . LEU A 1 368 ? -17.906 -3.436 30.219 1.00 86.25 368 LEU A CA 1
ATOM 2958 C C . LEU A 1 368 ? -18.342 -4.161 28.937 1.00 86.25 368 LEU A C 1
ATOM 2960 O O . LEU A 1 368 ? -17.521 -4.424 28.059 1.00 86.25 368 LEU A O 1
ATOM 2964 N N . VAL A 1 369 ? -19.641 -4.431 28.782 1.00 88.31 369 VAL A N 1
ATOM 2965 C CA . VAL A 1 369 ? -20.187 -4.988 27.535 1.00 88.31 369 VAL A CA 1
ATOM 2966 C C . VAL A 1 369 ? -19.963 -4.020 26.365 1.00 88.31 369 VAL A C 1
ATOM 2968 O O . VAL A 1 369 ? -19.495 -4.445 25.307 1.00 88.31 369 VAL A O 1
ATOM 2971 N N . ARG A 1 370 ? -20.225 -2.716 26.546 1.00 89.00 370 ARG A N 1
ATOM 2972 C CA . ARG A 1 370 ? -19.973 -1.688 25.515 1.00 89.00 370 ARG A CA 1
ATOM 2973 C C . ARG A 1 370 ? -18.501 -1.584 25.129 1.00 89.00 370 ARG A C 1
ATOM 2975 O O . ARG A 1 370 ? -18.203 -1.496 23.942 1.00 89.00 370 ARG A O 1
ATOM 2982 N N . GLU A 1 371 ? -17.588 -1.661 26.092 1.00 90.50 371 GLU A N 1
ATOM 2983 C CA . GLU A 1 371 ? -16.144 -1.669 25.836 1.00 90.50 371 GLU A CA 1
ATOM 2984 C C . GLU A 1 371 ? -15.746 -2.835 24.920 1.00 90.50 371 GLU A C 1
ATOM 2986 O O . GLU A 1 371 ? -15.017 -2.638 23.946 1.00 90.50 371 GLU A O 1
ATOM 2991 N N . HIS A 1 372 ? -16.274 -4.037 25.165 1.00 90.38 372 HIS A N 1
ATOM 2992 C CA . HIS A 1 372 ? -16.015 -5.195 24.307 1.00 90.38 372 HIS A CA 1
ATOM 2993 C C . HIS A 1 372 ? -16.626 -5.056 22.907 1.00 90.38 372 HIS A C 1
ATOM 2995 O O . HIS A 1 372 ? -15.979 -5.433 21.926 1.00 90.38 372 HIS A O 1
ATOM 3001 N N . VAL A 1 373 ? -17.830 -4.486 22.791 1.00 90.94 373 VAL A N 1
ATOM 3002 C CA . VAL A 1 373 ? -18.459 -4.199 21.490 1.00 90.94 373 VAL A CA 1
ATOM 3003 C C . VAL A 1 373 ? -17.637 -3.176 20.701 1.00 90.94 373 VAL A C 1
ATOM 3005 O O . VAL A 1 373 ? -17.353 -3.406 19.523 1.00 90.94 373 VAL A O 1
ATOM 3008 N N . LEU A 1 374 ? -17.189 -2.091 21.342 1.00 93.44 374 LEU A N 1
ATOM 3009 C CA . LEU A 1 374 ? -16.305 -1.102 20.725 1.00 93.44 374 LEU A CA 1
ATOM 3010 C C . LEU A 1 374 ? -14.991 -1.751 20.280 1.00 93.44 374 LEU A C 1
ATOM 3012 O O . LEU A 1 374 ? -14.585 -1.586 19.131 1.00 93.44 374 LEU A O 1
ATOM 3016 N N . ALA A 1 375 ? -14.335 -2.509 21.161 1.00 92.62 375 ALA A N 1
ATOM 3017 C CA . ALA A 1 375 ? -13.073 -3.174 20.850 1.00 92.62 375 ALA A CA 1
ATOM 3018 C C . ALA A 1 375 ? -13.211 -4.109 19.639 1.00 92.62 375 ALA A C 1
ATOM 3020 O O . ALA A 1 375 ? -12.342 -4.111 18.765 1.00 92.62 375 ALA A O 1
ATOM 3021 N N . ALA A 1 376 ? -14.317 -4.851 19.546 1.00 90.81 376 ALA A N 1
ATOM 3022 C CA . ALA A 1 376 ? -14.616 -5.687 18.391 1.00 90.81 376 ALA A CA 1
ATOM 3023 C C . ALA A 1 376 ? -14.796 -4.860 17.107 1.00 90.81 376 ALA A C 1
ATOM 3025 O O . ALA A 1 376 ? -14.171 -5.186 16.098 1.00 90.81 376 ALA A O 1
ATOM 3026 N N . GLY A 1 377 ? -15.558 -3.761 17.148 1.00 91.88 377 GLY A N 1
ATOM 3027 C CA . GLY A 1 377 ? -15.761 -2.876 15.992 1.00 91.88 377 GLY A CA 1
ATOM 3028 C C . GLY A 1 377 ? -14.476 -2.183 15.516 1.00 91.88 377 GLY A C 1
ATOM 3029 O O . GLY A 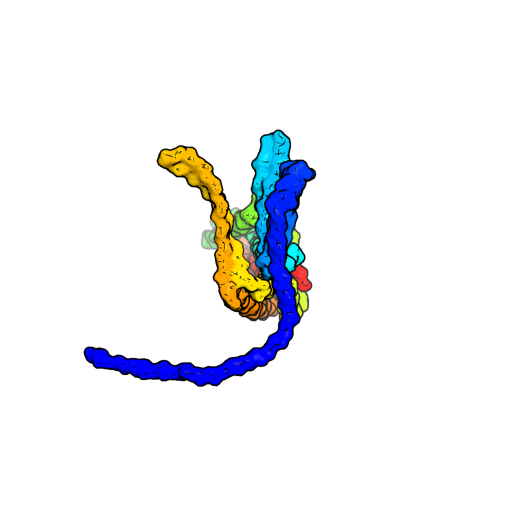1 377 ? -14.191 -2.128 14.317 1.00 91.88 377 GLY A O 1
ATOM 3030 N N . LEU A 1 378 ? -13.636 -1.710 16.442 1.00 95.06 378 LEU A N 1
ATOM 3031 C CA . LEU A 1 378 ? -12.316 -1.146 16.123 1.00 95.06 378 LEU A CA 1
ATOM 3032 C C . LEU A 1 378 ? -11.393 -2.197 15.497 1.00 95.06 378 LEU A C 1
ATOM 3034 O O . LEU A 1 378 ? -10.601 -1.905 14.603 1.00 95.06 378 LEU A O 1
ATOM 3038 N N . GLN A 1 379 ? -11.485 -3.434 15.971 1.00 92.00 379 GLN A N 1
ATOM 3039 C CA . GLN A 1 379 ? -10.680 -4.537 15.478 1.00 92.00 379 GLN A CA 1
ATOM 3040 C C . GLN A 1 379 ? -11.213 -5.103 14.151 1.00 92.00 379 GLN A C 1
ATOM 3042 O O . GLN A 1 379 ? -10.452 -5.713 13.397 1.00 92.00 379 GLN A O 1
ATOM 3047 N N . GLU A 1 380 ? -12.494 -4.922 13.841 1.00 90.75 380 GLU A N 1
ATOM 3048 C CA . GLU A 1 380 ? -13.090 -5.207 12.534 1.00 90.75 380 GLU A CA 1
ATOM 3049 C C . GLU A 1 380 ? -12.630 -4.192 11.483 1.00 90.75 380 GLU A C 1
ATOM 3051 O O . GLU A 1 380 ? -12.158 -4.600 10.422 1.00 90.75 380 GLU A O 1
ATOM 3056 N N . SER A 1 381 ? -12.649 -2.890 11.795 1.00 93.75 381 SER A N 1
ATOM 3057 C CA . SER A 1 381 ? -12.186 -1.854 10.856 1.00 93.75 381 SER A CA 1
ATOM 3058 C C . SER A 1 381 ? -10.721 -2.047 10.447 1.00 93.75 381 SER A C 1
ATOM 3060 O O . SER A 1 381 ? -10.391 -1.952 9.265 1.00 93.75 381 SER A O 1
ATOM 3062 N N . LYS A 1 382 ? -9.845 -2.420 11.393 1.00 93.19 382 LYS A N 1
ATOM 3063 C CA . LYS A 1 382 ? -8.440 -2.774 11.112 1.00 93.19 382 LYS A CA 1
ATOM 3064 C C . LYS A 1 382 ? -8.309 -3.985 10.198 1.00 93.19 382 LYS A C 1
ATOM 3066 O O . LYS A 1 382 ? -7.443 -4.022 9.328 1.00 93.19 382 LYS A O 1
ATOM 3071 N N . VAL A 1 383 ? -9.158 -4.987 10.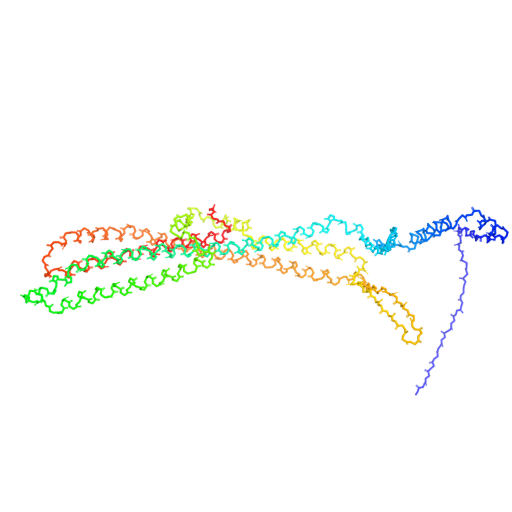400 1.00 90.19 383 VAL A N 1
ATOM 3072 C CA . VAL A 1 383 ? -9.139 -6.214 9.603 1.00 90.19 383 VAL A CA 1
ATOM 3073 C C . VAL A 1 383 ? -9.613 -5.948 8.181 1.00 90.19 383 VAL A C 1
ATOM 3075 O O . VAL A 1 383 ? -8.972 -6.434 7.251 1.00 90.19 383 VAL A O 1
ATOM 3078 N N . LEU A 1 384 ? -10.656 -5.142 7.987 1.00 90.06 384 LEU A N 1
ATOM 3079 C CA . LEU A 1 384 ? -11.094 -4.718 6.654 1.00 90.06 384 LEU A CA 1
ATOM 3080 C C . LEU A 1 384 ? -10.006 -3.915 5.934 1.00 90.06 384 LEU A C 1
ATOM 3082 O O . LEU A 1 384 ? -9.660 -4.250 4.806 1.00 90.06 384 LEU A O 1
ATOM 3086 N N . CYS A 1 385 ? -9.391 -2.949 6.622 1.00 93.75 385 CYS A N 1
ATOM 3087 C CA . CYS A 1 385 ? -8.256 -2.189 6.097 1.00 93.75 385 CYS A CA 1
ATOM 3088 C C . CYS A 1 385 ? -7.102 -3.101 5.662 1.00 93.75 385 CYS A C 1
ATOM 3090 O O . CYS A 1 385 ? -6.592 -2.977 4.556 1.00 93.75 385 CYS A O 1
ATOM 3092 N N . THR A 1 386 ? -6.738 -4.080 6.497 1.00 92.44 386 THR A N 1
ATOM 3093 C CA . THR A 1 386 ? -5.667 -5.042 6.185 1.00 92.44 386 THR A CA 1
ATOM 3094 C C . THR A 1 386 ? -5.976 -5.846 4.920 1.00 92.44 386 THR A C 1
ATOM 3096 O O . THR A 1 386 ? -5.084 -6.074 4.110 1.00 92.44 386 THR A O 1
ATOM 3099 N N . ARG A 1 387 ? -7.236 -6.251 4.715 1.00 91.56 387 ARG A N 1
ATOM 3100 C CA . ARG A 1 387 ? -7.657 -6.954 3.491 1.00 91.56 387 ARG A CA 1
ATOM 3101 C C . ARG A 1 387 ? -7.486 -6.092 2.254 1.00 91.56 387 ARG A C 1
ATOM 3103 O O . ARG A 1 387 ? -6.992 -6.568 1.241 1.00 91.56 387 ARG A O 1
ATOM 3110 N N . GLU A 1 388 ? -7.933 -4.845 2.341 1.00 92.81 388 GLU A N 1
ATOM 3111 C CA . GLU A 1 388 ? -7.835 -3.893 1.238 1.00 92.81 388 GLU A CA 1
ATOM 3112 C C . GLU A 1 388 ? -6.370 -3.598 0.910 1.00 92.81 388 GLU A C 1
ATOM 3114 O O . GLU A 1 388 ? -5.993 -3.638 -0.255 1.00 92.81 388 GLU A O 1
ATOM 3119 N N . LEU A 1 389 ? -5.518 -3.426 1.925 1.00 94.62 389 LEU A N 1
ATOM 3120 C CA . LEU A 1 389 ? -4.074 -3.267 1.739 1.00 94.62 389 LEU A CA 1
ATOM 3121 C C . LEU A 1 389 ? -3.443 -4.480 1.045 1.00 94.62 389 LEU A C 1
ATOM 3123 O O . LEU A 1 389 ? -2.670 -4.296 0.112 1.00 94.62 389 LEU A O 1
ATOM 3127 N N . LEU A 1 390 ? -3.808 -5.707 1.432 1.00 93.38 390 LEU A N 1
ATOM 3128 C CA . LEU A 1 390 ? -3.328 -6.918 0.755 1.00 93.38 390 LEU A CA 1
ATOM 3129 C C . LEU A 1 390 ? -3.774 -6.982 -0.712 1.00 93.38 390 LEU A C 1
ATOM 3131 O O . LEU A 1 390 ? -3.005 -7.431 -1.561 1.00 93.38 390 LEU A O 1
ATOM 3135 N N . ALA A 1 391 ? -4.988 -6.522 -1.025 1.00 93.06 391 ALA A N 1
ATOM 3136 C CA . ALA A 1 391 ? -5.462 -6.427 -2.403 1.00 93.06 391 ALA A CA 1
ATOM 3137 C C . ALA A 1 391 ? -4.671 -5.389 -3.210 1.00 93.06 391 ALA A C 1
ATOM 3139 O O . ALA A 1 391 ? -4.264 -5.677 -4.335 1.00 93.06 391 ALA A O 1
ATOM 3140 N N . VAL A 1 392 ? -4.376 -4.229 -2.620 1.00 95.50 392 VAL A N 1
ATOM 3141 C CA . VAL A 1 392 ? -3.532 -3.197 -3.241 1.00 95.50 392 VAL A CA 1
ATOM 3142 C C . VAL A 1 392 ? -2.099 -3.694 -3.445 1.00 95.50 392 VAL A C 1
ATOM 3144 O O . VAL A 1 392 ? -1.532 -3.490 -4.513 1.00 95.50 392 VAL A O 1
ATOM 3147 N N . ASP A 1 393 ? -1.516 -4.392 -2.471 1.00 94.69 393 ASP A N 1
ATOM 3148 C CA . ASP A 1 393 ? -0.165 -4.954 -2.587 1.00 94.69 393 ASP A CA 1
ATOM 3149 C C . ASP A 1 393 ? -0.083 -6.037 -3.670 1.00 94.69 393 ASP A C 1
ATOM 3151 O O . ASP A 1 393 ? 0.921 -6.145 -4.378 1.00 94.69 393 ASP A O 1
ATOM 3155 N N . LEU A 1 394 ? -1.143 -6.833 -3.825 1.00 93.38 394 LEU A N 1
ATOM 3156 C CA . LEU A 1 394 ? -1.232 -7.815 -4.897 1.00 93.38 394 LEU A CA 1
ATOM 3157 C C . LEU A 1 394 ? -1.377 -7.133 -6.261 1.00 93.38 394 LEU A C 1
ATOM 3159 O O . LEU A 1 394 ? -0.647 -7.485 -7.183 1.00 93.38 394 LEU A O 1
ATOM 3163 N N . ALA A 1 395 ? -2.244 -6.124 -6.376 1.00 93.31 395 ALA A N 1
ATOM 3164 C CA . ALA A 1 395 ? -2.379 -5.317 -7.587 1.00 93.31 395 ALA A CA 1
ATOM 3165 C C . ALA A 1 395 ? -1.047 -4.656 -7.978 1.00 93.31 395 ALA A C 1
ATOM 3167 O O . ALA A 1 395 ? -0.636 -4.736 -9.138 1.00 93.31 395 ALA A O 1
ATOM 3168 N N . GLU A 1 396 ? -0.324 -4.076 -7.011 1.00 94.62 396 GLU A N 1
ATOM 3169 C CA . GLU A 1 396 ? 1.005 -3.495 -7.223 1.00 94.62 396 GLU A CA 1
ATOM 3170 C C . GLU A 1 396 ? 1.953 -4.512 -7.862 1.00 94.62 396 GLU A C 1
ATOM 3172 O O . GLU A 1 396 ? 2.607 -4.203 -8.863 1.00 94.62 396 GLU A O 1
ATOM 3177 N N . GLU A 1 397 ? 2.000 -5.725 -7.307 1.00 93.56 397 GLU A N 1
ATOM 3178 C CA . GLU A 1 397 ? 2.867 -6.794 -7.793 1.00 93.56 397 GLU A CA 1
ATOM 3179 C C . GLU A 1 397 ? 2.435 -7.362 -9.143 1.00 93.56 397 GLU A C 1
ATOM 3181 O O . GLU A 1 397 ? 3.300 -7.778 -9.914 1.00 93.56 397 GLU A O 1
ATOM 3186 N N . LEU A 1 398 ? 1.142 -7.342 -9.459 1.00 92.75 398 LEU A N 1
ATOM 3187 C CA . LEU A 1 398 ? 0.610 -7.743 -10.761 1.00 92.75 398 LEU A CA 1
ATOM 3188 C C . LEU A 1 398 ? 0.793 -6.663 -11.833 1.00 92.75 398 LEU A C 1
ATOM 3190 O O . LEU A 1 398 ? 0.781 -6.972 -13.021 1.00 92.75 398 LEU A O 1
ATOM 3194 N N . GLY A 1 399 ? 0.977 -5.400 -11.445 1.00 92.25 399 GLY A N 1
ATOM 3195 C CA . GLY A 1 399 ? 0.968 -4.281 -12.386 1.00 92.25 399 GLY A CA 1
ATOM 3196 C C . GLY A 1 399 ? -0.425 -4.018 -12.974 1.00 92.25 399 GLY A C 1
ATOM 3197 O O . GLY A 1 399 ? -0.540 -3.452 -14.061 1.00 92.25 399 GLY A O 1
ATOM 3198 N N . SER A 1 400 ? -1.494 -4.417 -12.292 1.00 90.25 400 SER A N 1
ATOM 3199 C CA . SER A 1 400 ? -2.870 -4.261 -12.767 1.00 90.25 400 SER A CA 1
ATOM 3200 C C . SER A 1 400 ? -3.825 -4.111 -11.587 1.00 90.25 400 SER A C 1
ATOM 3202 O O . SER A 1 400 ? -3.630 -4.737 -10.551 1.00 90.25 400 SER A O 1
ATOM 3204 N N . LEU A 1 401 ? -4.859 -3.277 -11.750 1.00 84.75 401 LEU A N 1
ATOM 3205 C CA . LEU A 1 401 ? -5.985 -3.196 -10.808 1.00 84.75 401 LEU A CA 1
ATOM 3206 C C . LEU A 1 401 ? -7.007 -4.319 -11.041 1.00 84.75 401 LEU A C 1
ATOM 3208 O O . LEU A 1 401 ? -7.827 -4.587 -10.169 1.00 84.75 401 LEU A O 1
ATOM 3212 N N . ALA A 1 402 ? -6.980 -4.940 -12.224 1.00 71.69 402 ALA A N 1
ATOM 3213 C CA . ALA A 1 402 ? -7.808 -6.088 -12.558 1.00 71.69 402 ALA A CA 1
ATOM 3214 C C . ALA A 1 402 ? -7.065 -7.394 -12.210 1.00 71.69 402 ALA A C 1
ATOM 3216 O O . ALA A 1 402 ? -5.869 -7.470 -12.521 1.00 71.69 402 ALA A O 1
ATOM 3217 N N . PRO A 1 403 ? -7.750 -8.375 -11.588 1.00 56.59 403 PRO A N 1
ATOM 3218 C CA . PRO A 1 403 ? -7.188 -9.684 -11.260 1.00 56.59 403 PRO A CA 1
ATOM 3219 C C . PRO A 1 403 ? -6.795 -10.514 -12.487 1.00 56.59 403 PRO A C 1
ATOM 3221 O O . PRO A 1 403 ? -7.418 -10.337 -13.563 1.00 56.59 403 PRO A O 1
#

Nearest PDB structures (foldseek):
  7ng9-assembly1_A  TM=6.126E-01  e=4.423E-10  Klebsiella quasipneumoniae
  2xmn-assembly1_C  TM=6.305E-01  e=2.366E-09  Escherichia coli K-12
  2wmz-assembly1_B  TM=6.310E-01  e=6.403E-09  Escherichia coli K-12
  5ng5-assembly1_F  TM=5.995E-01  e=6.747E-09  Escherichia coli
  1yc9-assembly1_A-3  TM=5.687E-01  e=1.265E-08  Vibrio cholerae